Protein AF-A0AAU6Y366-F1 (afdb_monomer_lite)

Structure (mmCIF, N/CA/C/O backbone):
data_AF-A0AAU6Y366-F1
#
_entry.id   AF-A0AAU6Y366-F1
#
loop_
_atom_site.group_PDB
_atom_site.id
_atom_site.type_symbol
_atom_site.label_atom_id
_atom_site.label_alt_id
_atom_site.label_comp_id
_atom_site.label_asym_id
_atom_site.label_entity_id
_atom_site.label_seq_id
_atom_site.pdbx_PDB_ins_code
_atom_site.Cartn_x
_atom_site.Cartn_y
_atom_site.Cartn_z
_atom_site.occupancy
_atom_site.B_iso_or_equiv
_atom_site.auth_seq_id
_atom_site.auth_comp_id
_atom_site.auth_asym_id
_atom_site.auth_atom_id
_atom_site.pdbx_PDB_model_num
ATOM 1 N N . MET A 1 1 ? 1.580 -6.038 -36.145 1.00 50.50 1 MET A N 1
ATOM 2 C CA . MET A 1 1 ? 1.576 -4.861 -35.252 1.00 50.50 1 MET A CA 1
ATOM 3 C C . MET A 1 1 ? 2.182 -5.281 -33.936 1.00 50.50 1 MET A C 1
ATOM 5 O O . MET A 1 1 ? 1.829 -6.353 -33.453 1.00 50.50 1 MET A O 1
ATOM 9 N N . ASN A 1 2 ? 3.107 -4.489 -33.403 1.00 52.97 2 ASN A N 1
ATOM 10 C CA . ASN A 1 2 ? 3.713 -4.769 -32.108 1.00 52.97 2 ASN A CA 1
ATOM 11 C C . ASN A 1 2 ? 2.703 -4.457 -30.994 1.00 52.97 2 ASN A C 1
ATOM 13 O O . ASN A 1 2 ? 2.040 -3.424 -31.023 1.00 52.97 2 ASN A O 1
ATOM 17 N N . ILE A 1 3 ? 2.581 -5.347 -30.005 1.00 59.72 3 ILE A N 1
ATOM 18 C CA . ILE A 1 3 ? 1.648 -5.198 -28.873 1.00 59.72 3 ILE A CA 1
ATOM 19 C C . ILE A 1 3 ? 1.794 -3.824 -28.172 1.00 59.72 3 ILE A C 1
ATOM 21 O O . ILE A 1 3 ? 0.762 -3.211 -27.908 1.00 59.72 3 ILE A O 1
ATOM 25 N N . PRO A 1 4 ? 3.012 -3.279 -27.941 1.00 59.81 4 PRO A N 1
ATOM 26 C CA . PRO A 1 4 ? 3.193 -1.935 -27.378 1.00 59.81 4 PRO A CA 1
ATOM 27 C C . PRO A 1 4 ? 2.591 -0.791 -28.208 1.00 59.81 4 PRO A C 1
ATOM 29 O O . PRO A 1 4 ? 2.012 0.128 -27.636 1.00 59.81 4 PRO A O 1
ATOM 32 N N . GLU A 1 5 ? 2.672 -0.854 -29.542 1.00 68.62 5 GLU A N 1
ATOM 33 C CA . GLU A 1 5 ? 2.117 0.185 -30.429 1.00 68.62 5 GLU A CA 1
ATOM 34 C C . GLU A 1 5 ? 0.588 0.257 -30.311 1.00 68.62 5 GLU A C 1
ATOM 36 O O . GLU A 1 5 ? 0.009 1.340 -30.352 1.00 68.62 5 GLU A O 1
ATOM 41 N N . ASN A 1 6 ? -0.066 -0.886 -30.082 1.00 78.12 6 ASN A N 1
ATOM 42 C CA . ASN A 1 6 ? -1.520 -0.954 -29.946 1.00 78.12 6 ASN A CA 1
ATOM 43 C C . ASN A 1 6 ? -2.017 -0.319 -28.630 1.00 78.12 6 ASN A C 1
ATOM 45 O O . ASN A 1 6 ? -3.113 0.228 -28.585 1.00 78.12 6 ASN A O 1
ATOM 49 N N . ILE A 1 7 ? -1.202 -0.338 -27.565 1.00 88.06 7 ILE A N 1
ATOM 50 C CA . ILE A 1 7 ? -1.560 0.265 -26.266 1.00 88.06 7 ILE A CA 1
ATOM 51 C C . ILE A 1 7 ? -1.552 1.792 -26.349 1.00 88.06 7 ILE A C 1
ATOM 53 O O . ILE A 1 7 ? -2.471 2.428 -25.840 1.00 88.06 7 ILE A O 1
ATOM 57 N N . HIS A 1 8 ? -0.538 2.376 -26.990 1.00 91.38 8 HIS A N 1
ATOM 58 C CA . HIS A 1 8 ? -0.435 3.828 -27.136 1.00 91.38 8 HIS A CA 1
ATOM 59 C C . HIS A 1 8 ? -1.569 4.389 -28.008 1.00 91.38 8 HIS A C 1
ATOM 61 O O . HIS A 1 8 ? -2.204 5.379 -27.648 1.00 91.38 8 HIS A O 1
ATOM 67 N N . ILE A 1 9 ? -1.881 3.721 -29.125 1.00 86.94 9 ILE A N 1
ATOM 68 C CA . ILE A 1 9 ? -2.990 4.112 -30.010 1.00 86.94 9 ILE A CA 1
ATOM 69 C C . ILE A 1 9 ? -4.334 4.037 -29.267 1.00 86.94 9 ILE A C 1
ATOM 71 O O . ILE A 1 9 ? -5.120 4.984 -29.331 1.00 86.94 9 ILE A O 1
ATOM 75 N N . ASP A 1 10 ? -4.575 2.954 -28.518 1.00 91.00 10 ASP A N 1
ATOM 76 C CA . ASP A 1 10 ? -5.770 2.786 -27.679 1.00 91.00 10 ASP A CA 1
ATOM 77 C C . ASP A 1 10 ? -5.854 3.872 -26.594 1.00 91.00 10 ASP A C 1
ATOM 79 O O . ASP A 1 10 ? -6.903 4.488 -26.411 1.00 91.00 10 ASP A O 1
ATOM 83 N N . PHE A 1 11 ? -4.734 4.198 -25.943 1.00 95.38 11 PHE A N 1
ATOM 84 C CA . PHE A 1 11 ? -4.666 5.280 -24.962 1.00 95.38 11 PHE A CA 1
ATOM 85 C C . PHE A 1 11 ? -5.032 6.643 -25.564 1.00 95.38 11 PHE A C 1
ATOM 87 O O . PHE A 1 11 ? -5.870 7.353 -25.005 1.00 95.38 11 PHE A O 1
ATOM 94 N N . LEU A 1 12 ? -4.452 7.009 -26.712 1.00 93.19 12 LEU A N 1
ATOM 95 C CA . LEU A 1 12 ? -4.754 8.274 -27.388 1.00 93.19 12 LEU A CA 1
ATOM 96 C C . LEU A 1 12 ? -6.219 8.352 -27.829 1.00 93.19 12 LEU A C 1
ATOM 98 O O . LEU A 1 12 ? -6.849 9.406 -27.701 1.00 93.19 12 LEU A O 1
ATOM 102 N N . HIS A 1 13 ? -6.775 7.242 -28.320 1.00 91.38 13 HIS A N 1
ATOM 103 C CA . HIS A 1 13 ? -8.188 7.159 -28.665 1.00 91.38 13 HIS A CA 1
ATOM 104 C C . HIS A 1 13 ? -9.069 7.382 -27.427 1.00 91.38 13 HIS A C 1
ATOM 106 O O . HIS A 1 13 ? -9.957 8.239 -27.438 1.00 91.38 13 HIS A O 1
ATOM 112 N N . GLU A 1 14 ? -8.802 6.671 -26.330 1.00 94.62 14 GLU A N 1
ATOM 113 C CA . GLU A 1 14 ? -9.542 6.827 -25.076 1.00 94.62 14 GLU A CA 1
ATOM 114 C C . GLU A 1 14 ? -9.430 8.252 -24.520 1.00 94.62 14 GLU A C 1
ATOM 116 O O . GLU A 1 14 ? -10.440 8.848 -24.153 1.00 94.62 14 GLU A O 1
ATOM 121 N N . LEU A 1 15 ? -8.236 8.847 -24.527 1.00 94.50 15 LEU A N 1
ATOM 122 C CA . LEU A 1 15 ? -8.017 10.222 -24.079 1.00 94.50 15 LEU A CA 1
ATOM 123 C C . LEU A 1 15 ? -8.793 11.238 -24.934 1.00 94.50 15 LEU A C 1
ATOM 125 O O . LEU A 1 15 ? -9.286 12.249 -24.421 1.00 94.50 15 LEU A O 1
ATOM 129 N N . LYS A 1 16 ? -8.916 10.989 -26.241 1.00 92.44 16 LYS A N 1
ATOM 130 C CA . LYS A 1 16 ? -9.641 11.862 -27.169 1.00 92.44 16 LYS A CA 1
ATOM 131 C C . LYS A 1 16 ? -11.153 11.778 -26.974 1.00 92.44 16 LYS A C 1
ATOM 133 O O . LYS A 1 16 ? -11.795 12.825 -26.904 1.00 92.44 16 LYS A O 1
ATOM 138 N N . PHE A 1 17 ? -11.704 10.569 -26.892 1.00 88.81 17 PHE A N 1
ATOM 139 C CA . PHE A 1 17 ? -13.147 10.342 -27.021 1.00 88.81 17 PHE A CA 1
ATOM 140 C C . PHE A 1 17 ? -13.874 10.050 -25.709 1.00 88.81 17 PHE A C 1
ATOM 142 O O . PHE A 1 17 ? -15.077 10.293 -25.621 1.00 88.81 17 PHE A O 1
ATOM 149 N N . VAL A 1 18 ? -13.186 9.549 -24.682 1.00 91.44 18 VAL A N 1
ATOM 150 C CA . VAL A 1 18 ? -13.823 9.276 -23.393 1.00 91.44 18 VAL A CA 1
ATOM 151 C C . VAL A 1 18 ? -13.838 10.546 -22.557 1.00 91.44 18 VAL A C 1
ATOM 153 O O . VAL A 1 18 ? -12.803 11.106 -22.200 1.00 91.44 18 VAL A O 1
ATOM 156 N N . THR A 1 19 ? -15.038 10.999 -22.208 1.00 91.19 19 THR A N 1
ATOM 157 C CA . THR A 1 19 ? -15.221 12.112 -21.279 1.00 91.19 19 THR A CA 1
ATOM 158 C C . THR A 1 19 ? -15.001 11.638 -19.850 1.00 91.19 19 THR A C 1
ATOM 160 O O . THR A 1 19 ? -15.707 10.751 -19.365 1.00 91.19 19 THR A O 1
ATOM 163 N N . PHE A 1 20 ? -14.067 12.269 -19.149 1.00 91.00 20 PHE A N 1
ATOM 164 C CA . PHE A 1 20 ? -13.882 12.097 -17.713 1.00 91.00 20 PHE A CA 1
ATOM 165 C C . PHE A 1 20 ? -13.608 13.456 -17.056 1.00 91.00 20 PHE A C 1
ATOM 167 O O . PHE A 1 20 ? -13.164 14.386 -17.736 1.00 91.00 20 PHE A O 1
ATOM 174 N N . PRO A 1 21 ? -13.895 13.612 -15.752 1.00 88.44 21 PRO A N 1
ATOM 175 C CA . PRO A 1 21 ? -13.696 14.886 -15.075 1.00 88.44 21 PRO A CA 1
ATOM 176 C C . PRO A 1 21 ? -12.250 15.359 -15.170 1.00 88.44 21 PRO A C 1
ATOM 178 O O . PRO A 1 21 ? -11.326 14.563 -15.010 1.00 88.44 21 PRO A O 1
ATOM 181 N N . LEU A 1 22 ? -12.070 16.664 -15.384 1.00 89.38 22 LEU A N 1
ATOM 182 C CA . LEU A 1 22 ? -10.754 17.308 -15.448 1.00 89.38 22 LEU A CA 1
ATOM 183 C C . LEU A 1 22 ? -9.885 16.824 -16.619 1.00 89.38 22 LEU A C 1
ATOM 185 O O . LEU A 1 22 ? -8.667 16.983 -16.584 1.00 89.38 22 LEU A O 1
ATOM 189 N N . SER A 1 23 ? -10.492 16.288 -17.686 1.00 92.44 23 SER A N 1
ATOM 190 C CA . SER A 1 23 ? -9.760 15.874 -18.889 1.00 92.44 23 SER A CA 1
ATOM 191 C C . SER A 1 23 ? -8.924 17.003 -19.486 1.00 92.44 23 SER A C 1
ATOM 193 O O . SER A 1 23 ? -7.833 16.750 -19.982 1.00 92.44 23 SER A O 1
ATOM 195 N N . ASP A 1 24 ? -9.393 18.248 -19.403 1.00 91.56 24 ASP A N 1
ATOM 196 C CA . ASP A 1 24 ? -8.661 19.408 -19.921 1.00 91.56 24 ASP A CA 1
ATOM 197 C C . ASP A 1 24 ? -7.405 19.709 -19.104 1.00 91.56 24 ASP A C 1
ATOM 199 O O . ASP A 1 24 ? -6.397 20.121 -19.669 1.00 91.56 24 ASP A O 1
ATOM 203 N N . LEU A 1 25 ? -7.443 19.475 -17.786 1.00 92.25 25 LEU A N 1
ATOM 204 C CA . LEU A 1 25 ? -6.273 19.617 -16.919 1.00 92.25 25 LEU A CA 1
ATOM 205 C C . LEU A 1 25 ? -5.190 18.612 -17.321 1.00 92.25 25 LEU A C 1
ATOM 207 O O . LEU A 1 25 ? -4.022 18.970 -17.429 1.00 92.25 25 LEU A O 1
ATOM 211 N N . ILE A 1 26 ? -5.598 17.371 -17.594 1.00 94.31 26 ILE A N 1
ATOM 212 C CA . ILE A 1 26 ? -4.703 16.300 -18.040 1.00 94.31 26 ILE A CA 1
ATOM 213 C C . ILE A 1 26 ? -4.139 16.595 -19.432 1.00 94.31 26 ILE A C 1
ATOM 215 O O . ILE A 1 26 ? -2.931 16.528 -19.627 1.00 94.31 26 ILE A O 1
ATOM 219 N N . LYS A 1 27 ? -4.995 16.969 -20.389 1.00 93.50 27 LYS A N 1
ATOM 220 C CA . LYS A 1 27 ? -4.605 17.223 -21.786 1.00 93.50 27 LYS A CA 1
ATOM 221 C C . LYS A 1 27 ? -3.674 18.424 -21.953 1.00 93.50 27 LYS A C 1
ATOM 223 O O . LYS A 1 27 ? -2.969 18.498 -22.950 1.00 93.50 27 LYS A O 1
ATOM 228 N N . LYS A 1 28 ? -3.686 19.374 -21.014 1.00 93.56 28 LYS A N 1
ATOM 229 C CA . LYS A 1 28 ? -2.816 20.559 -21.041 1.00 93.56 28 LYS A CA 1
ATOM 230 C C . LYS A 1 28 ? -1.394 20.291 -20.544 1.00 93.56 28 LYS A C 1
ATOM 232 O O . LYS A 1 28 ? -0.548 21.162 -20.718 1.00 93.56 28 LYS A O 1
ATOM 237 N N . ASN A 1 29 ? -1.132 19.146 -19.910 1.00 95.00 29 ASN A N 1
ATOM 238 C CA . ASN A 1 29 ? 0.176 18.829 -19.345 1.00 95.00 29 ASN A CA 1
ATOM 239 C C . ASN A 1 29 ? 0.613 17.408 -19.744 1.00 95.00 29 ASN A C 1
ATOM 241 O O . ASN A 1 29 ? 0.061 16.405 -19.278 1.00 95.00 29 ASN A O 1
ATOM 245 N N . ASP A 1 30 ? 1.648 17.327 -20.581 1.00 94.69 30 ASP A N 1
ATOM 246 C CA . ASP A 1 30 ? 2.189 16.068 -21.105 1.00 94.69 30 ASP A CA 1
ATOM 247 C C . ASP A 1 30 ? 2.638 15.113 -19.994 1.00 94.69 30 ASP A C 1
ATOM 249 O O . ASP A 1 30 ? 2.481 13.897 -20.112 1.00 94.69 30 ASP A O 1
ATOM 253 N N . ARG A 1 31 ? 3.121 15.645 -18.864 1.00 94.62 31 ARG A N 1
ATOM 254 C CA . ARG A 1 31 ? 3.515 14.841 -17.700 1.00 94.62 31 ARG A CA 1
ATOM 255 C C . ARG A 1 31 ? 2.324 14.095 -17.106 1.00 94.62 31 ARG A C 1
ATOM 257 O O . ARG A 1 31 ? 2.447 12.922 -16.751 1.00 94.62 31 ARG A O 1
ATOM 264 N N . PHE A 1 32 ? 1.168 14.750 -17.001 1.00 95.81 32 PHE A N 1
ATOM 265 C CA . PHE A 1 32 ? -0.049 14.123 -16.475 1.00 95.81 32 PHE A CA 1
ATOM 266 C C . PHE A 1 32 ? -0.586 13.075 -17.447 1.00 95.81 32 PHE A C 1
ATOM 268 O O . PHE A 1 32 ? -1.025 12.003 -17.028 1.00 95.81 32 PHE A O 1
ATOM 275 N N . THR A 1 33 ? -0.490 13.361 -18.744 1.00 96.25 33 THR A N 1
ATOM 276 C CA . THR A 1 33 ? -0.835 12.411 -19.803 1.00 96.25 33 THR A CA 1
ATOM 277 C C . THR A 1 33 ? 0.045 11.157 -19.720 1.00 96.25 33 THR A C 1
ATOM 279 O O . THR A 1 33 ? -0.487 10.050 -19.645 1.00 96.25 33 THR A O 1
ATOM 282 N N . ALA A 1 34 ? 1.367 11.315 -19.598 1.00 95.56 34 ALA A N 1
ATOM 283 C CA . ALA A 1 34 ? 2.313 10.205 -19.460 1.00 95.56 34 ALA A CA 1
ATOM 284 C C . ALA A 1 34 ? 2.105 9.383 -18.171 1.00 95.56 34 ALA A C 1
ATOM 286 O O . ALA A 1 34 ? 2.242 8.156 -18.174 1.00 95.56 34 ALA A O 1
ATOM 287 N N . LEU A 1 35 ? 1.747 10.036 -17.058 1.00 95.88 35 LEU A N 1
ATOM 288 C CA . LEU A 1 35 ? 1.393 9.354 -15.809 1.00 95.88 35 LEU A CA 1
ATOM 289 C C . LEU A 1 35 ? 0.209 8.400 -16.018 1.00 95.88 35 LEU A C 1
ATOM 291 O O . LEU A 1 35 ? 0.285 7.228 -15.641 1.00 95.88 35 LEU A O 1
ATOM 295 N N . ILE A 1 36 ? -0.871 8.898 -16.623 1.00 96.56 36 ILE A N 1
ATOM 296 C CA . ILE A 1 36 ? -2.084 8.108 -16.856 1.00 96.56 36 ILE A CA 1
ATOM 297 C C . ILE A 1 36 ? -1.820 7.018 -17.893 1.00 96.56 36 ILE A C 1
ATOM 299 O O . ILE A 1 36 ? -2.300 5.905 -17.714 1.00 96.56 36 ILE A O 1
ATOM 303 N N . GLU A 1 37 ? -1.010 7.276 -18.918 1.00 96.81 37 GLU A N 1
ATOM 304 C CA . GLU A 1 37 ? -0.610 6.260 -19.896 1.00 96.81 37 GLU A CA 1
ATOM 305 C C . GLU A 1 37 ? 0.114 5.074 -19.235 1.00 96.81 37 GLU A C 1
ATOM 307 O O . GLU A 1 37 ? -0.184 3.908 -19.508 1.00 96.81 37 GLU A O 1
ATOM 312 N N . LYS A 1 38 ? 1.020 5.349 -18.290 1.00 95.88 38 LYS A N 1
ATOM 313 C CA . LYS A 1 38 ? 1.725 4.307 -17.529 1.00 95.88 38 LYS A CA 1
ATOM 314 C C . LYS A 1 38 ? 0.777 3.466 -16.676 1.00 95.88 38 LYS A C 1
ATOM 316 O O . LYS A 1 38 ? 0.984 2.259 -16.526 1.00 95.88 38 LYS A O 1
ATOM 321 N N . GLU A 1 39 ? -0.240 4.087 -16.082 1.00 96.62 39 GLU A N 1
ATOM 322 C CA . GLU A 1 39 ? -1.299 3.371 -15.367 1.00 96.62 39 GLU A CA 1
ATOM 323 C C . GLU A 1 39 ? -2.165 2.557 -16.330 1.00 96.62 39 GLU A C 1
ATOM 325 O O . GLU A 1 39 ? -2.448 1.388 -16.068 1.00 96.62 39 GLU A O 1
ATOM 330 N N . PHE A 1 40 ? -2.528 3.158 -17.462 1.00 96.75 40 PHE A N 1
ATOM 331 C CA . PHE A 1 40 ? -3.333 2.561 -18.515 1.00 96.75 40 PHE A CA 1
ATOM 332 C C . PHE A 1 40 ? -2.689 1.281 -19.033 1.00 96.75 40 PHE A C 1
ATOM 334 O O . PHE A 1 40 ? -3.350 0.252 -19.047 1.00 96.75 40 PHE A O 1
ATOM 341 N N . ALA A 1 41 ? -1.387 1.280 -19.332 1.00 95.12 41 ALA A N 1
ATOM 342 C CA . ALA A 1 41 ? -0.668 0.100 -19.820 1.00 95.12 41 ALA A CA 1
ATOM 343 C C . ALA A 1 41 ? -0.754 -1.129 -18.888 1.00 95.12 41 ALA A C 1
ATOM 345 O O . ALA A 1 41 ? -0.626 -2.264 -19.350 1.00 95.12 41 ALA A O 1
ATOM 346 N N . ARG A 1 42 ? -1.000 -0.923 -17.585 1.00 95.50 42 ARG A N 1
ATOM 347 C CA . ARG A 1 42 ? -1.095 -1.986 -16.567 1.00 95.50 42 ARG A CA 1
ATOM 348 C C . ARG A 1 42 ? -2.499 -2.570 -16.413 1.00 95.50 42 ARG A C 1
ATOM 350 O O . ARG A 1 42 ? -2.658 -3.567 -15.709 1.00 95.50 42 ARG A O 1
ATOM 357 N N . LEU A 1 43 ? -3.518 -1.952 -17.010 1.00 95.81 43 LEU A N 1
ATOM 358 C CA . LEU A 1 43 ? -4.893 -2.433 -16.895 1.00 95.81 43 LEU A CA 1
ATOM 359 C C . LEU A 1 43 ? -5.097 -3.723 -17.695 1.00 95.81 43 LEU A C 1
ATOM 361 O O . LEU A 1 43 ? -4.428 -3.975 -18.702 1.00 95.81 43 LEU A O 1
ATOM 365 N N . GLN A 1 44 ? -6.060 -4.525 -17.243 1.00 93.38 44 GLN A N 1
ATOM 366 C CA . GLN A 1 44 ? -6.468 -5.740 -17.937 1.00 93.38 44 GLN A CA 1
ATOM 367 C C . GLN A 1 44 ? -7.187 -5.381 -19.245 1.00 93.38 44 GLN A C 1
ATOM 369 O O . GLN A 1 44 ? -8.113 -4.562 -19.219 1.00 93.38 44 GLN A O 1
ATOM 374 N N . PRO A 1 45 ? -6.784 -5.971 -20.380 1.00 93.56 45 PRO A N 1
ATOM 375 C CA . PRO A 1 45 ? -7.388 -5.672 -21.665 1.00 93.56 45 PRO A CA 1
ATOM 376 C C . PRO A 1 45 ? -8.798 -6.289 -21.758 1.00 93.56 45 PRO A C 1
ATOM 378 O O . PRO A 1 45 ? -9.074 -7.358 -21.212 1.00 93.56 45 PRO A O 1
ATOM 381 N N . ARG A 1 46 ? -9.719 -5.601 -22.436 1.00 94.19 46 ARG A N 1
ATOM 382 C CA . ARG A 1 46 ? -11.117 -5.997 -22.656 1.00 94.19 46 ARG A CA 1
ATOM 383 C C . ARG A 1 46 ? -11.517 -5.756 -24.107 1.00 94.19 46 ARG A C 1
ATOM 385 O O . ARG A 1 46 ? -10.989 -4.829 -24.719 1.00 94.19 46 ARG A O 1
ATOM 392 N N . PRO A 1 47 ? -12.480 -6.519 -24.647 1.00 94.31 47 PRO A N 1
ATOM 393 C CA . PRO A 1 47 ? -12.972 -6.301 -26.001 1.00 94.31 47 PRO A CA 1
ATOM 394 C C . PRO A 1 47 ? -13.421 -4.851 -26.226 1.00 94.31 47 PRO A C 1
ATOM 396 O O . PRO A 1 47 ? -14.249 -4.328 -25.475 1.00 94.31 47 PRO A O 1
ATOM 399 N N . LYS A 1 48 ? -12.901 -4.207 -27.275 1.00 93.31 48 LYS A N 1
ATOM 400 C CA . LYS A 1 48 ? -13.274 -2.847 -27.679 1.00 93.31 48 LYS A CA 1
ATOM 401 C C . LYS A 1 48 ? -13.876 -2.860 -29.084 1.00 93.31 48 LYS A C 1
ATOM 403 O O . LYS A 1 48 ? -13.148 -3.090 -30.050 1.00 93.31 48 LYS A O 1
ATOM 408 N N . PRO A 1 49 ? -15.177 -2.547 -29.230 1.00 91.50 49 PRO A N 1
ATOM 409 C CA . PRO A 1 49 ? -15.812 -2.544 -30.543 1.00 91.50 49 PRO A CA 1
ATOM 410 C C . PRO A 1 49 ? -15.166 -1.560 -31.519 1.00 91.50 49 PRO A C 1
ATOM 412 O O . PRO A 1 49 ? -15.098 -1.833 -32.709 1.00 91.50 49 PRO A O 1
ATOM 415 N N . TYR A 1 50 ? -14.660 -0.426 -31.029 1.00 88.25 50 TYR A N 1
ATOM 416 C CA . TYR A 1 50 ? -14.068 0.588 -31.896 1.00 88.25 50 TYR A CA 1
ATOM 417 C C . TYR A 1 50 ? -12.774 0.092 -32.571 1.00 88.25 50 TYR A C 1
ATOM 419 O O . TYR A 1 50 ? -12.607 0.335 -33.759 1.00 88.25 50 TYR A O 1
ATOM 427 N N . LEU A 1 51 ? -11.920 -0.677 -31.871 1.00 89.12 51 LEU A N 1
ATOM 428 C CA . LEU A 1 51 ? -10.716 -1.289 -32.459 1.00 89.12 51 LEU A CA 1
ATOM 429 C C . LEU A 1 51 ? -11.086 -2.277 -33.573 1.00 89.12 51 LEU A C 1
ATOM 431 O O . LEU A 1 51 ? -10.382 -2.395 -34.571 1.00 89.12 51 LEU A O 1
ATOM 435 N N . TYR A 1 52 ? -12.207 -2.981 -33.406 1.00 91.19 52 TYR A N 1
ATOM 436 C CA . TYR A 1 52 ? -12.737 -3.903 -34.408 1.00 91.19 52 TYR A CA 1
ATOM 437 C C . TYR A 1 52 ? -13.315 -3.173 -35.624 1.00 91.19 52 TYR A C 1
ATOM 439 O O . TYR A 1 52 ? -13.049 -3.542 -36.765 1.00 91.19 52 TYR A O 1
ATOM 447 N N . VAL A 1 53 ? -14.083 -2.109 -35.384 1.00 91.12 53 VAL A N 1
ATOM 448 C CA . VAL A 1 53 ? -14.691 -1.298 -36.441 1.00 91.12 53 VAL A CA 1
ATOM 449 C C . VAL A 1 53 ? -13.632 -0.533 -37.230 1.00 91.12 53 VAL A C 1
ATOM 451 O O . VAL A 1 53 ? -13.711 -0.525 -38.451 1.00 91.12 53 VAL A O 1
ATOM 454 N N . GLN A 1 54 ? -12.634 0.062 -36.575 1.00 86.94 54 GLN A N 1
ATOM 455 C CA . GLN A 1 54 ? -11.598 0.879 -37.219 1.00 86.94 54 GLN A CA 1
ATOM 456 C C . GLN A 1 54 ? -10.714 0.071 -38.185 1.00 86.94 54 GLN A C 1
ATOM 458 O O . GLN A 1 54 ? -10.260 0.593 -39.200 1.00 86.94 54 GLN A O 1
ATOM 463 N N . ASP A 1 55 ? -10.516 -1.221 -37.910 1.00 88.75 55 ASP A N 1
ATOM 464 C CA . ASP A 1 55 ? -9.793 -2.153 -38.790 1.00 88.75 55 ASP A CA 1
ATOM 465 C C . ASP A 1 55 ? -10.565 -2.444 -40.097 1.00 88.75 55 ASP A C 1
ATOM 467 O O . ASP A 1 55 ? -9.995 -2.930 -41.071 1.00 88.75 55 ASP A O 1
ATOM 471 N N . LEU A 1 56 ? -11.873 -2.150 -40.131 1.00 92.62 56 LEU A N 1
ATOM 472 C CA . LEU A 1 56 ? -12.793 -2.524 -41.214 1.00 92.62 56 LEU A CA 1
ATOM 473 C C . LEU A 1 56 ? -13.527 -1.330 -41.851 1.00 92.62 56 LEU A C 1
ATOM 475 O O . LEU A 1 56 ? -14.041 -1.450 -42.965 1.00 92.62 56 LEU A O 1
ATOM 479 N N . ILE A 1 57 ? -13.589 -0.191 -41.161 1.00 92.81 57 ILE A N 1
ATOM 480 C CA . ILE A 1 57 ? -14.151 1.084 -41.609 1.00 92.81 57 ILE A CA 1
ATOM 481 C C . ILE A 1 57 ? -13.138 2.175 -41.264 1.00 92.81 57 ILE A C 1
ATOM 483 O O . ILE A 1 57 ? -12.862 2.440 -40.099 1.00 92.81 57 ILE A O 1
ATOM 487 N N . THR A 1 58 ? -12.609 2.834 -42.290 1.00 89.31 58 THR A N 1
ATOM 488 C CA . THR A 1 58 ? -11.661 3.944 -42.120 1.00 89.31 58 THR A CA 1
ATOM 489 C C . THR A 1 58 ? -12.366 5.219 -41.648 1.00 89.31 58 THR A C 1
ATOM 491 O O . THR A 1 58 ? -13.516 5.467 -42.020 1.00 89.31 58 THR A O 1
ATOM 494 N N . ASP A 1 59 ? -11.655 6.089 -40.924 1.00 84.75 59 ASP A N 1
ATOM 495 C CA . ASP A 1 59 ? -12.184 7.388 -40.470 1.00 84.75 59 ASP A CA 1
ATOM 496 C C . ASP A 1 59 ? -12.757 8.215 -41.633 1.00 84.75 59 ASP A C 1
ATOM 498 O O . ASP A 1 59 ? -13.852 8.759 -41.539 1.00 84.75 59 ASP A O 1
ATOM 502 N N . LYS A 1 60 ? -12.092 8.201 -42.796 1.00 91.38 60 LYS A N 1
ATOM 503 C CA . LYS A 1 60 ? -12.560 8.887 -44.011 1.00 91.38 60 LYS A CA 1
ATOM 504 C C . LYS A 1 60 ? -13.905 8.353 -44.524 1.00 91.38 60 LYS A C 1
ATOM 506 O O . LYS A 1 60 ? -14.746 9.128 -44.985 1.00 91.38 60 LYS A O 1
ATOM 511 N N . GLN A 1 61 ? -14.124 7.034 -44.472 1.00 91.62 61 GLN A N 1
ATOM 512 C CA . GLN A 1 61 ? -15.414 6.428 -44.840 1.00 91.62 61 GLN A CA 1
ATOM 513 C C . GLN A 1 61 ? -16.512 6.822 -43.850 1.00 91.62 61 GLN A C 1
ATOM 515 O O . GLN A 1 61 ? -17.655 7.044 -44.258 1.00 91.62 61 GLN A O 1
ATOM 520 N N . TRP A 1 62 ? -16.165 6.926 -42.566 1.00 90.50 62 TRP A N 1
ATOM 521 C CA . TRP A 1 62 ? -17.084 7.371 -41.527 1.00 90.50 62 TRP A CA 1
ATOM 522 C C . TRP A 1 62 ? -17.457 8.850 -41.685 1.00 90.50 62 TRP A C 1
ATOM 524 O O . TRP A 1 62 ? -18.639 9.176 -41.733 1.00 90.50 62 TRP A O 1
ATOM 534 N N . GLU A 1 63 ? -16.479 9.735 -41.875 1.00 89.56 63 GLU A N 1
ATOM 535 C CA . GLU A 1 63 ? -16.694 11.170 -42.111 1.00 89.56 63 GLU A CA 1
ATOM 536 C C . GLU A 1 63 ? -17.559 11.428 -43.350 1.00 89.56 63 GLU A C 1
ATOM 538 O O . GLU A 1 63 ? -18.496 12.226 -43.300 1.00 89.56 63 GLU A O 1
ATOM 543 N N . THR A 1 64 ? -17.306 10.699 -44.444 1.00 92.62 64 THR A N 1
ATOM 544 C CA . THR A 1 64 ? -18.123 10.782 -45.667 1.00 92.62 64 THR A CA 1
ATOM 545 C C . THR A 1 64 ? -19.571 10.374 -45.386 1.00 92.62 64 THR A C 1
ATOM 547 O O . THR A 1 64 ? -20.503 11.066 -45.789 1.00 92.62 64 THR A O 1
ATOM 550 N N . SER A 1 65 ? -19.771 9.287 -44.634 1.00 90.50 65 SER A N 1
ATOM 551 C CA . SER A 1 65 ? -21.102 8.835 -44.221 1.00 90.50 65 SER A CA 1
ATOM 552 C C . SER A 1 65 ? -21.824 9.866 -43.355 1.00 90.50 65 SER A C 1
ATOM 554 O O . SER A 1 65 ? -23.008 10.113 -43.560 1.00 90.50 65 SER A O 1
ATOM 556 N N . VAL A 1 66 ? -21.127 10.476 -42.396 1.00 85.94 66 VAL A N 1
ATOM 557 C CA . VAL A 1 66 ? -21.688 11.512 -41.519 1.00 85.94 66 VAL A CA 1
ATOM 558 C C . VAL A 1 66 ? -22.090 12.744 -42.333 1.00 85.94 66 VAL A C 1
ATOM 560 O O . VAL A 1 66 ? -23.192 13.261 -42.149 1.00 85.94 66 VAL A O 1
ATOM 563 N N . ALA A 1 67 ? -21.257 13.176 -43.284 1.00 87.56 67 ALA A N 1
ATOM 564 C CA . ALA A 1 67 ? -21.578 14.278 -44.188 1.00 87.56 67 ALA A CA 1
ATOM 565 C C . ALA A 1 67 ? -22.809 13.974 -45.066 1.00 87.56 67 ALA A C 1
ATOM 567 O O . ALA A 1 67 ? -23.689 14.825 -45.202 1.00 87.56 67 ALA A O 1
ATOM 568 N N . GLU A 1 68 ? -22.922 12.755 -45.607 1.00 87.00 68 GLU A N 1
ATOM 569 C CA . GLU A 1 68 ? -24.110 12.309 -46.347 1.00 87.00 68 GLU A CA 1
ATOM 570 C C . GLU A 1 68 ? -25.374 12.302 -45.476 1.00 87.00 68 GLU A C 1
ATOM 572 O O . GLU A 1 68 ? -26.425 12.783 -45.909 1.00 87.00 68 GLU A O 1
ATOM 577 N N . SER A 1 69 ? -25.286 11.771 -44.253 1.00 83.38 69 SER A N 1
ATOM 578 C CA . SER A 1 69 ? -26.400 11.745 -43.300 1.00 83.38 69 SER A CA 1
ATOM 579 C C . SER A 1 69 ? -26.838 13.162 -42.919 1.00 83.38 69 SER A C 1
ATOM 581 O O . SER A 1 69 ? -28.034 13.451 -42.950 1.00 83.38 69 SER A O 1
ATOM 583 N N . HIS A 1 70 ? -25.900 14.079 -42.651 1.00 81.19 70 HIS A N 1
ATOM 584 C CA . HIS A 1 70 ? -26.208 15.489 -42.385 1.00 81.19 70 HIS A CA 1
ATOM 585 C C . HIS A 1 70 ? -26.852 16.191 -43.581 1.00 81.19 70 HIS A C 1
ATOM 587 O O . HIS A 1 70 ? -27.828 16.919 -43.397 1.00 81.19 70 HIS A O 1
ATOM 593 N N . ALA A 1 71 ? -26.371 15.939 -44.802 1.00 80.69 71 ALA A N 1
ATOM 594 C CA . ALA A 1 71 ? -26.974 16.495 -46.009 1.00 80.69 71 ALA A CA 1
ATOM 595 C C . ALA A 1 71 ? -28.444 16.052 -46.156 1.00 80.69 71 ALA A C 1
ATOM 597 O O . ALA A 1 71 ? -29.309 16.868 -46.472 1.00 80.69 71 ALA A O 1
ATOM 598 N N . ARG A 1 72 ? -28.752 14.784 -45.837 1.00 77.25 72 ARG A N 1
ATOM 599 C CA . ARG A 1 72 ? -30.120 14.225 -45.867 1.00 77.25 72 ARG A CA 1
ATOM 600 C C . ARG A 1 72 ? -31.002 14.682 -44.701 1.00 77.25 72 ARG A C 1
ATOM 602 O O . ARG A 1 72 ? -32.220 14.694 -44.842 1.00 77.25 72 ARG A O 1
ATOM 609 N N . ALA A 1 73 ? -30.401 15.021 -43.561 1.00 70.81 73 ALA A N 1
ATOM 610 C CA . ALA A 1 73 ? -31.100 15.476 -42.361 1.00 70.81 73 ALA A CA 1
ATOM 611 C C . ALA A 1 73 ? -31.427 16.976 -42.376 1.00 70.81 73 ALA A C 1
ATOM 613 O O . ALA A 1 73 ? -32.232 17.428 -41.561 1.00 70.81 73 ALA A O 1
ATOM 614 N N . SER A 1 74 ? -30.800 17.762 -43.257 1.00 65.19 74 SER A N 1
ATOM 615 C CA . SER A 1 74 ? -31.034 19.203 -43.302 1.00 65.19 74 SER A CA 1
ATOM 616 C C . SER A 1 74 ? -32.435 19.509 -43.843 1.00 65.19 74 SER A C 1
ATOM 618 O O . SER A 1 74 ? -32.752 19.259 -45.003 1.00 65.19 74 SER A O 1
ATOM 620 N N . VAL A 1 75 ? -33.298 20.034 -42.971 1.00 62.69 75 VAL A N 1
ATOM 621 C CA . VAL A 1 75 ? -34.634 20.522 -43.326 1.00 62.69 75 VAL A CA 1
ATOM 622 C C . VAL A 1 75 ? -34.557 22.041 -43.409 1.00 62.69 75 VAL A C 1
ATOM 624 O O . VAL A 1 75 ? -34.402 22.718 -42.395 1.00 62.69 75 VAL A O 1
ATOM 627 N N . SER A 1 76 ? -34.628 22.593 -44.617 1.00 54.62 76 SER A N 1
ATOM 628 C CA . SER A 1 76 ? -34.665 24.038 -44.842 1.00 54.62 76 SER A CA 1
ATOM 629 C C . SER A 1 76 ? -36.110 24.542 -44.790 1.00 54.62 76 SER A C 1
ATOM 631 O O . SER A 1 76 ? -36.875 24.409 -45.741 1.00 54.62 76 SER A O 1
ATOM 633 N N . GLY A 1 77 ? -36.504 25.134 -43.661 1.00 63.38 77 GLY A N 1
ATOM 634 C CA . GLY A 1 77 ? -37.791 25.818 -43.534 1.00 63.38 77 GLY A CA 1
ATOM 635 C C . GLY A 1 77 ? -38.034 26.382 -42.127 1.00 63.38 77 GLY A C 1
ATOM 636 O O . GLY A 1 77 ? -37.579 25.786 -41.157 1.00 63.38 77 GLY A O 1
ATOM 637 N N . PRO A 1 78 ? -38.758 27.509 -41.982 1.00 57.38 78 PRO A N 1
ATOM 638 C CA . PRO A 1 78 ? -39.015 28.155 -40.687 1.00 57.38 78 PRO A CA 1
ATOM 639 C C . PRO A 1 78 ? -40.097 27.463 -39.829 1.00 57.38 78 PRO A C 1
ATOM 641 O O . PRO A 1 78 ? -40.517 28.011 -38.813 1.00 57.38 78 PRO A O 1
ATOM 644 N N . GLY A 1 79 ? -40.589 26.288 -40.234 1.00 61.34 79 GLY A N 1
ATOM 645 C CA . GLY A 1 79 ? -41.653 25.560 -39.537 1.00 61.34 79 GLY A CA 1
ATOM 646 C C . GLY A 1 79 ? -41.124 24.452 -38.626 1.00 61.34 79 GLY A C 1
ATOM 647 O O . GLY A 1 79 ? -40.064 23.884 -38.868 1.00 61.34 79 GLY A O 1
ATOM 648 N N . THR A 1 80 ? -41.887 24.101 -37.591 1.00 55.12 80 THR A N 1
ATOM 649 C CA . THR A 1 80 ? -41.638 22.902 -36.780 1.00 55.12 80 THR A CA 1
ATOM 650 C C . THR A 1 80 ? -41.900 21.667 -37.646 1.00 55.12 80 THR A C 1
ATOM 652 O O . THR A 1 80 ? -43.051 21.335 -37.921 1.00 55.12 80 THR A O 1
ATOM 655 N N . VAL A 1 81 ? -40.847 21.007 -38.131 1.00 58.94 81 VAL A N 1
ATOM 656 C CA . VAL A 1 81 ? -40.966 19.792 -38.954 1.00 58.94 81 VAL A CA 1
ATOM 657 C C . VAL A 1 81 ? -40.659 18.576 -38.086 1.00 58.94 81 VAL A C 1
ATOM 659 O O . VAL A 1 81 ? -39.704 18.591 -37.310 1.00 58.94 81 VAL A O 1
ATOM 662 N N . ALA A 1 82 ? -41.476 17.523 -38.192 1.00 58.34 82 ALA A N 1
ATOM 663 C CA . ALA A 1 82 ? -41.169 16.240 -37.566 1.00 58.34 82 ALA A CA 1
ATOM 664 C C . ALA A 1 82 ? -39.787 15.763 -38.040 1.00 58.34 82 ALA A C 1
ATOM 666 O O . ALA A 1 82 ? -39.477 15.881 -39.227 1.00 58.34 82 ALA A O 1
ATOM 667 N N . ALA A 1 83 ? -38.962 15.255 -37.118 1.00 58.72 83 ALA A N 1
ATOM 668 C CA . ALA A 1 83 ? -37.607 14.817 -37.437 1.00 58.72 83 ALA A CA 1
ATOM 669 C C . ALA A 1 83 ? -37.644 13.840 -38.631 1.00 58.72 83 ALA A C 1
ATOM 671 O O . ALA A 1 83 ? -38.343 12.823 -38.548 1.00 58.72 83 ALA A O 1
ATOM 672 N N . PRO A 1 84 ? -36.958 14.139 -39.751 1.00 63.16 84 PRO A N 1
ATOM 673 C CA . PRO A 1 84 ? -36.994 13.272 -40.917 1.00 63.16 84 PRO A CA 1
ATOM 674 C C . PRO A 1 84 ? -36.416 11.907 -40.542 1.00 63.16 84 PRO A C 1
ATOM 676 O O . PRO A 1 84 ? -35.355 11.814 -39.923 1.00 63.16 84 PRO A O 1
ATOM 679 N N . VAL A 1 85 ? -37.107 10.830 -40.920 1.00 64.69 85 VAL A N 1
ATOM 680 C CA . VAL A 1 85 ? -36.562 9.474 -40.803 1.00 64.69 85 VAL A CA 1
ATOM 681 C C . VAL A 1 85 ? -35.475 9.333 -41.865 1.00 64.69 85 VAL A C 1
ATOM 683 O O . VAL A 1 85 ? -35.748 9.016 -43.022 1.00 64.69 85 VAL A O 1
ATOM 686 N N . VAL A 1 86 ? -34.234 9.636 -41.489 1.00 75.12 86 VAL A N 1
ATOM 687 C CA . VAL A 1 86 ? -33.085 9.544 -42.393 1.00 75.12 86 VAL A CA 1
ATOM 688 C C . VAL A 1 86 ? -32.720 8.072 -42.572 1.00 75.12 86 VAL A C 1
ATOM 690 O O . VAL A 1 86 ? -32.404 7.367 -41.612 1.00 75.12 86 VAL A O 1
ATOM 693 N N . ALA A 1 87 ? -32.784 7.588 -43.813 1.00 79.25 87 ALA A N 1
ATOM 694 C CA . ALA A 1 87 ? -32.362 6.233 -44.140 1.00 79.25 87 ALA A CA 1
ATOM 695 C C . ALA A 1 87 ? -30.858 6.066 -43.881 1.00 79.25 87 ALA A C 1
ATOM 697 O O . ALA A 1 87 ? -30.052 6.871 -44.358 1.00 79.25 87 ALA A O 1
ATOM 698 N N . ARG A 1 88 ? -30.495 4.984 -43.178 1.00 86.81 88 ARG A N 1
ATOM 699 C CA . ARG A 1 88 ? -29.101 4.683 -42.842 1.00 86.81 88 ARG A CA 1
ATOM 700 C C . ARG A 1 88 ? -28.232 4.560 -44.093 1.00 86.81 88 ARG A C 1
ATOM 702 O O . ARG A 1 88 ? -28.606 3.875 -45.058 1.00 86.81 88 ARG A O 1
ATOM 709 N N . THR A 1 89 ? -27.047 5.160 -44.070 1.00 91.69 89 THR A N 1
ATOM 710 C CA . THR A 1 89 ? -26.061 5.012 -45.153 1.00 91.69 89 THR A CA 1
ATOM 711 C C . THR A 1 89 ? -25.588 3.556 -45.272 1.00 91.69 89 THR A C 1
ATOM 713 O O . THR A 1 89 ? -25.874 2.699 -44.428 1.00 91.69 89 THR A O 1
ATOM 716 N N . ALA A 1 90 ? -24.872 3.236 -46.353 1.00 91.81 90 ALA A N 1
ATOM 717 C CA . ALA A 1 90 ? -24.244 1.922 -46.491 1.00 91.81 90 ALA A CA 1
ATOM 718 C C . ALA A 1 90 ? -23.208 1.674 -45.376 1.00 91.81 90 ALA A C 1
ATOM 720 O O . ALA A 1 90 ? -23.165 0.576 -44.821 1.00 91.81 90 ALA A O 1
ATOM 721 N N . THR A 1 91 ? -22.441 2.701 -44.998 1.00 92.81 91 THR A N 1
ATOM 722 C CA . THR A 1 91 ? -21.444 2.641 -43.919 1.00 92.81 91 THR A CA 1
ATOM 723 C C . THR A 1 91 ? -22.092 2.423 -42.554 1.00 92.81 91 THR A C 1
ATOM 725 O O . THR A 1 91 ? -21.641 1.566 -41.803 1.00 92.81 91 THR A O 1
ATOM 728 N N . GLU A 1 92 ? -23.191 3.117 -42.245 1.00 89.94 92 GLU A N 1
ATOM 729 C CA . GLU A 1 92 ? -23.937 2.911 -40.997 1.00 89.94 92 GLU A CA 1
ATOM 730 C C . GLU A 1 92 ? -24.517 1.493 -40.928 1.00 89.94 92 GLU A C 1
ATOM 732 O O . GLU A 1 92 ? -24.390 0.818 -39.909 1.00 89.94 92 GLU A O 1
ATOM 737 N N . ARG A 1 93 ? -25.104 0.988 -42.024 1.00 93.81 93 ARG A N 1
ATOM 738 C CA . ARG A 1 93 ? -25.569 -0.410 -42.097 1.00 93.81 93 ARG A CA 1
ATOM 739 C C . ARG A 1 93 ? -24.430 -1.400 -41.874 1.00 93.81 93 ARG A C 1
ATOM 741 O O . ARG A 1 93 ? -24.602 -2.354 -41.117 1.00 93.81 93 ARG A O 1
ATOM 748 N N . ARG A 1 94 ? -23.272 -1.158 -42.494 1.00 94.56 94 ARG A N 1
ATOM 749 C CA . ARG A 1 94 ? -22.078 -1.983 -42.305 1.00 94.56 94 ARG A CA 1
ATOM 750 C C . ARG A 1 94 ? -21.598 -1.950 -40.856 1.00 94.56 94 ARG A C 1
ATOM 752 O O . ARG A 1 94 ? -21.298 -3.006 -40.319 1.00 94.56 94 ARG A O 1
ATOM 759 N N . TYR A 1 95 ? -21.587 -0.786 -40.210 1.00 94.75 95 TYR A N 1
ATOM 760 C CA . TYR A 1 95 ? -21.238 -0.649 -38.796 1.00 94.75 95 TYR A CA 1
ATOM 761 C C . TYR A 1 95 ? -22.103 -1.543 -37.899 1.00 94.75 95 TYR A C 1
ATOM 763 O O . TYR A 1 95 ? -21.556 -2.305 -37.108 1.00 94.75 95 TYR A O 1
ATOM 771 N N . TYR A 1 96 ? -23.431 -1.533 -38.058 1.00 94.06 96 TYR A N 1
ATOM 772 C CA . TYR A 1 96 ? -24.304 -2.394 -37.246 1.00 94.06 96 TYR A CA 1
ATOM 773 C C . TYR A 1 96 ? -24.035 -3.888 -37.468 1.00 94.06 96 TYR A C 1
ATOM 775 O O . TYR A 1 96 ? -23.966 -4.635 -36.498 1.00 94.06 96 TYR A O 1
ATOM 783 N N . GLN A 1 97 ? -23.794 -4.308 -38.715 1.00 95.81 97 GLN A N 1
ATOM 784 C CA . GLN A 1 97 ? -23.389 -5.688 -39.008 1.00 95.81 97 GLN A CA 1
ATOM 785 C C . GLN A 1 97 ? -22.060 -6.051 -38.333 1.00 95.81 97 GLN A C 1
ATOM 787 O O . GLN A 1 97 ? -21.920 -7.144 -37.797 1.00 95.81 97 GLN A O 1
ATOM 792 N N . LEU A 1 98 ? -21.081 -5.140 -38.335 1.00 95.56 98 LEU A N 1
ATOM 793 C CA . LEU A 1 98 ? -19.807 -5.356 -37.647 1.00 95.56 98 LEU A CA 1
ATOM 794 C C . LEU A 1 98 ? -19.986 -5.445 -36.129 1.00 95.56 98 LEU A C 1
ATOM 796 O O . LEU A 1 98 ? -19.302 -6.234 -35.489 1.00 95.56 98 LEU A O 1
ATOM 800 N N . MET A 1 99 ? -20.911 -4.678 -35.550 1.00 96.81 99 MET A N 1
ATOM 801 C CA . MET A 1 99 ? -21.230 -4.762 -34.124 1.00 96.81 99 MET A CA 1
ATOM 802 C C . MET A 1 99 ? -21.864 -6.108 -33.753 1.00 96.81 99 MET A C 1
ATOM 804 O O . MET A 1 99 ? -21.506 -6.672 -32.720 1.00 96.81 99 MET A O 1
ATOM 808 N N . GLU A 1 100 ? -22.751 -6.645 -34.595 1.00 96.00 100 GLU A N 1
ATOM 809 C CA . GLU A 1 100 ? -23.310 -7.995 -34.428 1.00 96.00 100 GLU A CA 1
ATOM 810 C C . GLU A 1 100 ? -22.208 -9.063 -34.517 1.00 96.00 100 GLU A C 1
ATOM 812 O O . GLU A 1 100 ? -22.073 -9.883 -33.610 1.00 96.00 100 GLU A O 1
ATOM 817 N N . GLN A 1 101 ? -21.348 -8.989 -35.541 1.00 96.62 101 GLN A N 1
ATOM 818 C CA . GLN A 1 101 ? -20.203 -9.897 -35.710 1.00 96.62 101 GLN A CA 1
ATOM 819 C C . GLN A 1 101 ? -19.226 -9.832 -34.531 1.00 96.62 101 GLN A C 1
ATOM 821 O O . GLN A 1 101 ? -18.713 -10.854 -34.079 1.00 96.62 101 GLN A O 1
ATOM 826 N N . PHE A 1 102 ? -18.979 -8.634 -34.004 1.00 96.50 102 PHE A N 1
ATOM 827 C CA . PHE A 1 102 ? -18.131 -8.431 -32.837 1.00 96.50 102 PHE A CA 1
ATOM 828 C C . PHE A 1 102 ? -18.723 -9.080 -31.578 1.00 96.50 102 PHE A C 1
ATOM 830 O O . PHE A 1 102 ? -18.005 -9.751 -30.836 1.00 96.50 102 PHE A O 1
ATOM 837 N N . GLN A 1 103 ? -20.028 -8.918 -31.340 1.00 96.19 103 GLN A N 1
ATOM 838 C CA . GLN A 1 103 ? -20.718 -9.555 -30.213 1.00 96.19 103 GLN A CA 1
ATOM 839 C C . GLN A 1 103 ? -20.709 -11.082 -30.328 1.00 96.19 103 GLN A C 1
ATOM 841 O O . GLN A 1 103 ? -20.441 -11.765 -29.340 1.00 96.19 103 GLN A O 1
ATOM 846 N N . GLU A 1 104 ? -20.937 -11.611 -31.530 1.00 97.12 104 GLU A N 1
ATOM 847 C CA . GLU A 1 104 ? -20.852 -13.044 -31.811 1.00 97.12 104 GLU A CA 1
ATOM 848 C C . GLU A 1 104 ? -19.431 -13.581 -31.567 1.00 97.12 104 GLU A C 1
ATOM 850 O O . GLU A 1 104 ? -19.260 -14.605 -30.906 1.00 97.12 104 GLU A O 1
ATOM 855 N N . ALA A 1 105 ? -18.396 -12.851 -31.996 1.00 96.12 105 ALA A N 1
ATOM 856 C CA . ALA A 1 105 ? -17.002 -13.220 -31.751 1.00 96.12 105 ALA A CA 1
ATOM 857 C C . ALA A 1 105 ? -16.631 -13.216 -30.256 1.00 96.12 105 ALA A C 1
ATOM 859 O O . ALA A 1 105 ? -15.858 -14.068 -29.815 1.00 96.12 105 ALA A O 1
ATOM 860 N N . ILE A 1 106 ? -17.186 -12.297 -29.455 1.00 95.81 106 ILE A N 1
ATOM 861 C CA . ILE A 1 106 ? -17.030 -12.320 -27.990 1.00 95.81 106 ILE A CA 1
ATOM 862 C C . ILE A 1 106 ? -17.719 -13.551 -27.398 1.00 95.81 106 ILE A C 1
ATOM 864 O O . ILE A 1 106 ? -17.108 -14.259 -26.598 1.00 95.81 106 ILE A O 1
ATOM 868 N N . ALA A 1 107 ? -18.975 -13.807 -27.780 1.00 95.31 107 ALA A N 1
ATOM 869 C CA . ALA A 1 107 ? -19.760 -14.926 -27.259 1.00 95.31 107 ALA A CA 1
ATOM 870 C C . ALA A 1 107 ? -19.093 -16.280 -27.553 1.00 95.31 107 ALA A C 1
ATOM 872 O O . ALA A 1 107 ? -19.056 -17.154 -26.689 1.00 95.31 107 ALA A O 1
ATOM 873 N N . ASN A 1 108 ? -18.493 -16.407 -28.738 1.00 96.69 108 ASN A N 1
ATOM 874 C CA . ASN A 1 108 ? -17.781 -17.601 -29.186 1.00 96.69 108 ASN A CA 1
ATOM 875 C C . ASN A 1 108 ? -16.309 -17.656 -28.737 1.00 96.69 108 ASN A C 1
ATOM 877 O O . ASN A 1 108 ? -15.601 -18.585 -29.116 1.00 96.69 108 ASN A O 1
ATOM 881 N N . GLN A 1 109 ? -15.830 -16.675 -27.956 1.00 94.06 109 GLN A N 1
ATOM 882 C CA . GLN A 1 109 ? -14.427 -16.555 -27.521 1.00 94.06 109 GLN A CA 1
ATOM 883 C C . GLN A 1 109 ? -13.413 -16.586 -28.684 1.00 94.06 109 GLN A C 1
ATOM 885 O O . GLN A 1 109 ? -12.282 -17.038 -28.528 1.00 94.06 109 GLN A O 1
ATOM 890 N N . SER A 1 110 ? -13.812 -16.098 -29.861 1.00 96.12 110 SER A N 1
ATOM 891 C CA . SER A 1 110 ? -13.019 -16.132 -31.096 1.00 96.12 110 SER A CA 1
ATOM 892 C C . SER A 1 110 ? -12.465 -14.761 -31.500 1.00 96.12 110 SER A C 1
ATOM 894 O O . SER A 1 110 ? -11.932 -14.603 -32.599 1.00 96.12 110 SER A O 1
ATOM 896 N N . LEU A 1 111 ? -12.629 -13.742 -30.653 1.00 95.50 111 LEU A N 1
ATOM 897 C CA . LEU A 1 111 ? -12.138 -12.394 -30.919 1.00 95.50 111 LEU A CA 1
ATOM 898 C C . LEU A 1 111 ? -10.606 -12.345 -30.787 1.00 95.50 111 LEU A C 1
ATOM 900 O O . LEU A 1 111 ? -10.048 -12.745 -29.771 1.00 95.50 111 LEU A O 1
ATOM 904 N N . ALA A 1 112 ? -9.918 -11.823 -31.804 1.00 92.62 112 ALA A N 1
ATOM 905 C CA . ALA A 1 112 ? -8.461 -11.696 -31.779 1.00 92.62 112 ALA A CA 1
ATOM 906 C C . ALA A 1 112 ? -7.980 -10.680 -30.723 1.00 92.62 112 ALA A C 1
ATOM 908 O O . ALA A 1 112 ? -8.592 -9.624 -30.552 1.00 92.62 112 ALA A O 1
ATOM 909 N N . GLU A 1 113 ? -6.827 -10.945 -30.093 1.00 90.06 113 GLU A N 1
ATOM 910 C CA . GLU A 1 113 ? -6.248 -10.101 -29.028 1.00 90.06 113 GLU A CA 1
ATOM 911 C C . GLU A 1 113 ? -6.041 -8.637 -29.439 1.00 90.06 113 GLU A C 1
ATOM 913 O O . GLU A 1 113 ? -6.172 -7.738 -28.613 1.00 90.06 113 GLU A O 1
ATOM 918 N N . LYS A 1 114 ? -5.785 -8.365 -30.726 1.00 89.44 114 LYS A N 1
ATOM 919 C CA . LYS A 1 114 ? -5.611 -6.995 -31.239 1.00 89.44 114 LYS A CA 1
ATOM 920 C C . LYS A 1 114 ? -6.849 -6.100 -31.069 1.00 89.44 114 LYS A C 1
ATOM 922 O O . LYS A 1 114 ? -6.714 -4.884 -31.144 1.00 89.44 114 LYS A O 1
ATOM 927 N N . TYR A 1 115 ? -8.024 -6.690 -30.833 1.00 92.06 115 TYR A N 1
ATOM 928 C CA . TYR A 1 115 ? -9.283 -5.983 -30.572 1.00 92.06 115 TYR A CA 1
ATOM 929 C C . TYR A 1 115 ? -9.590 -5.827 -29.078 1.00 92.06 115 TYR A C 1
ATOM 931 O O . TYR A 1 115 ? -10.693 -5.413 -28.706 1.00 92.06 115 TYR A O 1
ATOM 939 N N . TYR A 1 116 ? -8.634 -6.168 -28.214 1.00 92.62 116 TYR A N 1
ATOM 940 C CA . TYR A 1 116 ? -8.728 -5.926 -26.788 1.00 92.62 116 TYR A CA 1
ATOM 941 C C . TYR A 1 116 ? -7.943 -4.660 -26.435 1.00 92.62 116 TYR A C 1
ATOM 943 O O . TYR A 1 116 ? -6.733 -4.583 -26.636 1.00 92.62 116 TYR A O 1
ATOM 951 N N . GLY A 1 117 ? -8.648 -3.677 -25.883 1.00 93.00 117 GLY A N 1
ATOM 952 C CA . GLY A 1 117 ? -8.086 -2.420 -25.392 1.00 93.00 117 GLY A CA 1
ATOM 953 C C . GLY A 1 117 ? -8.387 -2.220 -23.912 1.00 93.00 117 GLY A C 1
ATOM 954 O O . GLY A 1 117 ? -8.816 -3.139 -23.219 1.00 93.00 117 GLY A O 1
ATOM 955 N N . ARG A 1 118 ? -8.170 -1.022 -23.387 1.00 95.56 118 ARG A N 1
ATOM 956 C CA . ARG A 1 118 ? -8.305 -0.710 -21.957 1.00 95.56 118 ARG A CA 1
ATOM 957 C C . ARG A 1 118 ? -9.186 0.518 -21.769 1.00 95.56 118 ARG A C 1
ATOM 959 O O . ARG A 1 118 ? -9.553 1.196 -22.720 1.00 95.56 118 ARG A O 1
ATOM 966 N N . LEU A 1 119 ? -9.642 0.752 -20.544 1.00 95.50 119 LEU A N 1
ATOM 967 C CA . LEU A 1 119 ? -10.549 1.857 -20.230 1.00 95.50 119 LEU A CA 1
ATOM 968 C C . LEU A 1 119 ? -9.806 2.907 -19.419 1.00 95.50 119 LEU A C 1
ATOM 970 O O . LEU A 1 119 ? -9.401 2.636 -18.290 1.00 95.50 119 LEU A O 1
ATOM 974 N N . ILE A 1 120 ? -9.673 4.123 -19.954 1.00 96.25 120 ILE A N 1
ATOM 975 C CA . ILE A 1 120 ? -8.950 5.196 -19.248 1.00 96.25 120 ILE A CA 1
ATOM 976 C C . ILE A 1 120 ? -9.621 5.553 -17.913 1.00 96.25 120 ILE A C 1
ATOM 978 O O . ILE A 1 120 ? -8.948 5.880 -16.937 1.00 96.25 120 ILE A O 1
ATOM 982 N N . THR A 1 121 ? -10.941 5.368 -17.819 1.00 96.00 121 THR A N 1
ATOM 983 C CA . THR A 1 121 ? -11.736 5.541 -16.592 1.00 96.00 121 THR A CA 1
ATOM 984 C C . THR A 1 121 ? -11.422 4.535 -15.486 1.00 96.00 121 THR A C 1
ATOM 986 O O . THR A 1 121 ? -11.849 4.730 -14.349 1.00 96.00 121 THR A O 1
ATOM 989 N N . GLU A 1 122 ? -10.724 3.444 -15.801 1.00 96.25 122 GLU A N 1
ATOM 990 C CA . GLU A 1 122 ? -10.303 2.434 -14.826 1.00 96.25 122 GLU A CA 1
ATOM 991 C C . GLU A 1 122 ? -8.897 2.689 -14.276 1.00 96.25 122 GLU A C 1
ATOM 993 O O . GLU A 1 122 ? -8.466 1.987 -13.362 1.00 96.25 122 GLU A O 1
ATOM 998 N N . THR A 1 123 ? -8.191 3.705 -14.781 1.00 97.12 123 THR A N 1
ATOM 999 C CA . THR A 1 123 ? -6.900 4.104 -14.212 1.00 97.12 123 THR A CA 1
ATOM 1000 C C . THR A 1 123 ? -7.097 4.650 -12.790 1.00 97.12 123 THR A C 1
ATOM 1002 O O . THR A 1 123 ? -8.056 5.396 -12.545 1.00 97.12 123 THR A O 1
ATOM 1005 N N . PRO A 1 124 ? -6.223 4.293 -11.827 1.00 96.69 124 PRO A N 1
ATOM 1006 C CA . PRO A 1 124 ? -6.316 4.783 -10.453 1.00 96.69 124 PRO A CA 1
ATOM 1007 C C . PRO A 1 124 ? -6.420 6.308 -10.357 1.00 96.69 124 PRO A C 1
ATOM 1009 O O . PRO A 1 124 ? -7.247 6.821 -9.600 1.00 96.69 124 PRO A O 1
ATOM 1012 N N . THR A 1 125 ? -5.635 7.033 -11.158 1.00 96.25 125 THR A N 1
ATOM 1013 C CA . THR A 1 125 ? -5.660 8.495 -11.185 1.00 96.25 125 THR A CA 1
ATOM 1014 C C . THR A 1 125 ? -7.017 9.011 -11.670 1.00 96.25 125 THR A C 1
ATOM 1016 O O . THR A 1 125 ? -7.629 9.811 -10.965 1.00 96.25 125 THR A O 1
ATOM 1019 N N . VAL A 1 126 ? -7.576 8.519 -12.785 1.00 96.50 126 VAL A N 1
ATOM 1020 C CA . VAL A 1 126 ? -8.891 8.992 -13.271 1.00 96.50 126 VAL A CA 1
ATOM 1021 C C . VAL A 1 126 ? -10.029 8.643 -12.306 1.00 96.50 126 VAL A C 1
ATOM 1023 O O . VAL A 1 126 ? -10.946 9.446 -12.123 1.00 96.50 126 VAL A O 1
ATOM 1026 N N . GLN A 1 127 ? -9.968 7.499 -11.618 1.00 96.81 127 GLN A N 1
ATOM 1027 C CA . GLN A 1 127 ? -10.937 7.169 -10.564 1.00 96.81 127 GLN A CA 1
ATOM 1028 C C . GLN A 1 127 ? -10.882 8.160 -9.393 1.00 96.81 127 GLN A C 1
ATOM 1030 O O . GLN A 1 127 ? -11.927 8.561 -8.869 1.00 96.81 127 GLN A O 1
ATOM 1035 N N . LEU A 1 128 ? -9.679 8.592 -8.997 1.00 95.88 128 LEU A N 1
ATOM 1036 C CA . LEU A 1 128 ? -9.506 9.639 -7.990 1.00 95.88 128 LEU A CA 1
ATOM 1037 C C . LEU A 1 128 ? -10.041 10.986 -8.486 1.00 95.88 128 LEU A C 1
ATOM 1039 O O . LEU A 1 128 ? -10.778 11.630 -7.742 1.00 95.88 128 LEU A O 1
ATOM 1043 N N . LEU A 1 129 ? -9.759 11.380 -9.734 1.00 95.44 129 LEU A N 1
ATOM 1044 C CA . LEU A 1 129 ? -10.296 12.613 -10.331 1.00 95.44 129 LEU A CA 1
ATOM 1045 C C . LEU A 1 129 ? -11.827 12.613 -10.343 1.00 95.44 129 LEU A C 1
ATOM 1047 O O . LEU A 1 129 ? -12.451 13.604 -9.966 1.00 95.44 129 LEU A O 1
ATOM 1051 N N . LYS A 1 130 ? -12.442 11.481 -10.708 1.00 95.44 130 LYS A N 1
ATOM 1052 C CA . LYS A 1 130 ? -13.897 11.318 -10.674 1.00 95.44 130 LYS A CA 1
ATOM 1053 C C . LYS A 1 130 ? -14.449 11.532 -9.268 1.00 95.44 130 LYS A C 1
ATOM 1055 O O . LYS A 1 130 ? -15.381 12.312 -9.094 1.00 95.44 130 LYS A O 1
ATOM 1060 N N . LYS A 1 131 ? -13.831 10.906 -8.265 1.00 94.69 131 LYS A N 1
ATOM 1061 C CA . LYS A 1 131 ? -14.224 11.065 -6.862 1.00 94.69 131 LYS A CA 1
ATOM 1062 C C . LYS A 1 131 ? -14.054 12.504 -6.365 1.00 94.69 131 LYS A C 1
ATOM 1064 O O . LYS A 1 131 ? -14.941 13.013 -5.688 1.00 94.69 131 LYS A O 1
ATOM 1069 N N . ILE A 1 132 ? -12.936 13.154 -6.690 1.00 93.62 132 ILE A N 1
ATOM 1070 C CA . ILE A 1 132 ? -12.669 14.553 -6.324 1.00 93.62 132 ILE A CA 1
ATOM 1071 C C . ILE A 1 132 ? -13.740 15.463 -6.932 1.00 93.62 132 ILE A C 1
ATOM 1073 O O . ILE A 1 132 ? -14.326 16.277 -6.221 1.00 93.62 132 ILE A O 1
ATOM 1077 N N . ASN A 1 133 ? -14.054 15.276 -8.215 1.00 91.94 133 ASN A N 1
ATOM 1078 C CA . ASN A 1 133 ? -15.095 16.038 -8.894 1.00 91.94 133 ASN A CA 1
ATOM 1079 C C . ASN A 1 133 ? -16.483 15.794 -8.282 1.00 91.94 133 ASN A C 1
ATOM 1081 O O . ASN A 1 133 ? -17.214 16.743 -8.031 1.00 91.94 133 ASN A O 1
ATOM 1085 N N . GLU A 1 134 ? -16.844 14.544 -7.979 1.00 91.00 134 GLU A N 1
ATOM 1086 C CA . GLU A 1 134 ? -18.103 14.221 -7.291 1.00 91.00 134 GLU A CA 1
ATOM 1087 C C . GLU A 1 134 ? -18.200 14.902 -5.918 1.00 91.00 134 GLU A C 1
ATOM 1089 O O . GLU A 1 134 ? -19.243 15.458 -5.578 1.00 91.00 134 GLU A O 1
ATOM 1094 N N . GLN A 1 135 ? -17.113 14.910 -5.139 1.00 91.19 135 GLN A N 1
ATOM 1095 C CA . GLN A 1 135 ? -17.055 15.600 -3.848 1.00 91.19 135 GLN A CA 1
ATOM 1096 C C . GLN A 1 135 ? -17.199 17.120 -4.006 1.00 91.19 135 GLN A C 1
ATOM 1098 O O . GLN A 1 135 ? -17.943 17.740 -3.244 1.00 91.19 135 GLN A O 1
ATOM 1103 N N . ALA A 1 136 ? -16.550 17.711 -5.013 1.00 88.81 136 ALA A N 1
ATOM 1104 C CA . ALA A 1 136 ? -16.681 19.131 -5.333 1.00 88.81 136 ALA A CA 1
ATOM 1105 C C . ALA A 1 136 ? -18.113 19.490 -5.773 1.00 88.81 136 ALA A C 1
ATOM 1107 O O . ALA A 1 136 ? -18.666 20.495 -5.333 1.00 88.81 136 ALA A O 1
ATOM 1108 N N . GLU A 1 137 ? -18.761 18.645 -6.574 1.00 86.44 137 GLU A N 1
ATOM 1109 C CA . GLU A 1 137 ? -20.153 18.835 -6.994 1.00 86.44 137 GLU A CA 1
ATOM 1110 C C . GLU A 1 137 ? -21.145 18.699 -5.832 1.00 86.44 137 GLU A C 1
ATOM 1112 O O . GLU A 1 137 ? -22.111 19.458 -5.742 1.00 86.44 137 GLU A O 1
ATOM 1117 N N . VAL A 1 138 ? -20.914 17.762 -4.906 1.00 86.25 138 VAL A N 1
ATOM 1118 C CA . VAL A 1 138 ? -21.716 17.646 -3.676 1.00 86.25 138 VAL A CA 1
ATOM 1119 C C . VAL A 1 138 ? -21.556 18.891 -2.808 1.00 86.25 138 VAL A C 1
ATOM 1121 O O . VAL A 1 138 ? -22.559 19.412 -2.321 1.00 86.25 138 VAL A O 1
ATOM 1124 N N . PHE A 1 139 ? -20.326 19.387 -2.659 1.00 86.06 139 PHE A N 1
ATOM 1125 C CA . PHE A 1 139 ? -20.036 20.620 -1.932 1.00 86.06 139 PHE A CA 1
ATOM 1126 C C . PHE A 1 139 ? -20.797 21.817 -2.523 1.00 86.06 139 PHE A C 1
ATOM 1128 O O . PHE A 1 139 ? -21.487 22.518 -1.785 1.00 86.06 139 PHE A O 1
ATOM 1135 N N . LYS A 1 140 ? -20.780 21.990 -3.855 1.00 81.38 140 LYS A N 1
ATOM 1136 C CA . LYS A 1 140 ? -21.554 23.039 -4.548 1.00 81.38 140 LYS A CA 1
ATOM 1137 C C . LYS A 1 140 ? -23.060 22.904 -4.308 1.00 81.38 140 LYS A C 1
ATOM 1139 O O . LYS A 1 140 ? -23.735 23.885 -4.017 1.00 81.38 140 LYS A O 1
ATOM 1144 N N . LYS A 1 141 ? -23.595 21.681 -4.390 1.00 80.94 141 LYS A N 1
ATOM 1145 C CA . LYS A 1 141 ? -25.037 21.404 -4.244 1.00 80.94 141 LYS A CA 1
ATOM 1146 C C . LYS A 1 141 ? -25.558 21.562 -2.815 1.00 80.94 141 LYS A C 1
ATOM 1148 O O . LYS A 1 141 ? -26.769 21.675 -2.630 1.00 80.94 141 LYS A O 1
ATOM 1153 N N . TYR A 1 142 ? -24.687 21.539 -1.809 1.00 79.31 142 TYR A N 1
ATOM 1154 C CA . TYR A 1 142 ? -25.095 21.517 -0.405 1.00 79.31 142 TYR A CA 1
ATOM 1155 C C . TYR A 1 142 ? -25.860 22.771 0.025 1.00 79.31 142 TYR A C 1
ATOM 1157 O O . TYR A 1 142 ? -26.876 22.668 0.706 1.00 79.31 142 TYR A O 1
ATOM 1165 N N . ILE A 1 143 ? -25.431 23.936 -0.455 1.00 70.56 143 ILE A N 1
ATOM 1166 C CA . ILE A 1 143 ? -25.989 25.248 -0.089 1.00 70.56 143 ILE A CA 1
ATOM 1167 C C . ILE A 1 143 ? -27.443 25.421 -0.549 1.00 70.56 143 ILE A C 1
ATOM 1169 O O . ILE A 1 143 ? -28.177 26.248 -0.017 1.00 70.56 143 ILE A O 1
ATOM 1173 N N . PHE A 1 144 ? -27.871 24.603 -1.510 1.00 68.06 144 PHE A N 1
ATOM 1174 C CA . PHE A 1 144 ? -29.220 24.625 -2.067 1.00 68.06 144 PHE A CA 1
ATOM 1175 C C . PHE A 1 144 ? -30.141 23.566 -1.456 1.00 68.06 144 PHE A C 1
ATOM 1177 O O . PHE A 1 144 ? -31.358 23.682 -1.559 1.00 68.06 144 PHE A O 1
ATOM 1184 N N . ARG A 1 145 ? -29.587 22.510 -0.844 1.00 69.56 145 ARG A N 1
ATOM 1185 C CA . ARG A 1 145 ? -30.389 21.429 -0.246 1.00 69.56 145 ARG A CA 1
ATOM 1186 C C . ARG A 1 145 ? -30.889 21.766 1.149 1.00 69.56 145 ARG A C 1
ATOM 1188 O O . ARG A 1 145 ? -31.926 21.246 1.544 1.00 69.56 145 ARG A O 1
ATOM 1195 N N . ASP A 1 146 ? -30.155 22.597 1.878 1.00 69.81 146 ASP A N 1
ATOM 1196 C CA . ASP A 1 146 ? -30.478 22.940 3.254 1.00 69.81 146 ASP A CA 1
ATOM 1197 C C . ASP A 1 146 ? -30.410 24.455 3.443 1.00 69.81 146 ASP A C 1
ATOM 1199 O O . ASP A 1 146 ? -29.336 25.057 3.437 1.00 69.81 146 ASP A O 1
ATOM 1203 N N . LEU A 1 147 ? -31.579 25.088 3.582 1.00 65.94 147 LEU A N 1
ATOM 1204 C CA . LEU A 1 147 ? -31.650 26.528 3.816 1.00 65.94 147 LEU A CA 1
ATOM 1205 C C . LEU A 1 147 ? -31.130 26.904 5.214 1.00 65.94 147 LEU A C 1
ATOM 1207 O O . LEU A 1 147 ? -30.739 28.052 5.423 1.00 65.94 147 LEU A O 1
ATOM 1211 N N . HIS A 1 148 ? -31.108 25.948 6.148 1.00 69.44 148 HIS A N 1
ATOM 1212 C CA . HIS A 1 148 ? -30.757 26.138 7.550 1.00 69.44 148 HIS A CA 1
ATOM 1213 C C . HIS A 1 148 ? -29.520 25.316 7.903 1.00 69.44 148 HIS A C 1
ATOM 1215 O O . HIS A 1 148 ? -29.584 24.405 8.719 1.00 69.44 148 HIS A O 1
ATOM 1221 N N . ILE A 1 149 ? -28.366 25.659 7.328 1.00 68.06 149 ILE A N 1
ATOM 1222 C CA . ILE A 1 149 ? -27.100 25.031 7.718 1.00 68.06 149 ILE A CA 1
ATOM 1223 C C . ILE A 1 149 ? -26.730 25.534 9.126 1.00 68.06 149 ILE A C 1
ATOM 1225 O O . ILE A 1 149 ? -26.354 26.700 9.275 1.00 68.06 149 ILE A O 1
ATOM 1229 N N . PRO A 1 150 ? -26.790 24.686 10.173 1.00 71.44 150 PRO A N 1
ATOM 1230 C CA . PRO A 1 150 ? -26.569 25.132 11.548 1.00 71.44 150 PRO A CA 1
ATOM 1231 C C . PRO A 1 150 ? -25.092 25.445 11.827 1.00 71.44 150 PRO A C 1
ATOM 1233 O O . PRO A 1 150 ? -24.777 26.098 12.818 1.00 71.44 150 PRO A O 1
ATOM 1236 N N . ASN A 1 151 ? -24.173 24.968 10.975 1.00 85.06 151 ASN A N 1
ATOM 1237 C CA . ASN A 1 151 ? -22.740 25.209 11.109 1.00 85.06 151 ASN A CA 1
ATOM 1238 C C . ASN A 1 151 ? -22.011 25.124 9.752 1.00 85.06 151 ASN A C 1
ATOM 1240 O O . ASN A 1 151 ? -21.554 24.054 9.339 1.00 85.06 151 ASN A O 1
ATOM 1244 N N . TYR A 1 152 ? -21.889 26.265 9.068 1.00 83.75 152 TYR A N 1
ATOM 1245 C CA . TYR A 1 152 ? -21.167 26.383 7.793 1.00 83.75 152 TYR A CA 1
ATOM 1246 C C . TYR A 1 152 ? -19.693 25.986 7.915 1.00 83.75 152 TYR A C 1
ATOM 1248 O O . TYR A 1 152 ? -19.167 25.301 7.040 1.00 83.75 152 TYR A O 1
ATOM 1256 N N . GLN A 1 153 ? -19.046 26.354 9.023 1.00 88.19 153 GLN A N 1
ATOM 1257 C CA . GLN A 1 153 ? -17.632 26.077 9.262 1.00 88.19 153 GLN A CA 1
ATOM 1258 C C . GLN A 1 153 ? -17.352 24.573 9.343 1.00 88.19 153 GLN A C 1
ATOM 1260 O O . GLN A 1 153 ? -16.438 24.072 8.691 1.00 88.19 153 GLN A O 1
ATOM 1265 N N . ALA A 1 154 ? -18.147 23.831 10.119 1.00 86.00 154 ALA A N 1
ATOM 1266 C CA . ALA A 1 154 ? -17.966 22.390 10.271 1.00 86.00 154 ALA A CA 1
ATOM 1267 C C . ALA A 1 154 ? -18.140 21.655 8.936 1.00 86.00 154 ALA A C 1
ATOM 1269 O O . ALA A 1 154 ? -17.323 20.792 8.608 1.00 86.00 154 ALA A O 1
ATOM 1270 N N . TYR A 1 155 ? -19.164 22.016 8.154 1.00 89.00 155 TYR A N 1
ATOM 1271 C CA . TYR A 1 155 ? -19.387 21.405 6.845 1.00 89.00 155 TYR A CA 1
ATOM 1272 C C . TYR A 1 155 ? -18.282 21.767 5.849 1.00 89.00 155 TYR A C 1
ATOM 1274 O O . TYR A 1 155 ? -17.700 20.865 5.246 1.00 89.00 155 TYR A O 1
ATOM 1282 N N . GLY A 1 156 ? -17.959 23.059 5.708 1.00 88.50 156 GLY A N 1
ATOM 1283 C CA . GLY A 1 156 ? -16.928 23.541 4.786 1.00 88.50 156 GLY A CA 1
ATOM 1284 C C . GLY A 1 156 ? -15.583 22.869 5.048 1.00 88.50 156 GLY A C 1
ATOM 1285 O O . GLY A 1 156 ? -14.992 22.279 4.143 1.00 88.50 156 GLY A O 1
ATOM 1286 N N . ASN A 1 157 ? -15.176 22.815 6.320 1.00 89.62 157 ASN A N 1
ATOM 1287 C CA . ASN A 1 157 ? -13.952 22.139 6.739 1.00 89.62 157 ASN A CA 1
ATOM 1288 C C . ASN A 1 157 ? -13.984 20.632 6.469 1.00 89.62 157 ASN A C 1
ATOM 1290 O O . ASN A 1 157 ? -12.990 20.068 6.015 1.00 89.62 157 ASN A O 1
ATOM 1294 N N . ALA A 1 158 ? -15.093 19.952 6.769 1.00 89.44 158 ALA A N 1
ATOM 1295 C CA . ALA A 1 158 ? -15.203 18.510 6.563 1.00 89.44 158 ALA A CA 1
ATOM 1296 C C . ALA A 1 158 ? -15.155 18.142 5.072 1.00 89.44 158 ALA A C 1
ATOM 1298 O O . ALA A 1 158 ? -14.445 17.208 4.691 1.00 89.44 158 ALA A O 1
ATOM 1299 N N . ALA A 1 159 ? -15.868 18.892 4.229 1.00 90.06 159 ALA A N 1
ATOM 1300 C CA . ALA A 1 159 ? -15.877 18.697 2.786 1.00 90.06 159 ALA A CA 1
ATOM 1301 C C . ALA A 1 159 ? -14.490 18.953 2.180 1.00 90.06 159 ALA A C 1
ATOM 1303 O O . ALA A 1 159 ? -13.964 18.087 1.476 1.00 90.06 159 ALA A O 1
ATOM 1304 N N . ALA A 1 160 ? -13.852 20.075 2.530 1.00 92.25 160 ALA A N 1
ATOM 1305 C CA . ALA A 1 160 ? -12.511 20.410 2.060 1.00 92.25 160 ALA A CA 1
ATOM 1306 C C . ALA A 1 160 ? -11.471 19.371 2.497 1.00 92.25 160 ALA A C 1
ATOM 1308 O O . ALA A 1 160 ? -10.724 18.862 1.664 1.00 92.25 160 ALA A O 1
ATOM 1309 N N . LYS A 1 161 ? -11.484 18.945 3.769 1.00 94.88 161 LYS A N 1
ATOM 1310 C CA . LYS A 1 161 ? -10.608 17.864 4.260 1.00 94.88 161 LYS A CA 1
ATOM 1311 C C . LYS A 1 161 ? -10.826 16.554 3.504 1.00 94.88 161 LYS A C 1
ATOM 1313 O O . LYS A 1 161 ? -9.866 15.834 3.247 1.00 94.88 161 LYS A O 1
ATOM 1318 N N . SER A 1 162 ? -12.069 16.241 3.133 1.00 94.19 162 SER A N 1
ATOM 1319 C CA . SER A 1 162 ? -12.388 15.050 2.340 1.00 94.19 162 SER A CA 1
ATOM 1320 C C . SER A 1 162 ? -11.799 15.120 0.927 1.00 94.19 162 SER A C 1
ATOM 1322 O O . SER A 1 162 ? -11.253 14.124 0.450 1.00 94.19 162 SER A O 1
ATOM 1324 N N . ILE A 1 163 ? -11.866 16.292 0.284 1.00 94.81 163 ILE A N 1
ATOM 1325 C CA . ILE A 1 163 ? -11.273 16.549 -1.036 1.00 94.81 163 ILE A CA 1
ATOM 1326 C C . ILE A 1 163 ? -9.742 16.487 -0.955 1.00 94.81 163 ILE A C 1
ATOM 1328 O O . ILE A 1 163 ? -9.126 15.740 -1.714 1.00 94.81 163 ILE A O 1
ATOM 1332 N N . VAL A 1 164 ? -9.125 17.171 0.017 1.00 95.75 164 VAL A N 1
ATOM 1333 C CA . VAL A 1 164 ? -7.669 17.131 0.261 1.00 95.75 164 VAL A CA 1
ATOM 1334 C C . VAL A 1 164 ? -7.191 15.698 0.509 1.00 95.75 164 VAL A C 1
ATOM 1336 O O . VAL A 1 164 ? -6.178 15.281 -0.046 1.00 95.75 164 VAL A O 1
ATOM 1339 N N . ALA A 1 165 ? -7.938 14.902 1.278 1.00 95.88 165 ALA A N 1
ATOM 1340 C CA . ALA A 1 165 ? -7.614 13.498 1.525 1.00 95.88 165 ALA A CA 1
ATOM 1341 C C . ALA A 1 165 ? -7.757 12.598 0.282 1.00 95.88 165 ALA A C 1
ATOM 1343 O O . ALA A 1 165 ? -7.153 11.525 0.230 1.00 95.88 165 ALA A O 1
ATOM 1344 N N . SER A 1 166 ? -8.572 12.982 -0.704 1.00 95.44 166 SER A N 1
ATOM 1345 C CA . SER A 1 166 ? -8.625 12.306 -2.006 1.00 95.44 166 SER A CA 1
ATOM 1346 C C . SER A 1 166 ? -7.449 12.730 -2.892 1.00 95.44 166 SER A C 1
ATOM 1348 O O . SER A 1 166 ? -6.818 11.862 -3.491 1.00 95.44 166 SER A O 1
ATOM 1350 N N . ILE A 1 167 ? -7.107 14.024 -2.920 1.00 95.88 167 ILE A N 1
ATOM 1351 C CA . ILE A 1 167 ? -5.959 14.566 -3.670 1.00 95.88 167 ILE A CA 1
ATOM 1352 C C . ILE A 1 167 ? -4.637 13.992 -3.144 1.00 95.88 167 ILE A C 1
ATOM 1354 O O . ILE A 1 167 ? -3.769 13.611 -3.925 1.00 95.88 167 ILE A O 1
ATOM 1358 N N . SER A 1 168 ? -4.481 13.844 -1.827 1.00 94.44 168 SER A N 1
ATOM 1359 C CA . SER A 1 168 ? -3.235 13.354 -1.224 1.00 94.44 168 SER A CA 1
ATOM 1360 C C . SER A 1 168 ? -2.859 11.923 -1.629 1.00 94.44 168 SER A C 1
ATOM 1362 O O . SER A 1 168 ? -1.683 11.568 -1.539 1.00 94.44 168 SER A O 1
ATOM 1364 N N . LYS A 1 169 ? -3.825 11.130 -2.120 1.00 95.81 169 LYS A N 1
ATOM 1365 C CA . LYS A 1 16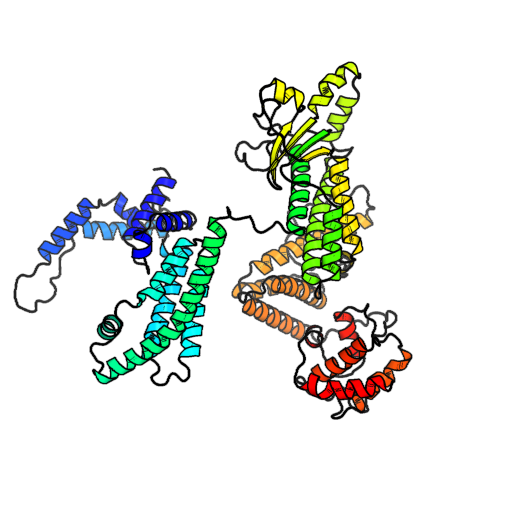9 ? -3.630 9.761 -2.634 1.00 95.81 169 LYS A CA 1
ATOM 1366 C C . LYS A 1 169 ? -3.000 9.704 -4.022 1.00 95.81 169 LYS A C 1
ATOM 1368 O O . LYS A 1 169 ? -2.594 8.627 -4.447 1.00 95.81 169 LYS A O 1
ATOM 1373 N N . ILE A 1 170 ? -2.957 10.824 -4.736 1.00 94.81 170 ILE A N 1
ATOM 1374 C CA . ILE A 1 170 ? -2.263 10.924 -6.020 1.00 94.81 170 ILE A CA 1
ATOM 1375 C C . ILE A 1 170 ? -0.760 10.847 -5.744 1.00 94.81 170 ILE A C 1
ATOM 1377 O O . ILE A 1 170 ? -0.286 11.358 -4.734 1.00 94.81 170 ILE A O 1
ATOM 1381 N N . ASN A 1 171 ? 0.011 10.174 -6.593 1.00 90.69 171 ASN A N 1
ATOM 1382 C CA . ASN A 1 171 ? 1.453 10.036 -6.357 1.00 90.69 171 ASN A CA 1
ATOM 1383 C C . ASN A 1 171 ? 2.259 11.205 -6.937 1.00 90.69 171 ASN A C 1
ATOM 1385 O O . ASN A 1 171 ? 3.340 11.505 -6.439 1.00 90.69 171 ASN A O 1
ATOM 1389 N N . ASP A 1 172 ? 1.731 11.882 -7.955 1.00 94.19 172 ASP A N 1
ATOM 1390 C CA . ASP A 1 172 ? 2.402 13.004 -8.604 1.00 94.19 172 ASP A CA 1
ATOM 1391 C C . ASP A 1 172 ? 2.119 14.334 -7.886 1.00 94.19 172 ASP A C 1
ATOM 1393 O O . ASP A 1 172 ? 0.967 14.727 -7.699 1.00 94.19 172 ASP A O 1
ATOM 1397 N N . MET A 1 173 ? 3.185 15.011 -7.451 1.00 92.69 173 MET A N 1
ATOM 1398 C CA . MET A 1 173 ? 3.107 16.248 -6.666 1.00 92.69 173 MET A CA 1
ATOM 1399 C C . MET A 1 173 ? 2.585 17.437 -7.479 1.00 92.69 173 MET A C 1
ATOM 1401 O O . MET A 1 173 ? 1.812 18.245 -6.970 1.00 92.69 173 MET A O 1
ATOM 1405 N N . GLU A 1 174 ? 2.985 17.538 -8.744 1.00 93.25 174 GLU A N 1
ATOM 1406 C CA . GLU A 1 174 ? 2.573 18.633 -9.621 1.00 93.25 174 GLU A CA 1
ATOM 1407 C C . GLU A 1 174 ? 1.077 18.522 -9.931 1.00 93.25 174 GLU A C 1
ATOM 1409 O O . GLU A 1 174 ? 0.353 19.513 -9.864 1.00 93.25 174 GLU A O 1
ATOM 1414 N N . LEU A 1 175 ? 0.581 17.298 -10.131 1.00 95.06 175 LEU A N 1
ATOM 1415 C CA . LEU A 1 175 ? -0.846 17.038 -10.266 1.00 95.06 175 LEU A CA 1
ATOM 1416 C C . LEU A 1 175 ? -1.615 17.364 -8.976 1.00 95.06 175 LEU A C 1
ATOM 1418 O O . LEU A 1 175 ? -2.713 17.910 -9.060 1.00 95.06 175 LEU A O 1
ATOM 1422 N N . LYS A 1 176 ? -1.065 17.091 -7.781 1.00 95.56 176 LYS A N 1
ATOM 1423 C CA . LYS A 1 176 ? -1.703 17.510 -6.512 1.00 95.56 176 LYS A CA 1
ATOM 1424 C C . LYS A 1 176 ? -1.884 19.018 -6.440 1.00 95.56 176 LYS A C 1
ATOM 1426 O O . LYS A 1 176 ? -2.977 19.473 -6.113 1.00 95.56 176 LYS A O 1
ATOM 1431 N N . MET A 1 177 ? -0.820 19.760 -6.735 1.00 94.06 177 MET A N 1
ATOM 1432 C CA . MET A 1 177 ? -0.834 21.220 -6.735 1.00 94.06 177 MET A CA 1
ATOM 1433 C C . MET A 1 177 ? -1.835 21.744 -7.760 1.00 94.06 177 MET A C 1
ATOM 1435 O O . MET A 1 177 ? -2.746 22.474 -7.392 1.00 94.06 177 MET A O 1
ATOM 1439 N N . ALA A 1 178 ? -1.769 21.253 -8.999 1.00 94.31 178 ALA A N 1
ATOM 1440 C CA . ALA A 1 178 ? -2.687 21.645 -10.061 1.00 94.31 178 ALA A CA 1
ATOM 1441 C C . ALA A 1 178 ? -4.159 21.345 -9.722 1.00 94.31 178 ALA A C 1
ATOM 1443 O O . ALA A 1 178 ? -5.052 22.097 -10.109 1.00 94.31 178 ALA A O 1
ATOM 1444 N N . LEU A 1 179 ? -4.435 20.266 -8.982 1.00 94.06 179 LEU A N 1
ATOM 1445 C CA . LEU A 1 179 ? -5.782 19.943 -8.512 1.00 94.06 179 LEU A CA 1
ATOM 1446 C C . LEU A 1 179 ? -6.240 20.827 -7.359 1.00 94.06 179 LEU A C 1
ATOM 1448 O O . LEU A 1 179 ? -7.408 21.203 -7.334 1.00 94.06 179 LEU A O 1
ATOM 1452 N N . LEU A 1 180 ? -5.364 21.157 -6.411 1.00 93.25 180 LEU A N 1
ATOM 1453 C CA . LEU A 1 180 ? -5.695 22.100 -5.343 1.00 93.25 180 LEU A CA 1
ATOM 1454 C C . LEU A 1 180 ? -5.940 23.492 -5.913 1.00 93.25 180 LEU A C 1
ATOM 1456 O O . LEU A 1 180 ? -6.961 24.094 -5.592 1.00 93.25 180 LEU A O 1
ATOM 1460 N N . ASP A 1 181 ? -5.085 23.940 -6.828 1.00 91.50 181 ASP A N 1
ATOM 1461 C CA . ASP A 1 181 ? -5.272 25.180 -7.573 1.00 91.50 181 ASP A CA 1
ATOM 1462 C C . ASP A 1 181 ? -6.573 25.135 -8.364 1.00 91.50 181 ASP A C 1
ATOM 1464 O O . ASP A 1 181 ? -7.346 26.083 -8.304 1.00 91.50 181 ASP A O 1
ATOM 1468 N N . TRP A 1 182 ? -6.887 24.022 -9.036 1.00 90.62 182 TRP A N 1
ATOM 1469 C CA . TRP A 1 182 ? -8.168 23.861 -9.718 1.00 90.62 182 TRP A CA 1
ATOM 1470 C C . TRP A 1 182 ? -9.348 23.961 -8.747 1.00 90.62 182 TRP A C 1
ATOM 1472 O O . TRP A 1 182 ? -10.294 24.681 -9.046 1.00 90.62 182 TRP A O 1
ATOM 1482 N N . VAL A 1 183 ? -9.325 23.301 -7.584 1.00 89.31 183 VAL A N 1
ATOM 1483 C CA . VAL A 1 183 ? -10.426 23.373 -6.602 1.00 89.31 183 VAL A CA 1
ATOM 1484 C C . VAL A 1 183 ? -10.554 24.781 -6.010 1.00 89.31 183 VAL A C 1
ATOM 1486 O O . VAL A 1 183 ? -11.673 25.268 -5.828 1.00 89.31 183 VAL A O 1
ATOM 1489 N N . MET A 1 184 ? -9.438 25.466 -5.752 1.00 86.81 184 MET A N 1
ATOM 1490 C CA . MET A 1 184 ? -9.456 26.846 -5.265 1.00 86.81 184 MET A CA 1
ATOM 1491 C C . MET A 1 184 ? -9.961 27.819 -6.333 1.00 86.81 184 MET A C 1
ATOM 1493 O O . MET A 1 184 ? -10.867 28.610 -6.054 1.00 86.81 184 MET A O 1
ATOM 1497 N N . ALA A 1 185 ? -9.419 27.714 -7.550 1.00 81.94 185 ALA A N 1
ATOM 1498 C CA . ALA A 1 185 ? -9.744 28.524 -8.722 1.00 81.94 185 ALA A CA 1
ATOM 1499 C C . ALA A 1 185 ? -11.083 28.152 -9.365 1.00 81.94 185 ALA A C 1
ATOM 1501 O O . ALA A 1 185 ? -11.600 28.913 -10.174 1.00 81.94 185 ALA A O 1
ATOM 1502 N N . SER A 1 186 ? -11.710 27.041 -8.959 1.00 65.94 186 SER A N 1
ATOM 1503 C CA . SER A 1 186 ? -13.109 26.706 -9.270 1.00 65.94 186 SER A CA 1
ATOM 1504 C C . SER A 1 186 ? -14.112 27.719 -8.692 1.00 65.94 186 SER A C 1
ATOM 1506 O O . SER A 1 186 ? -15.317 27.497 -8.759 1.00 65.94 186 SER A O 1
ATOM 1508 N N . SER A 1 187 ? -13.641 28.873 -8.214 1.00 55.38 187 SER A N 1
ATOM 1509 C CA . SER A 1 187 ? -14.350 30.153 -8.210 1.00 55.38 187 SER A CA 1
ATOM 1510 C C . SER A 1 187 ? -14.775 30.646 -9.607 1.00 55.38 187 SER A C 1
ATOM 1512 O O . SER A 1 187 ? -15.121 31.819 -9.735 1.00 55.38 187 SER A O 1
ATOM 1514 N N . ILE A 1 188 ? -14.787 29.783 -10.637 1.00 48.97 188 ILE A N 1
ATOM 1515 C CA . ILE A 1 188 ? -15.337 30.063 -11.967 1.00 48.97 188 ILE A CA 1
ATOM 1516 C C . ILE A 1 188 ? -16.841 30.285 -11.822 1.00 48.97 188 ILE A C 1
ATOM 1518 O O . ILE A 1 188 ? -17.662 29.374 -11.889 1.00 48.97 188 ILE A O 1
ATOM 1522 N N . ASP A 1 189 ? -17.104 31.555 -11.554 1.00 56.78 189 ASP A N 1
ATOM 1523 C CA . ASP A 1 189 ? -18.338 32.295 -11.592 1.00 56.78 189 ASP A CA 1
ATOM 1524 C C . ASP A 1 189 ? -19.467 31.655 -10.783 1.00 56.78 189 ASP A C 1
ATOM 1526 O O . ASP A 1 189 ? -20.295 30.894 -11.272 1.00 56.78 189 ASP A O 1
ATOM 1530 N N . VAL A 1 190 ? -19.509 32.008 -9.495 1.00 60.94 190 VAL A N 1
ATOM 1531 C CA . VAL A 1 190 ? -20.650 31.721 -8.615 1.00 60.94 190 VAL A CA 1
ATOM 1532 C C . VAL A 1 190 ? -21.961 32.132 -9.292 1.00 60.94 190 VAL A C 1
ATOM 1534 O O . VAL A 1 190 ? -22.958 31.445 -9.101 1.00 60.94 190 VAL A O 1
ATOM 1537 N N . ASN A 1 191 ? -21.953 33.181 -10.129 1.00 59.50 191 ASN A N 1
ATOM 1538 C CA . ASN A 1 191 ? -23.124 33.556 -10.913 1.00 59.50 191 ASN A CA 1
ATOM 1539 C C . ASN A 1 191 ? -23.396 32.532 -12.018 1.00 59.50 191 ASN A C 1
ATOM 1541 O O . ASN A 1 191 ? -24.506 32.039 -12.061 1.00 59.50 191 ASN A O 1
ATOM 1545 N N . LEU A 1 192 ? -22.408 32.097 -12.808 1.00 59.00 192 LEU A N 1
ATOM 1546 C CA . LEU A 1 192 ? -22.593 31.039 -13.818 1.00 59.00 192 LEU A CA 1
ATOM 1547 C C . LEU A 1 192 ? -23.040 29.702 -13.204 1.00 59.00 192 LEU A C 1
ATOM 1549 O O . LEU A 1 192 ? -23.844 28.997 -13.796 1.00 59.00 192 LEU A O 1
ATOM 1553 N N . VAL A 1 193 ? -22.540 29.326 -12.024 1.00 62.78 193 VAL A N 1
ATOM 1554 C CA . VAL A 1 193 ? -22.970 28.103 -11.324 1.00 62.78 193 VAL A CA 1
ATOM 1555 C C . VAL A 1 193 ? -24.400 28.254 -10.803 1.00 62.78 193 VAL A C 1
ATOM 1557 O O . VAL A 1 193 ? -25.181 27.315 -10.908 1.00 62.78 193 VAL A O 1
ATOM 1560 N N . ILE A 1 194 ? -24.770 29.421 -10.273 1.00 64.38 194 ILE A N 1
ATOM 1561 C CA . ILE A 1 194 ? -26.142 29.697 -9.823 1.00 64.38 194 ILE A CA 1
ATOM 1562 C C . ILE A 1 194 ? -27.105 29.789 -11.020 1.00 64.38 194 ILE A C 1
ATOM 1564 O O . ILE A 1 194 ? -28.171 29.182 -10.972 1.00 64.38 194 ILE A O 1
ATOM 1568 N N . GLU A 1 195 ? -26.713 30.463 -12.102 1.00 64.62 195 GLU A N 1
ATOM 1569 C CA . GLU A 1 195 ? -27.463 30.622 -13.355 1.00 64.62 195 GLU A CA 1
ATOM 1570 C C . GLU A 1 195 ? -27.628 29.278 -14.075 1.00 64.62 195 GLU A C 1
ATOM 1572 O O . GLU A 1 195 ? -28.750 28.847 -14.319 1.00 64.62 195 GLU A O 1
ATOM 1577 N N . ALA A 1 196 ? -26.537 28.544 -14.328 1.00 62.75 196 ALA A N 1
ATOM 1578 C CA . ALA A 1 196 ? -26.577 27.252 -15.021 1.00 62.75 196 ALA A CA 1
ATOM 1579 C C . ALA A 1 196 ? -27.314 26.166 -14.228 1.00 62.75 196 ALA A C 1
ATOM 1581 O O . ALA A 1 196 ? -27.813 25.202 -14.812 1.00 62.75 196 ALA A O 1
ATOM 1582 N N . MET A 1 197 ? -27.371 26.284 -12.898 1.00 63.16 197 MET A N 1
ATOM 1583 C CA . MET A 1 197 ? -28.133 25.352 -12.073 1.00 63.16 197 MET A CA 1
ATOM 1584 C C . MET A 1 197 ? -29.596 25.785 -11.902 1.00 63.16 197 MET A C 1
ATOM 1586 O O . MET A 1 197 ? -30.420 24.913 -11.611 1.00 63.16 197 MET A O 1
ATOM 1590 N N . PHE A 1 198 ? -29.951 27.069 -12.098 1.00 62.72 198 PHE A N 1
ATOM 1591 C CA . PHE A 1 198 ? -31.276 27.588 -11.742 1.00 62.72 198 PHE A CA 1
ATOM 1592 C C . PHE A 1 198 ? -31.759 28.824 -12.538 1.00 62.72 198 PHE A C 1
ATOM 1594 O O . PHE A 1 198 ? -31.771 29.941 -12.023 1.00 62.72 198 PHE A O 1
ATOM 1601 N N . ASP A 1 199 ? -32.411 28.591 -13.683 1.00 61.75 199 ASP A N 1
ATOM 1602 C CA . ASP A 1 199 ? -33.264 29.590 -14.372 1.00 61.75 199 ASP A CA 1
ATOM 1603 C C . ASP A 1 199 ? -34.541 29.983 -13.579 1.00 61.75 199 ASP A C 1
ATOM 1605 O O . ASP A 1 199 ? -35.359 30.772 -14.050 1.00 61.75 199 ASP A O 1
ATOM 1609 N N . ARG A 1 200 ? -34.789 29.378 -12.404 1.00 66.19 200 ARG A N 1
ATOM 1610 C CA . ARG A 1 200 ? -36.098 29.400 -11.712 1.00 66.19 200 ARG A CA 1
ATOM 1611 C C . ARG A 1 200 ? -36.117 30.052 -10.329 1.00 66.19 200 ARG A C 1
ATOM 1613 O O . ARG A 1 200 ? -37.196 30.148 -9.749 1.00 66.19 200 ARG A O 1
ATOM 1620 N N . LEU A 1 201 ? -34.967 30.438 -9.782 1.00 75.19 201 LEU A N 1
ATOM 1621 C CA . LEU A 1 201 ? -34.913 31.110 -8.481 1.00 75.19 201 LEU A CA 1
ATOM 1622 C C . LEU A 1 201 ? -35.220 32.599 -8.643 1.00 75.19 201 LEU A C 1
ATOM 1624 O O . LEU A 1 201 ? -34.849 33.211 -9.645 1.00 75.19 201 LEU A O 1
ATOM 1628 N N . SER A 1 202 ? -35.883 33.189 -7.649 1.00 82.12 202 SER A N 1
ATOM 1629 C CA . SER A 1 202 ? -36.003 34.645 -7.580 1.00 82.12 202 SER A CA 1
ATOM 1630 C C . SER A 1 202 ? -34.625 35.285 -7.377 1.00 82.12 202 SER A C 1
ATOM 1632 O O . SER A 1 202 ? -33.718 34.671 -6.812 1.00 82.12 202 SER A O 1
ATOM 1634 N N . SER A 1 203 ? -34.466 36.546 -7.786 1.00 81.19 203 SER A N 1
ATOM 1635 C CA . SER A 1 203 ? -33.215 37.292 -7.583 1.00 81.19 203 SER A CA 1
ATOM 1636 C C . SER A 1 203 ? -32.789 37.336 -6.109 1.00 81.19 203 SER A C 1
ATOM 1638 O O . SER A 1 203 ? -31.602 37.271 -5.802 1.00 81.19 203 SER A O 1
ATOM 1640 N N . THR A 1 204 ? -33.750 37.382 -5.182 1.00 83.50 204 THR A N 1
ATOM 1641 C CA . THR A 1 204 ? -33.487 37.345 -3.737 1.00 83.50 204 THR A CA 1
ATOM 1642 C C . THR A 1 204 ? -32.918 35.997 -3.287 1.00 83.50 204 THR A C 1
ATOM 1644 O O . THR A 1 204 ? -31.915 35.967 -2.580 1.00 83.50 204 THR A O 1
ATOM 1647 N N . GLU A 1 205 ? -33.491 34.875 -3.731 1.00 81.50 205 GLU A N 1
ATOM 1648 C CA . GLU A 1 205 ? -32.989 33.534 -3.388 1.00 81.50 205 GLU A CA 1
ATOM 1649 C C . GLU A 1 205 ? -31.610 33.255 -4.000 1.00 81.50 205 GLU A C 1
ATOM 1651 O O . GLU A 1 205 ? -30.784 32.573 -3.386 1.00 81.50 205 GLU A O 1
ATOM 1656 N N . GLN A 1 206 ? -31.348 33.797 -5.194 1.00 80.06 206 GLN A N 1
ATOM 1657 C CA . GLN A 1 206 ? -30.036 33.731 -5.838 1.00 80.06 206 GLN A CA 1
ATOM 1658 C C . GLN A 1 206 ? -28.974 34.462 -5.005 1.00 80.06 206 GLN A C 1
ATOM 1660 O O . GLN A 1 206 ? -27.917 33.889 -4.733 1.00 80.06 206 GLN A O 1
ATOM 1665 N N . GLU A 1 207 ? -29.264 35.677 -4.529 1.00 81.19 207 GLU A N 1
ATOM 1666 C CA . GLU A 1 207 ? -28.346 36.440 -3.670 1.00 81.19 207 GLU A CA 1
ATOM 1667 C C . GLU A 1 207 ? -28.129 35.773 -2.299 1.00 81.19 207 GLU A C 1
ATOM 1669 O O . GLU A 1 207 ? -26.998 35.691 -1.813 1.00 81.19 207 GLU A O 1
ATOM 1674 N N . GLU A 1 208 ? -29.167 35.193 -1.690 1.00 82.81 208 GLU A N 1
ATOM 1675 C CA . GLU A 1 208 ? -29.018 34.430 -0.443 1.00 82.81 208 GLU A CA 1
ATOM 1676 C C . GLU A 1 208 ? -28.179 33.155 -0.627 1.00 82.81 208 GLU A C 1
ATOM 1678 O O . GLU A 1 208 ? -27.325 32.825 0.203 1.00 82.81 208 GLU A O 1
ATOM 1683 N N . ALA A 1 209 ? -28.395 32.409 -1.713 1.00 80.62 209 ALA A N 1
ATOM 1684 C CA . ALA A 1 209 ? -27.586 31.238 -2.040 1.00 80.62 209 ALA A CA 1
ATOM 1685 C C . ALA A 1 209 ? -26.120 31.615 -2.298 1.00 80.62 209 ALA A C 1
ATOM 1687 O O . ALA A 1 209 ? -25.215 30.940 -1.803 1.00 80.62 209 ALA A O 1
ATOM 1688 N N . LYS A 1 210 ? -25.886 32.731 -2.992 1.00 81.94 210 LYS A N 1
ATOM 1689 C CA . LYS A 1 210 ? -24.556 33.291 -3.237 1.00 81.94 210 LYS A CA 1
ATOM 1690 C C . LYS A 1 210 ? -23.843 33.653 -1.938 1.00 81.94 210 LYS A C 1
ATOM 1692 O O . LYS A 1 210 ? -22.713 33.212 -1.731 1.00 81.94 210 LYS A O 1
ATOM 1697 N N . GLY A 1 211 ? -24.509 34.366 -1.028 1.00 82.44 211 GLY A N 1
ATOM 1698 C CA . GLY A 1 211 ? -23.951 34.710 0.283 1.00 82.44 211 GLY A CA 1
ATOM 1699 C C . GLY A 1 211 ? -23.543 33.474 1.091 1.00 82.44 211 GLY A C 1
ATOM 1700 O O . GLY A 1 211 ? -22.432 33.401 1.619 1.00 82.44 211 GLY A O 1
ATOM 1701 N N . ARG A 1 212 ? -24.397 32.446 1.115 1.00 84.62 212 ARG A N 1
ATOM 1702 C CA . ARG A 1 212 ? -24.098 31.170 1.785 1.00 84.62 212 ARG A CA 1
ATOM 1703 C C . ARG A 1 212 ? -22.949 30.405 1.134 1.00 84.62 212 ARG A C 1
ATOM 1705 O O . ARG A 1 212 ? -22.124 29.835 1.849 1.00 84.62 212 ARG A O 1
ATOM 1712 N N . PHE A 1 213 ? -22.872 30.403 -0.198 1.00 85.25 213 PHE A N 1
ATOM 1713 C CA . PHE A 1 213 ? -21.771 29.775 -0.927 1.00 85.25 213 PHE A CA 1
ATOM 1714 C C . PHE A 1 213 ? -20.440 30.440 -0.596 1.00 85.25 213 PHE A C 1
ATOM 1716 O O . PHE A 1 213 ? -19.475 29.739 -0.304 1.00 85.25 213 PHE A O 1
ATOM 1723 N N . ILE A 1 214 ? -20.401 31.775 -0.572 1.00 84.06 214 ILE A N 1
ATOM 1724 C CA . ILE A 1 214 ? -19.198 32.544 -0.234 1.00 84.06 214 ILE A CA 1
ATOM 1725 C C . ILE A 1 214 ? -18.686 32.169 1.163 1.00 84.06 214 ILE A C 1
ATOM 1727 O O . ILE A 1 214 ? -17.506 31.861 1.310 1.00 84.06 214 ILE A O 1
ATOM 1731 N N . ILE A 1 215 ? -19.570 32.119 2.166 1.00 86.38 215 ILE A N 1
ATOM 1732 C CA . ILE A 1 215 ? -19.204 31.741 3.543 1.00 86.38 215 ILE A CA 1
ATOM 1733 C C . ILE A 1 215 ? -18.699 30.294 3.605 1.00 86.38 215 ILE A C 1
ATOM 1735 O O . ILE A 1 215 ? -17.707 29.993 4.263 1.00 86.38 215 ILE A O 1
ATOM 1739 N N . LEU A 1 216 ? -19.372 29.363 2.927 1.00 86.56 216 LEU A N 1
ATOM 1740 C CA . LEU A 1 216 ? -18.947 27.965 2.924 1.00 86.56 216 LEU A CA 1
ATOM 1741 C C . LEU A 1 216 ? -17.577 27.788 2.249 1.00 86.56 216 LEU A C 1
ATOM 1743 O O . LEU A 1 216 ? -16.729 27.034 2.732 1.00 86.56 216 LEU A O 1
ATOM 1747 N N . LYS A 1 217 ? -17.375 28.488 1.130 1.00 86.88 217 LYS A N 1
ATOM 1748 C CA . LYS A 1 217 ? -16.145 28.470 0.343 1.00 86.88 217 LYS A CA 1
ATOM 1749 C C . LYS A 1 217 ? -14.982 29.082 1.110 1.00 86.88 217 LYS A C 1
ATOM 1751 O O . LYS A 1 217 ? -13.914 28.490 1.068 1.00 86.88 217 LYS A O 1
ATOM 1756 N N . SER A 1 218 ? -15.178 30.161 1.873 1.00 87.94 218 SER A N 1
ATOM 1757 C CA . SER A 1 218 ? -14.088 30.756 2.658 1.00 87.94 218 SER A CA 1
ATOM 1758 C C . SER A 1 218 ? -13.495 29.768 3.667 1.00 87.94 218 SER A C 1
ATOM 1760 O O . SER A 1 218 ? -12.279 29.636 3.749 1.00 87.94 218 SER A O 1
ATOM 1762 N N . TYR A 1 219 ? -14.334 28.996 4.369 1.00 91.06 219 TYR A N 1
ATOM 1763 C CA . TYR A 1 219 ? -13.846 27.953 5.282 1.00 91.06 219 TYR A CA 1
ATOM 1764 C C . TYR A 1 219 ? -13.153 26.800 4.549 1.00 91.06 219 TYR A C 1
ATOM 1766 O O . TYR A 1 219 ? -12.152 26.266 5.019 1.00 91.06 219 TYR A O 1
ATOM 1774 N N . ALA A 1 220 ? -13.672 26.404 3.386 1.00 89.44 220 ALA A N 1
ATOM 1775 C CA . ALA A 1 220 ? -13.019 25.391 2.567 1.00 89.44 220 ALA A CA 1
ATOM 1776 C C . ALA A 1 220 ? -11.644 25.869 2.058 1.00 89.44 220 ALA A C 1
ATOM 1778 O O . ALA A 1 220 ? -10.684 25.099 2.070 1.00 89.44 220 ALA A O 1
ATOM 1779 N N . ASP A 1 221 ? -11.539 27.143 1.679 1.00 89.44 221 ASP A N 1
ATOM 1780 C CA . ASP A 1 221 ? -10.321 27.763 1.158 1.00 89.44 221 ASP A CA 1
ATOM 1781 C C . ASP A 1 221 ? -9.226 27.877 2.205 1.00 89.44 221 ASP A C 1
ATOM 1783 O O . ASP A 1 221 ? -8.074 27.623 1.879 1.00 89.44 221 ASP A O 1
ATOM 1787 N N . GLU A 1 222 ? -9.559 28.131 3.472 1.00 90.44 222 GLU A N 1
ATOM 1788 C CA . GLU A 1 222 ? -8.581 28.042 4.566 1.00 90.44 222 GLU A CA 1
ATOM 1789 C C . GLU A 1 222 ? -7.912 26.657 4.614 1.00 90.44 222 GLU A C 1
ATOM 1791 O O . GLU A 1 222 ? -6.695 26.542 4.777 1.00 90.44 222 GLU A O 1
ATOM 1796 N N . VAL A 1 223 ? -8.692 25.587 4.420 1.00 93.31 223 VAL A N 1
ATOM 1797 C CA . VAL A 1 223 ? -8.178 24.210 4.405 1.00 93.31 223 VAL A CA 1
ATOM 1798 C C . VAL A 1 223 ? -7.363 23.925 3.142 1.00 93.31 223 VAL A C 1
ATOM 1800 O O . VAL A 1 223 ? -6.315 23.281 3.235 1.00 93.31 223 VAL A O 1
ATOM 1803 N N . PHE A 1 224 ? -7.816 24.378 1.971 1.00 93.19 224 PHE A N 1
ATOM 1804 C CA . PHE A 1 224 ? -7.071 24.196 0.722 1.00 93.19 224 PHE A CA 1
ATOM 1805 C C . PHE A 1 224 ? -5.760 24.979 0.725 1.00 93.19 224 PHE A C 1
ATOM 1807 O O . PHE A 1 224 ? -4.730 24.413 0.373 1.00 93.19 224 PHE A O 1
ATOM 1814 N N . GLN A 1 225 ? -5.769 26.221 1.206 1.00 92.00 225 GLN A N 1
ATOM 1815 C CA . GLN A 1 225 ? -4.579 27.056 1.324 1.00 92.00 225 GLN A CA 1
ATOM 1816 C C . GLN A 1 225 ? -3.565 26.434 2.286 1.00 92.00 225 GLN A C 1
ATOM 1818 O O . GLN A 1 225 ? -2.387 26.352 1.955 1.00 92.00 225 GLN A O 1
ATOM 1823 N N . ALA A 1 226 ? -4.014 25.916 3.435 1.00 92.69 226 ALA A N 1
ATOM 1824 C CA . ALA A 1 226 ? -3.138 25.190 4.353 1.00 92.69 226 ALA A CA 1
ATOM 1825 C C . ALA A 1 226 ? -2.522 23.937 3.702 1.00 92.69 226 ALA A C 1
ATOM 1827 O O . ALA A 1 226 ? -1.349 23.638 3.922 1.00 92.69 226 ALA A O 1
ATOM 1828 N N . ALA A 1 227 ? -3.290 23.214 2.878 1.00 93.19 227 ALA A N 1
ATOM 1829 C CA . ALA A 1 227 ? -2.781 22.065 2.132 1.00 93.19 227 ALA A CA 1
ATOM 1830 C C . ALA A 1 227 ? -1.770 22.477 1.048 1.00 93.19 227 ALA A C 1
ATOM 1832 O O . ALA A 1 227 ? -0.747 21.813 0.901 1.00 93.19 227 ALA A O 1
ATOM 1833 N N . ILE A 1 228 ? -2.022 23.574 0.328 1.00 92.31 228 ILE A N 1
ATOM 1834 C CA . ILE A 1 228 ? -1.096 24.147 -0.657 1.00 92.31 228 ILE A CA 1
ATOM 1835 C C . ILE A 1 228 ? 0.205 24.564 0.019 1.00 92.31 228 ILE A C 1
ATOM 1837 O O . ILE A 1 228 ? 1.264 24.137 -0.428 1.00 92.31 228 ILE A O 1
ATOM 1841 N N . SER A 1 229 ? 0.139 25.321 1.118 1.00 91.25 229 SER A N 1
ATOM 1842 C CA . SER A 1 229 ? 1.324 25.730 1.875 1.00 91.25 229 SER A CA 1
ATOM 1843 C C . SER A 1 229 ? 2.125 24.519 2.349 1.00 91.25 229 SER A C 1
ATOM 1845 O O . SER A 1 229 ? 3.321 24.464 2.107 1.00 91.25 229 SER A O 1
ATOM 1847 N N . ALA A 1 230 ? 1.475 23.484 2.891 1.00 90.31 230 ALA A N 1
ATOM 1848 C CA . ALA A 1 230 ? 2.171 22.262 3.300 1.00 90.31 230 ALA A CA 1
ATOM 1849 C C . ALA A 1 230 ? 2.875 21.539 2.131 1.00 90.31 230 ALA A C 1
ATOM 1851 O O . ALA A 1 230 ? 3.966 20.989 2.299 1.00 90.31 230 ALA A O 1
ATOM 1852 N N . LEU A 1 231 ? 2.275 21.525 0.934 1.00 87.88 231 LEU A N 1
ATOM 1853 C CA . LEU A 1 231 ? 2.903 20.941 -0.257 1.00 87.88 231 LEU A CA 1
ATOM 1854 C C . LEU A 1 231 ? 4.024 21.826 -0.812 1.00 87.88 231 L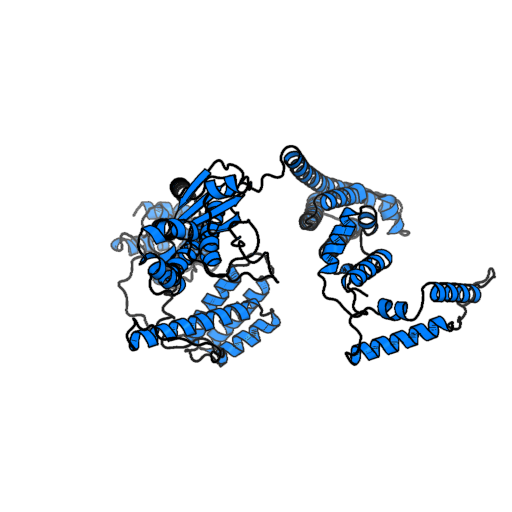EU A C 1
ATOM 1856 O O . LEU A 1 231 ? 5.042 21.295 -1.246 1.00 87.88 231 LEU A O 1
ATOM 1860 N N . GLN A 1 232 ? 3.870 23.149 -0.770 1.00 87.94 232 GLN A N 1
ATOM 1861 C CA . GLN A 1 232 ? 4.913 24.104 -1.145 1.00 87.94 232 GLN A CA 1
ATOM 1862 C C . GLN A 1 232 ? 6.105 24.020 -0.198 1.00 87.94 232 GLN A C 1
ATOM 1864 O O . GLN A 1 232 ? 7.228 23.946 -0.675 1.00 87.94 232 GLN A O 1
ATOM 1869 N N . ASP A 1 233 ? 5.879 23.917 1.109 1.00 85.62 233 ASP A N 1
ATOM 1870 C CA . ASP A 1 233 ? 6.935 23.692 2.098 1.00 85.62 233 ASP A CA 1
ATOM 1871 C C . ASP A 1 233 ? 7.677 22.381 1.806 1.00 85.62 233 ASP A C 1
ATOM 1873 O O . ASP A 1 233 ? 8.900 22.324 1.882 1.00 85.62 233 ASP A O 1
ATOM 1877 N N . THR A 1 234 ? 6.952 21.343 1.372 1.00 80.50 234 THR A N 1
ATOM 1878 C CA . THR A 1 234 ? 7.550 20.072 0.930 1.00 80.50 234 THR A CA 1
ATOM 1879 C C . THR A 1 234 ? 8.365 20.232 -0.365 1.00 80.50 234 THR A C 1
ATOM 1881 O O . THR A 1 234 ? 9.410 19.604 -0.512 1.00 80.50 234 THR A O 1
ATOM 1884 N N . LEU A 1 235 ? 7.909 21.064 -1.309 1.00 75.88 235 LEU A N 1
ATOM 1885 C CA . LEU A 1 235 ? 8.601 21.346 -2.575 1.00 75.88 235 LEU A CA 1
ATOM 1886 C C . LEU A 1 235 ? 9.848 22.215 -2.375 1.00 75.88 235 LEU A C 1
ATOM 1888 O O . LEU A 1 235 ? 10.876 21.938 -2.980 1.00 75.88 235 LEU A O 1
ATOM 1892 N N . VAL A 1 236 ? 9.771 23.232 -1.516 1.00 72.38 236 VAL A N 1
ATOM 1893 C CA . VAL A 1 236 ? 10.882 24.130 -1.173 1.00 72.38 236 VAL A CA 1
ATOM 1894 C C . VAL A 1 236 ? 11.928 23.383 -0.346 1.00 72.38 236 VAL A C 1
ATOM 1896 O O . VAL A 1 236 ? 13.113 23.460 -0.660 1.00 72.38 236 VAL A O 1
ATOM 1899 N N . ALA A 1 237 ? 11.505 22.560 0.620 1.00 58.94 237 ALA A N 1
ATOM 1900 C CA . ALA A 1 237 ? 12.406 21.652 1.333 1.00 58.94 237 ALA A CA 1
ATOM 1901 C C . ALA A 1 237 ? 13.056 20.602 0.407 1.00 58.94 237 ALA A C 1
ATOM 1903 O O . ALA A 1 237 ? 14.127 20.090 0.718 1.00 58.94 237 ALA A O 1
ATOM 1904 N N . GLY A 1 238 ? 12.430 20.294 -0.735 1.00 48.47 238 GLY A N 1
ATOM 1905 C CA . GLY A 1 238 ? 12.953 19.392 -1.766 1.00 48.47 238 GLY A CA 1
ATOM 1906 C C . GLY A 1 238 ? 13.718 20.068 -2.914 1.00 48.47 238 GLY A C 1
ATOM 1907 O O . GLY A 1 238 ? 14.149 19.365 -3.825 1.00 48.47 238 GLY A O 1
ATOM 1908 N N . ALA A 1 239 ? 13.863 21.400 -2.918 1.00 45.91 239 ALA A N 1
ATOM 1909 C CA . ALA A 1 239 ? 14.556 22.143 -3.979 1.00 45.91 239 ALA A CA 1
ATOM 1910 C C . ALA A 1 239 ? 16.030 22.441 -3.643 1.00 45.91 239 ALA A C 1
ATOM 1912 O O . ALA A 1 239 ? 16.859 22.444 -4.549 1.00 45.91 239 ALA A O 1
ATOM 1913 N N . ASP A 1 240 ? 16.369 22.610 -2.359 1.00 41.03 240 ASP A N 1
ATOM 1914 C CA . ASP A 1 240 ? 17.764 22.730 -1.885 1.00 41.03 240 ASP A CA 1
ATOM 1915 C C . ASP A 1 240 ? 18.374 21.393 -1.439 1.00 41.03 240 ASP A C 1
ATOM 1917 O O . ASP A 1 240 ? 19.581 21.274 -1.211 1.00 41.03 240 ASP A O 1
ATOM 1921 N N . HIS A 1 241 ? 17.560 20.348 -1.369 1.00 41.97 241 HIS A N 1
ATOM 1922 C CA . HIS A 1 241 ? 18.001 18.987 -1.134 1.00 41.97 241 HIS A CA 1
ATOM 1923 C C . HIS A 1 241 ? 17.404 18.118 -2.233 1.00 41.97 241 HIS A C 1
ATOM 1925 O O . HIS A 1 241 ? 16.188 17.933 -2.279 1.00 41.97 241 HIS A O 1
ATOM 1931 N N . GLN A 1 242 ? 18.259 17.531 -3.093 1.00 34.94 242 GLN A N 1
ATOM 1932 C CA . GLN A 1 242 ? 17.922 16.236 -3.705 1.00 34.94 242 GLN A CA 1
ATOM 1933 C C . GLN A 1 242 ? 17.223 15.432 -2.616 1.00 34.94 242 GLN A C 1
ATOM 1935 O O . GLN A 1 242 ? 17.805 15.394 -1.533 1.00 34.94 242 GLN A O 1
ATOM 1940 N N . PRO A 1 243 ? 16.013 14.879 -2.833 1.00 36.75 243 PRO A N 1
ATOM 1941 C CA . PRO A 1 243 ? 15.215 14.343 -1.745 1.00 36.75 243 PRO A CA 1
ATOM 1942 C C . PRO A 1 243 ? 16.107 13.393 -0.967 1.00 36.75 243 PRO A C 1
ATOM 1944 O O . PRO A 1 243 ? 16.456 12.322 -1.478 1.00 36.75 243 PRO A O 1
ATOM 1947 N N . GLU A 1 244 ? 16.547 13.822 0.222 1.00 41.19 244 GLU A N 1
ATOM 1948 C CA . GLU A 1 244 ? 17.267 12.939 1.108 1.00 41.19 244 GLU A CA 1
ATOM 1949 C C . GLU A 1 244 ? 16.256 11.835 1.329 1.00 41.19 244 GLU A C 1
ATOM 1951 O O . GLU A 1 244 ? 15.162 12.061 1.861 1.00 41.19 244 GLU A O 1
ATOM 1956 N N . LYS A 1 245 ? 16.564 10.653 0.779 1.00 44.28 245 LYS A N 1
ATOM 1957 C CA . LYS A 1 245 ? 15.825 9.435 1.089 1.00 44.28 245 LYS A CA 1
ATOM 1958 C C . LYS A 1 245 ? 15.564 9.511 2.591 1.00 44.28 245 LYS A C 1
ATOM 1960 O O . LYS A 1 245 ? 16.540 9.768 3.301 1.00 44.28 245 LYS A O 1
ATOM 1965 N N . PRO A 1 246 ? 14.305 9.353 3.050 1.00 47.41 246 PRO A N 1
ATOM 1966 C CA . PRO A 1 246 ? 13.968 9.507 4.462 1.00 47.41 246 PRO A CA 1
ATOM 1967 C C . PRO A 1 246 ? 15.068 8.838 5.283 1.00 47.41 246 PRO A C 1
ATOM 1969 O O . PRO A 1 246 ? 15.434 7.711 4.914 1.00 47.41 246 PRO A O 1
ATOM 1972 N N . PRO A 1 247 ? 15.662 9.547 6.268 1.00 61.69 247 PRO A N 1
ATOM 1973 C CA . PRO A 1 247 ? 16.911 9.131 6.887 1.00 61.69 247 PRO A CA 1
ATOM 1974 C C . PRO A 1 247 ? 16.767 7.670 7.272 1.00 61.69 247 PRO A C 1
ATOM 1976 O O . PRO A 1 247 ? 15.819 7.307 7.974 1.00 61.69 247 PRO A O 1
ATOM 1979 N N . ILE A 1 248 ? 17.632 6.830 6.692 1.00 73.62 248 ILE A N 1
ATOM 1980 C CA . ILE A 1 248 ? 17.519 5.378 6.811 1.00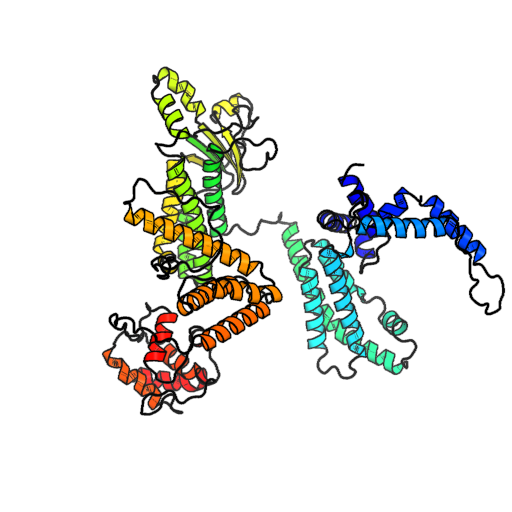 73.62 248 ILE A CA 1
ATOM 1981 C C . ILE A 1 248 ? 17.476 5.079 8.302 1.00 73.62 248 ILE A C 1
ATOM 1983 O O . ILE A 1 248 ? 18.434 5.369 9.023 1.00 73.62 248 ILE A O 1
ATOM 1987 N N . THR A 1 249 ? 16.344 4.553 8.775 1.00 84.44 249 THR A N 1
ATOM 1988 C CA . THR A 1 249 ? 16.206 4.294 10.202 1.00 84.44 249 THR A CA 1
ATOM 1989 C C . THR A 1 249 ? 17.230 3.237 10.611 1.00 84.44 249 THR A C 1
ATOM 1991 O O . THR A 1 249 ? 17.645 2.424 9.783 1.00 84.44 249 THR A O 1
ATOM 1994 N N . PRO A 1 250 ? 17.622 3.174 11.888 1.00 85.12 250 PRO A N 1
ATOM 1995 C CA . PRO A 1 250 ? 18.555 2.150 12.358 1.00 85.12 250 PRO A CA 1
ATOM 1996 C C . PRO A 1 250 ? 18.127 0.714 12.018 1.00 85.12 250 PRO A C 1
ATOM 1998 O O . PRO A 1 250 ? 18.954 -0.142 11.713 1.00 85.12 250 PRO A O 1
ATOM 2001 N N . VAL A 1 251 ? 16.813 0.469 12.044 1.00 86.75 251 VAL A N 1
ATOM 2002 C CA . VAL A 1 251 ? 16.196 -0.813 11.682 1.00 86.75 251 VAL A CA 1
ATOM 2003 C C . VAL A 1 251 ? 16.317 -1.058 10.182 1.00 86.75 251 VAL A C 1
ATOM 2005 O O . VAL A 1 251 ? 16.788 -2.119 9.779 1.00 86.75 251 VAL A O 1
ATOM 2008 N N . ASP A 1 252 ? 15.956 -0.072 9.356 1.00 86.00 252 ASP A N 1
ATOM 2009 C CA . ASP A 1 252 ? 16.061 -0.185 7.897 1.00 86.00 252 ASP A CA 1
ATOM 2010 C C . ASP A 1 252 ? 17.510 -0.381 7.450 1.00 86.00 252 ASP A C 1
ATOM 2012 O O . ASP A 1 252 ? 17.776 -1.171 6.545 1.00 86.00 252 ASP A O 1
ATOM 2016 N N . ARG A 1 253 ? 18.453 0.312 8.099 1.00 91.19 253 ARG A N 1
ATOM 2017 C CA . ARG A 1 253 ? 19.892 0.163 7.870 1.00 91.19 253 ARG A CA 1
ATOM 2018 C C . ARG A 1 253 ? 20.306 -1.283 8.096 1.00 91.19 253 ARG A C 1
ATOM 2020 O O . ARG A 1 253 ? 20.813 -1.911 7.169 1.00 91.19 253 ARG A O 1
ATOM 2027 N N . LEU A 1 254 ? 20.019 -1.836 9.276 1.00 93.94 254 LEU A N 1
ATOM 2028 C CA . LEU A 1 254 ? 20.416 -3.204 9.596 1.00 93.94 254 LEU A CA 1
ATOM 2029 C C . LEU A 1 254 ? 19.730 -4.237 8.693 1.00 93.94 254 LEU A C 1
ATOM 2031 O O . LEU A 1 254 ? 20.384 -5.167 8.232 1.00 93.94 254 LEU A O 1
ATOM 2035 N N . LEU A 1 255 ? 18.439 -4.077 8.387 1.00 92.25 255 LEU A N 1
ATOM 2036 C CA . LEU A 1 255 ? 17.738 -4.981 7.469 1.00 92.25 255 LEU A CA 1
ATOM 2037 C C . LEU A 1 255 ? 18.384 -4.996 6.081 1.00 92.25 255 LEU A C 1
ATOM 2039 O O . LEU A 1 255 ? 18.518 -6.058 5.472 1.00 92.25 255 LEU A O 1
ATOM 2043 N N . ARG A 1 256 ? 18.816 -3.837 5.576 1.00 92.56 256 ARG A N 1
ATOM 2044 C CA . ARG A 1 256 ? 19.527 -3.762 4.296 1.00 92.56 256 ARG A CA 1
ATOM 20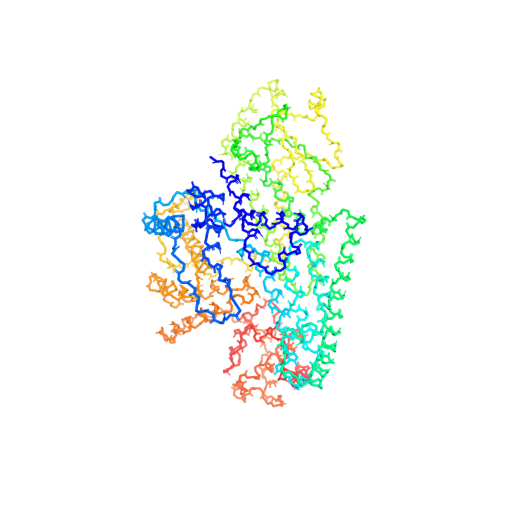45 C C . ARG A 1 256 ? 20.933 -4.357 4.377 1.00 92.56 256 ARG A C 1
ATOM 2047 O O . ARG A 1 256 ? 21.314 -5.078 3.462 1.00 92.56 256 ARG A O 1
ATOM 2054 N N . GLU A 1 257 ? 21.667 -4.137 5.465 1.00 94.69 257 GLU A N 1
ATOM 2055 C CA . GLU A 1 257 ? 22.974 -4.774 5.700 1.00 94.69 257 GLU A CA 1
ATOM 2056 C C . GLU A 1 257 ? 22.863 -6.309 5.777 1.00 94.69 257 GLU A C 1
ATOM 2058 O O . GLU A 1 257 ? 23.649 -7.023 5.155 1.00 94.69 257 GLU A O 1
ATOM 2063 N N . LEU A 1 258 ? 21.833 -6.840 6.445 1.00 96.12 258 LEU A N 1
ATOM 2064 C CA . LEU A 1 258 ? 21.544 -8.278 6.459 1.00 96.12 258 LEU A CA 1
ATOM 2065 C C . LEU A 1 258 ? 21.164 -8.800 5.065 1.00 96.12 258 LEU A C 1
ATOM 2067 O O . LEU A 1 258 ? 21.577 -9.893 4.678 1.00 96.12 258 LEU A O 1
ATOM 2071 N N . ASN A 1 259 ? 20.418 -8.019 4.279 1.00 93.44 259 ASN A N 1
ATOM 2072 C CA . ASN A 1 259 ? 20.110 -8.376 2.894 1.00 93.44 259 ASN A CA 1
ATOM 2073 C C . ASN A 1 259 ? 21.357 -8.386 2.000 1.00 93.44 259 ASN A C 1
ATOM 2075 O O . ASN A 1 259 ? 21.427 -9.231 1.111 1.00 93.44 259 ASN A O 1
ATOM 2079 N N . ILE A 1 260 ? 22.346 -7.515 2.239 1.00 93.81 260 ILE A N 1
ATOM 2080 C CA . ILE A 1 260 ? 23.651 -7.573 1.558 1.00 93.81 260 ILE A CA 1
ATOM 2081 C C . ILE A 1 260 ? 24.324 -8.917 1.853 1.00 93.81 260 ILE A C 1
ATOM 2083 O O . ILE A 1 260 ? 24.711 -9.614 0.918 1.00 93.81 260 ILE A O 1
ATOM 2087 N N . ILE A 1 261 ? 24.392 -9.329 3.124 1.00 95.56 261 ILE A N 1
ATOM 2088 C CA . ILE A 1 261 ? 24.981 -10.622 3.516 1.00 95.56 261 ILE A CA 1
ATOM 2089 C C . ILE A 1 261 ? 24.273 -11.786 2.811 1.00 95.56 261 ILE A C 1
ATOM 2091 O O . ILE A 1 261 ? 24.913 -12.623 2.174 1.00 95.56 261 ILE A O 1
ATOM 2095 N N . ILE A 1 262 ? 22.939 -11.818 2.864 1.00 93.75 262 ILE A N 1
ATOM 2096 C CA . ILE A 1 262 ? 22.140 -12.877 2.233 1.00 93.75 262 ILE A CA 1
ATOM 2097 C C . ILE A 1 262 ? 22.321 -12.880 0.713 1.00 93.75 262 ILE A C 1
ATOM 2099 O O . ILE A 1 262 ? 22.395 -13.948 0.109 1.00 93.75 262 ILE A O 1
ATOM 2103 N N . ALA A 1 263 ? 22.392 -11.708 0.082 1.00 90.75 263 ALA A N 1
ATOM 2104 C CA . ALA A 1 263 ? 22.605 -11.592 -1.354 1.00 90.75 263 ALA A CA 1
ATOM 2105 C C . ALA A 1 263 ? 23.998 -12.093 -1.762 1.00 90.75 263 ALA A C 1
ATOM 2107 O O . ALA A 1 263 ? 24.096 -12.836 -2.737 1.00 90.75 263 ALA A O 1
ATOM 2108 N N . ILE A 1 264 ? 25.045 -11.786 -0.986 1.00 92.06 264 ILE A N 1
ATOM 2109 C CA . ILE A 1 264 ? 26.390 -12.352 -1.179 1.00 92.06 264 ILE A CA 1
ATOM 2110 C C . ILE A 1 264 ? 26.333 -13.881 -1.078 1.00 92.06 264 ILE A C 1
ATOM 2112 O O . ILE A 1 264 ? 26.801 -14.571 -1.983 1.00 92.06 264 ILE A O 1
ATOM 2116 N N . PHE A 1 265 ? 25.706 -14.435 -0.038 1.00 93.00 265 PHE A N 1
ATOM 2117 C CA . PHE A 1 265 ? 25.591 -15.888 0.122 1.00 93.00 265 PHE A CA 1
ATOM 2118 C C . PHE A 1 265 ? 24.809 -16.558 -1.012 1.00 93.00 265 PHE A C 1
ATOM 2120 O O . PHE A 1 265 ? 25.235 -17.585 -1.539 1.00 93.00 265 PHE A O 1
ATOM 2127 N N . LYS A 1 266 ? 23.679 -15.975 -1.425 1.00 88.56 266 LYS A N 1
ATOM 2128 C CA . LYS A 1 266 ? 22.859 -16.506 -2.521 1.00 88.56 266 LYS A CA 1
ATOM 2129 C C . LYS A 1 266 ? 23.575 -16.407 -3.868 1.00 88.56 266 LYS A C 1
ATOM 2131 O O . LYS A 1 266 ? 23.483 -17.348 -4.649 1.00 88.56 266 LYS A O 1
ATOM 2136 N N . SER A 1 267 ? 24.334 -15.337 -4.118 1.00 86.19 267 SER A N 1
ATOM 2137 C CA . SER A 1 267 ? 25.078 -15.148 -5.375 1.00 86.19 267 SER A CA 1
ATOM 2138 C C . SER A 1 267 ? 26.092 -16.267 -5.648 1.00 86.19 267 SER A C 1
ATOM 2140 O O . SER A 1 267 ? 26.284 -16.659 -6.794 1.00 86.19 267 SER A O 1
ATOM 2142 N N . GLN A 1 268 ? 26.651 -16.870 -4.594 1.00 88.62 268 GLN A N 1
ATOM 2143 C CA . GLN A 1 268 ? 27.560 -18.019 -4.687 1.00 88.62 268 GLN A CA 1
ATOM 2144 C C . GLN A 1 268 ? 26.872 -19.301 -5.193 1.00 88.62 268 GLN A C 1
ATOM 2146 O O . GLN A 1 268 ? 27.541 -20.227 -5.649 1.00 88.62 268 GLN A O 1
ATOM 2151 N N . TYR A 1 269 ? 25.536 -19.349 -5.151 1.00 79.81 269 TYR A N 1
ATOM 2152 C CA . TYR A 1 269 ? 24.704 -20.483 -5.568 1.00 79.81 269 TYR A CA 1
ATOM 2153 C C . TYR A 1 269 ? 23.873 -20.234 -6.819 1.00 79.81 269 TYR A C 1
ATOM 2155 O O . TYR A 1 269 ? 23.510 -21.189 -7.512 1.00 79.81 269 TYR A O 1
ATOM 2163 N N . SER A 1 270 ? 23.529 -18.978 -7.085 1.00 72.19 270 SER A N 1
ATOM 2164 C CA . SER A 1 270 ? 22.713 -18.616 -8.232 1.00 72.19 270 SER A CA 1
ATOM 2165 C C . SER A 1 270 ? 23.438 -18.954 -9.534 1.00 72.19 270 SER A C 1
ATOM 2167 O O . SER A 1 270 ? 24.635 -18.710 -9.703 1.00 72.19 270 SER A O 1
ATOM 2169 N N . LYS A 1 271 ? 22.693 -19.540 -10.473 1.00 65.88 271 LYS A N 1
ATOM 2170 C CA . LYS A 1 271 ? 23.115 -19.574 -11.872 1.00 65.88 271 LYS A CA 1
ATOM 2171 C C . LYS A 1 271 ? 22.769 -18.233 -12.495 1.00 65.88 271 LYS A C 1
ATOM 2173 O O . LYS A 1 271 ? 21.725 -17.668 -12.177 1.00 65.88 271 LYS A O 1
ATOM 2178 N N . TYR A 1 272 ? 23.640 -17.751 -13.368 1.00 65.62 272 TYR A N 1
ATOM 2179 C CA . TYR A 1 272 ? 23.327 -16.595 -14.185 1.00 65.62 272 TYR A CA 1
ATOM 2180 C C . TYR A 1 272 ? 22.128 -16.928 -15.075 1.00 65.62 272 TYR A C 1
ATOM 2182 O O . TYR A 1 272 ? 22.164 -17.912 -15.818 1.00 65.62 272 TYR A O 1
ATOM 2190 N N . ASP A 1 273 ? 21.079 -16.119 -14.963 1.00 62.34 273 ASP A N 1
ATOM 2191 C CA . ASP A 1 273 ? 19.897 -16.203 -15.806 1.00 62.34 273 ASP A CA 1
ATOM 2192 C C . ASP A 1 273 ? 19.928 -15.048 -16.823 1.00 62.34 273 ASP A C 1
ATOM 2194 O O . ASP A 1 273 ? 19.698 -13.896 -16.446 1.00 62.34 273 ASP A O 1
ATOM 2198 N N . PRO A 1 274 ? 20.243 -15.317 -18.103 1.00 60.09 274 PRO A N 1
ATOM 2199 C CA . PRO A 1 274 ? 20.269 -14.282 -19.131 1.00 60.09 274 PRO A CA 1
ATOM 2200 C C . PRO A 1 274 ? 18.880 -13.700 -19.430 1.00 60.09 274 PRO A C 1
ATOM 2202 O O . PRO A 1 274 ? 18.806 -12.600 -19.973 1.00 60.09 274 PRO A O 1
ATOM 2205 N N . GLU A 1 275 ? 17.792 -14.395 -19.076 1.00 61.84 275 GLU A N 1
ATOM 2206 C CA . GLU A 1 275 ? 16.422 -13.886 -19.229 1.00 61.84 275 GLU A CA 1
ATOM 2207 C C . GLU A 1 275 ? 16.028 -12.937 -18.089 1.00 61.84 275 GLU A C 1
ATOM 2209 O O . GLU A 1 275 ? 15.081 -12.161 -18.224 1.00 61.84 275 GLU A O 1
ATOM 2214 N N . ASN A 1 276 ? 16.775 -12.953 -16.981 1.00 59.47 276 ASN A N 1
ATOM 2215 C CA . ASN A 1 276 ? 16.560 -12.072 -15.843 1.00 59.47 276 ASN A CA 1
ATOM 2216 C C . ASN A 1 276 ? 17.891 -11.541 -15.274 1.00 59.47 276 ASN A C 1
ATOM 2218 O O . ASN A 1 276 ? 18.282 -11.893 -14.157 1.00 59.47 276 ASN A O 1
ATOM 2222 N N . PRO A 1 277 ? 18.595 -10.663 -16.018 1.00 54.47 277 PRO A N 1
ATOM 2223 C CA . PRO A 1 277 ? 19.890 -10.116 -15.605 1.00 54.47 277 PRO A CA 1
ATOM 2224 C C . PRO A 1 277 ? 19.823 -9.286 -14.309 1.00 54.47 277 PRO A C 1
ATOM 2226 O O . PRO A 1 277 ? 20.853 -9.016 -13.700 1.00 54.47 277 PRO A O 1
ATOM 2229 N N . GLU A 1 278 ? 18.622 -8.911 -13.857 1.00 54.44 278 GLU A N 1
ATOM 2230 C CA . GLU A 1 278 ? 18.384 -8.167 -12.614 1.00 54.44 278 GLU A CA 1
ATOM 2231 C C . GLU A 1 278 ? 18.152 -9.077 -11.384 1.00 54.44 278 GLU A C 1
ATOM 2233 O O . GLU A 1 278 ? 18.034 -8.579 -10.261 1.00 54.44 278 GLU A O 1
ATOM 2238 N N . ALA A 1 279 ? 18.101 -10.407 -11.551 1.00 52.62 279 ALA A N 1
ATOM 2239 C CA . ALA A 1 279 ? 17.727 -11.376 -10.514 1.00 52.62 279 ALA A CA 1
ATOM 2240 C C . ALA A 1 279 ? 18.810 -11.671 -9.457 1.00 52.62 279 ALA A C 1
ATOM 2242 O O . ALA A 1 279 ? 19.060 -12.832 -9.152 1.00 52.62 279 ALA A O 1
ATOM 2243 N N . TYR A 1 280 ? 19.359 -10.640 -8.809 1.00 55.94 280 TYR A N 1
ATOM 2244 C CA . TYR A 1 280 ? 20.348 -10.700 -7.711 1.00 55.94 280 TYR A CA 1
ATOM 2245 C C . TYR A 1 280 ? 21.810 -10.721 -8.176 1.00 55.94 280 TYR A C 1
ATOM 2247 O O . TYR A 1 280 ? 22.095 -11.176 -9.281 1.00 55.94 280 TYR A O 1
ATOM 2255 N N . PRO A 1 281 ? 22.727 -10.120 -7.384 1.00 54.88 281 PRO A N 1
ATOM 2256 C CA . PRO A 1 281 ? 23.854 -9.382 -7.936 1.00 54.88 281 PRO A CA 1
ATOM 2257 C C . PRO A 1 281 ? 24.698 -10.286 -8.822 1.00 54.88 281 PRO A C 1
ATOM 2259 O O . PRO A 1 281 ? 25.175 -11.334 -8.383 1.00 54.88 281 PRO A O 1
ATOM 2262 N N . MET A 1 282 ? 24.834 -9.871 -10.082 1.00 61.91 282 MET A N 1
ATOM 2263 C CA . MET A 1 282 ? 25.599 -10.598 -11.082 1.00 61.91 282 MET A CA 1
ATOM 2264 C C . MET A 1 282 ? 27.028 -10.776 -10.569 1.00 61.91 282 MET A C 1
ATOM 2266 O O . MET A 1 282 ? 27.720 -9.793 -10.299 1.00 61.91 282 MET A O 1
ATOM 2270 N N . VAL A 1 283 ? 27.456 -12.032 -10.425 1.00 65.62 283 VAL A N 1
ATOM 2271 C CA . VAL A 1 283 ? 28.866 -12.360 -10.219 1.00 65.62 283 VAL A CA 1
ATOM 2272 C C . VAL A 1 283 ? 29.552 -12.214 -11.571 1.00 65.62 283 VAL A C 1
ATOM 2274 O O . VAL A 1 283 ? 29.400 -13.070 -12.446 1.00 65.62 283 VAL A O 1
ATOM 2277 N N . LEU A 1 284 ? 30.238 -11.091 -11.746 1.00 68.88 284 LEU A N 1
ATOM 2278 C CA . LEU A 1 284 ? 30.967 -10.729 -12.952 1.00 68.88 284 LEU A CA 1
ATOM 2279 C C . LEU A 1 284 ? 32.292 -11.489 -13.018 1.00 68.88 284 LEU A C 1
ATOM 2281 O O . LEU A 1 284 ? 32.898 -11.786 -11.983 1.00 68.88 284 LEU A O 1
ATOM 2285 N N . GLY A 1 285 ? 32.747 -11.787 -14.236 1.00 66.25 285 GLY A N 1
ATOM 2286 C CA . GLY A 1 285 ? 34.099 -12.289 -14.452 1.00 66.25 285 GLY A CA 1
ATOM 2287 C C . GLY A 1 285 ? 35.188 -11.260 -14.145 1.00 66.25 285 GLY A C 1
ATOM 2288 O O . GLY A 1 285 ? 34.878 -10.089 -13.918 1.00 66.25 285 GLY A O 1
ATOM 2289 N N . PRO A 1 286 ? 36.468 -11.674 -14.165 1.00 62.81 286 PRO A N 1
ATOM 2290 C CA . PRO A 1 286 ? 37.605 -10.780 -13.922 1.00 62.81 286 PRO A CA 1
ATOM 2291 C C . PRO A 1 286 ? 37.671 -9.584 -14.887 1.00 62.81 286 PRO A C 1
ATOM 2293 O O . PRO A 1 286 ? 38.207 -8.537 -14.547 1.00 62.81 286 PRO A O 1
ATOM 2296 N N . ASP A 1 287 ? 37.090 -9.716 -16.082 1.00 63.84 287 ASP A N 1
ATOM 2297 C CA . ASP A 1 287 ? 36.959 -8.661 -17.095 1.00 63.84 287 ASP A CA 1
ATOM 2298 C C . ASP A 1 287 ? 35.744 -7.735 -16.872 1.00 63.84 287 ASP A C 1
ATOM 2300 O O . ASP A 1 287 ? 35.460 -6.857 -17.691 1.00 63.84 287 ASP A O 1
ATOM 2304 N N . GLY A 1 288 ? 34.992 -7.946 -15.788 1.00 59.44 288 GLY A N 1
ATOM 2305 C CA . GLY A 1 288 ? 33.756 -7.234 -15.485 1.00 59.44 288 GLY A CA 1
ATOM 2306 C C . GLY A 1 288 ? 32.579 -7.619 -16.387 1.00 59.44 288 GLY A C 1
ATOM 2307 O O . GLY A 1 288 ? 31.578 -6.900 -16.404 1.00 59.44 288 GLY A O 1
ATOM 2308 N N . ARG A 1 289 ? 32.669 -8.716 -17.158 1.00 60.56 289 ARG A N 1
ATOM 2309 C CA . ARG A 1 289 ? 31.628 -9.153 -18.103 1.00 60.56 289 ARG A CA 1
ATOM 2310 C C . ARG A 1 289 ? 31.177 -10.591 -17.835 1.00 60.56 289 ARG A C 1
ATOM 2312 O O . ARG A 1 289 ? 31.888 -11.401 -17.250 1.00 60.56 289 ARG A O 1
ATOM 2319 N N . GLY A 1 290 ? 29.961 -10.901 -18.299 1.00 58.94 290 GLY A N 1
ATOM 2320 C CA . GLY A 1 290 ? 29.339 -12.224 -18.180 1.00 58.94 290 GLY A CA 1
ATOM 2321 C C . GLY A 1 290 ? 28.926 -12.588 -16.749 1.00 58.94 290 GLY A C 1
ATOM 2322 O O . GLY A 1 290 ? 29.445 -12.050 -15.779 1.00 58.94 290 GLY A O 1
ATOM 2323 N N . GLY A 1 291 ? 27.960 -13.496 -16.608 1.00 61.66 291 GLY A N 1
ATOM 2324 C CA . GLY A 1 291 ? 27.609 -14.068 -15.309 1.00 61.66 291 GLY A CA 1
ATOM 2325 C C . GLY A 1 291 ? 28.303 -15.409 -15.089 1.00 61.66 291 GLY A C 1
ATOM 2326 O O . GLY A 1 291 ? 28.244 -16.297 -15.943 1.00 61.66 291 GLY A O 1
ATOM 2327 N N . ILE A 1 292 ? 28.954 -15.572 -13.938 1.00 64.44 292 ILE A N 1
ATOM 2328 C CA . ILE A 1 292 ? 29.598 -16.827 -13.550 1.00 64.44 292 ILE A CA 1
ATOM 2329 C C . ILE A 1 292 ? 28.615 -17.697 -12.750 1.00 64.44 292 ILE A C 1
ATOM 2331 O O . ILE A 1 292 ? 28.067 -17.277 -11.738 1.00 64.44 292 ILE A O 1
ATOM 2335 N N . ASN A 1 293 ? 28.420 -18.949 -13.175 1.00 63.78 293 ASN A N 1
ATOM 2336 C CA . ASN A 1 293 ? 27.544 -19.905 -12.486 1.00 63.78 293 ASN A CA 1
ATOM 2337 C C . ASN A 1 293 ? 28.215 -20.514 -11.252 1.00 63.78 293 ASN A C 1
ATOM 2339 O O . ASN A 1 293 ? 29.156 -21.271 -11.450 1.00 63.78 293 ASN A O 1
ATOM 2343 N N . GLY A 1 294 ? 27.679 -20.315 -10.043 1.00 65.56 294 GLY A N 1
ATOM 2344 C CA . GLY A 1 294 ? 27.990 -21.110 -8.841 1.00 65.56 294 GLY A CA 1
ATOM 2345 C C . GLY A 1 294 ? 29.475 -21.164 -8.446 1.00 65.56 294 GLY A C 1
ATOM 2346 O O . GLY A 1 294 ? 30.244 -21.977 -8.971 1.00 65.56 294 GLY A O 1
ATOM 2347 N N . ARG A 1 295 ? 29.895 -20.322 -7.500 1.00 79.44 295 ARG A N 1
ATOM 2348 C CA . ARG A 1 295 ? 31.296 -20.199 -7.068 1.00 79.44 295 ARG A CA 1
ATOM 2349 C C . ARG A 1 295 ? 31.388 -20.039 -5.561 1.00 79.44 295 ARG A C 1
ATOM 2351 O O . ARG A 1 295 ? 30.611 -19.289 -4.985 1.00 79.44 295 ARG A O 1
ATOM 2358 N N . TYR A 1 296 ? 32.355 -20.713 -4.947 1.00 87.31 296 TYR A N 1
ATOM 2359 C CA . TYR A 1 296 ? 32.694 -20.463 -3.553 1.00 87.31 296 TYR A CA 1
ATOM 2360 C C . TYR A 1 296 ? 33.588 -19.228 -3.471 1.00 87.31 296 TYR A C 1
ATOM 2362 O O . TYR A 1 296 ? 34.630 -19.178 -4.120 1.00 87.31 296 TYR A O 1
ATOM 2370 N N . ILE A 1 297 ? 33.184 -18.232 -2.693 1.00 89.62 297 ILE A N 1
ATOM 2371 C CA . ILE A 1 297 ? 33.999 -17.051 -2.416 1.00 89.62 297 ILE A CA 1
ATOM 2372 C C . ILE A 1 297 ? 34.641 -17.262 -1.051 1.00 89.62 297 ILE A C 1
ATOM 2374 O O . ILE A 1 297 ? 33.943 -17.323 -0.039 1.00 89.62 297 ILE A O 1
ATOM 2378 N N . GLN A 1 298 ? 35.965 -17.382 -1.026 1.00 88.50 298 GLN A N 1
ATOM 2379 C CA . GLN A 1 298 ? 36.718 -17.536 0.214 1.00 88.50 298 GLN A CA 1
ATOM 2380 C C . GLN A 1 298 ? 36.976 -16.178 0.868 1.00 88.50 298 GLN A C 1
ATOM 2382 O O . GLN A 1 298 ? 36.778 -16.035 2.071 1.00 88.50 298 GLN A O 1
ATOM 2387 N N . HIS A 1 299 ? 37.384 -15.188 0.072 1.00 90.38 299 HIS A N 1
ATOM 2388 C CA . HIS A 1 299 ? 37.765 -13.861 0.550 1.00 90.38 299 HIS A CA 1
ATOM 2389 C C . HIS A 1 299 ? 37.011 -12.774 -0.212 1.00 90.38 299 HIS A C 1
ATOM 2391 O O . HIS A 1 299 ? 36.837 -12.855 -1.428 1.00 90.38 299 HIS A O 1
ATOM 2397 N N . MET A 1 300 ? 36.551 -11.762 0.517 1.00 92.81 300 MET A N 1
ATOM 2398 C CA . MET A 1 300 ? 35.729 -10.674 0.002 1.00 92.81 300 MET A CA 1
ATOM 2399 C C . MET A 1 300 ? 36.331 -9.330 0.388 1.00 92.81 300 MET A C 1
ATOM 2401 O O . MET A 1 300 ? 36.479 -9.044 1.575 1.00 92.81 300 MET A O 1
ATOM 2405 N N . ASP A 1 301 ? 36.584 -8.495 -0.613 1.00 92.56 301 ASP A N 1
ATOM 2406 C CA . ASP A 1 301 ? 36.860 -7.071 -0.442 1.00 92.56 301 ASP A CA 1
ATOM 2407 C C . ASP A 1 301 ? 35.563 -6.286 -0.657 1.00 92.56 301 ASP A C 1
ATOM 2409 O O . ASP A 1 301 ? 35.119 -6.062 -1.785 1.00 92.56 301 ASP A O 1
ATOM 2413 N N . ILE A 1 302 ? 34.917 -5.884 0.437 1.00 93.25 302 ILE A N 1
ATOM 2414 C CA . ILE A 1 302 ? 33.656 -5.140 0.413 1.00 93.25 302 ILE A CA 1
ATOM 2415 C C . ILE A 1 302 ? 33.961 -3.642 0.463 1.00 93.25 302 ILE A C 1
ATOM 2417 O O . ILE A 1 302 ? 34.433 -3.125 1.472 1.00 93.25 302 ILE A O 1
ATOM 2421 N N . SER A 1 303 ? 33.664 -2.937 -0.623 1.00 91.62 303 SER A N 1
ATOM 2422 C CA . SER A 1 303 ? 33.872 -1.493 -0.787 1.00 91.62 303 SER A CA 1
ATOM 2423 C C . SER A 1 303 ? 32.531 -0.768 -0.713 1.00 91.62 303 SER A C 1
ATOM 2425 O O . SER A 1 303 ? 31.626 -1.106 -1.474 1.00 91.62 303 SER A O 1
ATOM 2427 N N . SER A 1 304 ? 32.381 0.219 0.171 1.00 92.31 304 SER A N 1
ATOM 2428 C CA . SER A 1 304 ? 31.089 0.866 0.436 1.00 92.31 304 SER A CA 1
ATOM 2429 C C . SER A 1 304 ? 31.191 2.380 0.608 1.00 92.31 304 SER A C 1
ATOM 2431 O O . SER A 1 304 ? 32.088 2.883 1.284 1.00 92.31 304 SER A O 1
ATOM 2433 N N . GLU A 1 305 ? 30.219 3.103 0.045 1.00 89.44 305 GLU A N 1
ATOM 2434 C CA . GLU A 1 305 ? 30.038 4.552 0.258 1.00 89.44 305 GLU A CA 1
ATOM 2435 C C . GLU A 1 305 ? 29.678 4.903 1.705 1.00 89.44 305 GLU A C 1
ATOM 2437 O O . GLU A 1 305 ? 29.921 6.016 2.167 1.00 89.44 305 GLU A O 1
ATOM 2442 N N . VAL A 1 306 ? 29.088 3.950 2.425 1.00 90.69 306 VAL A N 1
ATOM 2443 C CA . VAL A 1 306 ? 28.599 4.115 3.797 1.00 90.69 306 VAL A CA 1
ATOM 2444 C C . VAL A 1 306 ? 29.211 3.068 4.713 1.00 90.69 306 VAL A C 1
ATOM 2446 O O . VAL A 1 306 ? 29.521 1.958 4.274 1.00 90.69 306 VAL A O 1
ATOM 2449 N N . GLU A 1 307 ? 29.358 3.397 5.993 1.00 93.06 307 GLU A N 1
ATOM 2450 C CA . GLU A 1 307 ? 29.831 2.430 6.977 1.00 93.06 307 GLU A CA 1
ATOM 2451 C C . GLU A 1 307 ? 28.813 1.284 7.104 1.00 93.06 307 GLU A C 1
ATOM 2453 O O . GLU A 1 307 ? 27.639 1.516 7.394 1.00 93.06 307 GLU A O 1
ATOM 2458 N N . LEU A 1 308 ? 29.255 0.047 6.902 1.00 91.94 308 LEU A N 1
ATOM 2459 C CA . LEU A 1 308 ? 28.454 -1.166 7.050 1.00 91.94 308 LEU A CA 1
ATOM 2460 C C . LEU A 1 308 ? 28.823 -1.896 8.343 1.00 91.94 308 LEU A C 1
ATOM 2462 O O . LEU A 1 308 ? 29.942 -1.784 8.845 1.00 91.94 308 LEU A O 1
ATOM 2466 N N . PHE A 1 309 ? 27.892 -2.702 8.847 1.00 90.56 309 PHE A N 1
ATOM 2467 C CA . PHE A 1 309 ? 28.108 -3.668 9.923 1.00 90.56 309 PHE A CA 1
ATOM 2468 C C . PHE A 1 309 ? 28.541 -3.043 11.256 1.00 90.56 309 PHE A C 1
ATOM 2470 O O . PHE A 1 309 ? 29.179 -3.702 12.083 1.00 90.56 309 PHE A O 1
ATOM 2477 N N . ASN A 1 310 ? 28.159 -1.786 11.509 1.00 92.81 310 ASN A N 1
ATOM 2478 C CA . ASN A 1 310 ? 28.396 -1.129 12.793 1.00 92.81 310 ASN A CA 1
ATOM 2479 C C . ASN A 1 310 ? 27.390 -1.629 13.847 1.00 92.81 310 ASN A C 1
ATOM 2481 O O . ASN A 1 310 ? 26.429 -0.956 14.230 1.00 92.81 310 ASN A O 1
ATOM 2485 N N . LEU A 1 311 ? 27.618 -2.859 14.315 1.00 92.19 311 LEU A N 1
ATOM 2486 C CA . LEU A 1 311 ? 26.745 -3.528 15.276 1.00 92.19 311 LEU A CA 1
ATOM 2487 C C . LEU A 1 311 ? 26.700 -2.821 16.630 1.00 92.19 311 LEU A C 1
ATOM 2489 O O . LEU A 1 311 ? 25.687 -2.915 17.316 1.00 92.19 311 LEU A O 1
ATOM 2493 N N . GLN A 1 312 ? 27.771 -2.140 17.042 1.00 93.31 312 GLN A N 1
ATOM 2494 C CA . GLN A 1 312 ? 27.786 -1.424 18.321 1.00 93.31 312 GLN A CA 1
ATOM 2495 C C . GLN A 1 312 ? 26.824 -0.242 18.294 1.00 93.31 312 GLN A C 1
ATOM 2497 O O . GLN A 1 312 ? 26.036 -0.074 19.224 1.00 93.31 312 GLN A O 1
ATOM 2502 N N . GLU A 1 313 ? 26.819 0.511 17.196 1.00 89.94 313 GLU A N 1
ATOM 2503 C CA . GLU A 1 313 ? 25.893 1.622 17.022 1.00 89.94 313 GLU A CA 1
ATOM 2504 C C . GLU A 1 313 ? 24.439 1.140 16.961 1.00 89.94 313 GLU A C 1
ATOM 2506 O O . GLU A 1 313 ? 23.573 1.692 17.641 1.00 89.94 313 GLU A O 1
ATOM 2511 N N . PHE A 1 314 ? 24.170 0.044 16.243 1.00 91.94 314 PHE A N 1
ATOM 2512 C CA . PHE A 1 314 ? 22.845 -0.580 16.244 1.00 91.94 314 PHE A CA 1
ATOM 2513 C C . PHE A 1 314 ? 22.404 -1.009 17.655 1.00 91.94 314 PHE A C 1
ATOM 2515 O O . PHE A 1 314 ? 21.290 -0.693 18.080 1.00 91.94 314 PHE A O 1
ATOM 2522 N N . LYS A 1 315 ? 23.279 -1.702 18.400 1.00 93.75 315 LYS A N 1
ATOM 2523 C CA . LYS A 1 315 ? 23.000 -2.159 19.771 1.00 93.75 315 LYS A CA 1
ATOM 2524 C C . LYS A 1 315 ? 22.679 -0.982 20.691 1.00 93.75 315 LYS A C 1
ATOM 2526 O O . LYS A 1 315 ? 21.698 -1.042 21.434 1.00 93.75 315 LYS A O 1
ATOM 2531 N N . ARG A 1 316 ? 23.464 0.096 20.607 1.00 94.69 316 ARG A N 1
ATOM 2532 C CA . ARG A 1 316 ? 23.260 1.333 21.370 1.00 94.69 316 ARG A CA 1
ATOM 2533 C C . ARG A 1 316 ? 21.894 1.947 21.064 1.00 94.69 316 ARG A C 1
ATOM 2535 O O . ARG A 1 316 ? 21.080 2.105 21.968 1.00 94.69 316 ARG A O 1
ATOM 2542 N N . GLN A 1 317 ? 21.601 2.190 19.788 1.00 91.75 317 GLN A N 1
ATOM 2543 C CA . GLN A 1 317 ? 20.356 2.832 19.361 1.00 91.75 317 GLN A CA 1
ATOM 2544 C C . GLN A 1 317 ? 19.107 1.994 19.681 1.00 91.75 317 GLN A C 1
ATOM 2546 O O . GLN A 1 317 ? 18.070 2.551 20.040 1.00 91.75 317 GLN A O 1
ATOM 2551 N N . MET A 1 318 ? 19.165 0.661 19.569 1.00 90.88 318 MET A N 1
ATOM 2552 C CA . MET A 1 318 ? 18.030 -0.190 19.956 1.00 90.88 318 MET A CA 1
ATOM 2553 C C . MET A 1 318 ? 17.804 -0.203 21.464 1.00 90.88 318 MET A C 1
ATOM 2555 O O . MET A 1 318 ? 16.653 -0.184 21.893 1.00 90.88 318 MET A O 1
ATOM 2559 N N . THR A 1 319 ? 18.878 -0.203 22.255 1.00 90.44 319 THR A N 1
ATOM 2560 C CA . THR A 1 319 ? 18.787 -0.130 23.720 1.00 90.44 319 THR A CA 1
ATOM 2561 C C . THR A 1 319 ? 18.158 1.196 24.149 1.00 90.44 319 THR A C 1
ATOM 2563 O O . THR A 1 319 ? 17.168 1.188 24.872 1.00 90.44 319 THR A O 1
ATOM 2566 N N . GLU A 1 320 ? 18.626 2.320 23.599 1.00 89.81 320 GLU A N 1
ATOM 2567 C CA . GLU A 1 320 ? 18.058 3.650 23.870 1.00 89.81 320 GLU A CA 1
ATOM 2568 C C . GLU A 1 320 ? 16.575 3.733 23.489 1.00 89.81 320 GLU A C 1
ATOM 2570 O O . GLU A 1 320 ? 15.750 4.242 24.247 1.00 89.81 320 GLU A O 1
ATOM 2575 N N . ARG A 1 321 ? 16.200 3.189 22.323 1.00 87.44 321 ARG A N 1
ATOM 2576 C CA . ARG A 1 321 ? 14.794 3.135 21.894 1.00 87.44 321 ARG A CA 1
ATOM 2577 C C . ARG A 1 321 ? 13.946 2.249 22.796 1.00 87.44 321 ARG A C 1
ATOM 2579 O O . ARG A 1 321 ? 12.785 2.576 23.026 1.00 87.44 321 ARG A O 1
ATOM 2586 N N . PHE A 1 322 ? 14.491 1.130 23.264 1.00 85.19 322 PHE A N 1
ATOM 2587 C CA . PHE A 1 322 ? 13.800 0.245 24.191 1.00 85.19 322 PHE A CA 1
ATOM 2588 C C . PHE A 1 322 ? 13.544 0.948 25.523 1.00 85.19 322 PHE A C 1
ATOM 2590 O O . PHE A 1 322 ? 12.415 0.932 25.995 1.00 85.19 322 PHE A O 1
ATOM 2597 N N . GLU A 1 323 ? 14.548 1.626 26.076 1.00 84.50 323 GLU A N 1
ATOM 2598 C CA . GLU A 1 323 ? 14.447 2.355 27.344 1.00 84.50 323 GLU A CA 1
ATOM 2599 C C . GLU A 1 323 ? 13.514 3.574 27.262 1.00 84.50 323 GLU A C 1
ATOM 2601 O O . GLU A 1 323 ? 12.791 3.865 28.213 1.00 84.50 323 GLU A O 1
ATOM 2606 N N . ALA A 1 324 ? 13.491 4.275 26.124 1.00 81.19 324 ALA A N 1
ATOM 2607 C CA . ALA A 1 324 ? 12.674 5.475 25.937 1.00 81.19 324 ALA A CA 1
ATOM 2608 C C . ALA A 1 324 ? 11.201 5.192 25.575 1.00 81.19 324 ALA A C 1
ATOM 2610 O O . ALA A 1 324 ? 10.349 6.075 25.707 1.00 81.19 324 ALA A O 1
ATOM 2611 N N . ALA A 1 325 ? 10.877 3.999 25.068 1.00 78.44 325 ALA A N 1
ATOM 2612 C CA . ALA A 1 325 ? 9.543 3.702 24.554 1.00 78.44 325 ALA A CA 1
ATOM 2613 C C . ALA A 1 325 ? 8.535 3.395 25.674 1.00 78.44 325 ALA A C 1
ATOM 2615 O O . ALA A 1 325 ? 8.725 2.490 26.476 1.00 78.44 325 ALA A O 1
ATOM 2616 N N . SER A 1 326 ? 7.383 4.074 25.653 1.00 60.19 326 SER A N 1
ATOM 2617 C CA . SER A 1 326 ? 6.229 3.739 26.507 1.00 60.19 326 SER A CA 1
ATOM 2618 C C . SER A 1 326 ? 5.395 2.565 25.973 1.00 60.19 326 SER A C 1
ATOM 2620 O O . SER A 1 326 ? 4.575 2.000 26.694 1.00 60.19 326 SER A O 1
ATOM 2622 N N . ASN A 1 327 ? 5.589 2.199 24.702 1.00 65.19 327 ASN A N 1
ATOM 2623 C CA . ASN A 1 327 ? 4.945 1.070 24.039 1.00 65.19 327 ASN A CA 1
ATOM 2624 C C . ASN A 1 327 ? 5.971 0.314 23.186 1.00 65.19 327 ASN A C 1
ATOM 2626 O O . ASN A 1 327 ? 6.390 0.795 22.131 1.00 65.19 327 ASN A O 1
ATOM 2630 N N . HIS A 1 328 ? 6.338 -0.890 23.624 1.00 79.25 328 HIS A N 1
ATOM 2631 C CA . HIS A 1 328 ? 7.367 -1.691 22.963 1.00 79.25 328 HIS A CA 1
ATOM 2632 C C . HIS A 1 328 ? 6.864 -2.453 21.731 1.00 79.25 328 HIS A C 1
ATOM 2634 O O . HIS A 1 328 ? 7.684 -2.938 20.966 1.00 79.25 328 HIS A O 1
ATOM 2640 N N . ARG A 1 329 ? 5.554 -2.511 21.448 1.00 75.31 329 ARG A N 1
ATOM 2641 C CA . ARG A 1 329 ? 5.000 -3.394 20.401 1.00 75.31 329 ARG A CA 1
ATOM 2642 C C . ARG A 1 329 ? 5.564 -3.134 19.000 1.00 75.31 329 ARG A C 1
ATOM 2644 O O . ARG A 1 329 ? 5.765 -4.063 18.222 1.00 75.31 329 ARG A O 1
ATOM 2651 N N . LEU A 1 330 ? 5.798 -1.867 18.649 1.00 73.25 330 LEU A N 1
ATOM 2652 C CA . LEU A 1 330 ? 6.412 -1.525 17.361 1.00 73.25 330 LEU A CA 1
ATOM 2653 C C . LEU A 1 330 ? 7.871 -1.991 17.307 1.00 73.25 330 LEU A C 1
ATOM 2655 O O . LEU A 1 330 ? 8.289 -2.572 16.310 1.00 73.25 330 LEU A O 1
ATOM 2659 N N . LEU A 1 331 ? 8.619 -1.758 18.385 1.00 81.69 331 LEU A N 1
ATOM 2660 C CA . LEU A 1 331 ? 10.009 -2.179 18.511 1.00 81.69 331 LEU A CA 1
ATOM 2661 C C . LEU A 1 331 ? 10.130 -3.709 18.508 1.00 81.69 331 LEU A C 1
ATOM 2663 O O . LEU A 1 331 ? 10.998 -4.241 17.831 1.00 81.69 331 LEU A O 1
ATOM 2667 N N . GLU A 1 332 ? 9.220 -4.417 19.174 1.00 83.12 332 GLU A N 1
ATOM 2668 C CA . GLU A 1 332 ? 9.137 -5.879 19.167 1.00 83.12 332 GLU A CA 1
ATOM 2669 C C . GLU A 1 332 ? 8.977 -6.430 17.754 1.00 83.12 332 GLU A C 1
ATOM 2671 O O . GLU A 1 332 ? 9.756 -7.284 17.339 1.00 83.12 332 GLU A O 1
ATOM 2676 N N . ASN A 1 333 ? 8.020 -5.903 16.986 1.00 77.06 333 ASN A N 1
ATOM 2677 C CA . ASN A 1 333 ? 7.819 -6.321 15.600 1.00 77.06 333 ASN A CA 1
ATOM 2678 C C . ASN A 1 333 ? 9.067 -6.069 14.739 1.00 77.06 333 ASN A C 1
ATOM 2680 O O . ASN A 1 333 ? 9.434 -6.924 13.938 1.00 77.06 333 ASN A O 1
ATOM 2684 N N . GLN A 1 334 ? 9.730 -4.923 14.926 1.00 85.19 334 GLN A N 1
ATOM 2685 C CA . GLN A 1 334 ? 10.968 -4.591 14.214 1.00 85.19 334 GLN A CA 1
ATOM 2686 C C . GLN A 1 334 ? 12.111 -5.549 14.581 1.00 85.19 334 GLN A C 1
ATOM 2688 O O . GLN A 1 334 ? 12.829 -6.020 13.703 1.00 85.19 334 GLN A O 1
ATOM 2693 N N . LEU A 1 335 ? 12.269 -5.877 15.866 1.00 89.38 335 LEU A N 1
ATOM 2694 C CA . LEU A 1 335 ? 13.291 -6.811 16.339 1.00 89.38 335 LEU A CA 1
ATOM 2695 C C . LEU A 1 335 ? 13.014 -8.245 15.867 1.00 89.38 335 LEU A C 1
ATOM 2697 O O . LEU A 1 335 ? 13.953 -8.945 15.500 1.00 89.38 335 LEU A O 1
ATOM 2701 N N . ILE A 1 336 ? 11.748 -8.667 15.795 1.00 84.81 336 ILE A N 1
ATOM 2702 C CA . ILE A 1 336 ? 11.360 -9.959 15.207 1.00 84.81 336 ILE A CA 1
ATOM 2703 C C . ILE A 1 336 ? 11.756 -10.021 13.729 1.00 84.81 336 ILE A C 1
ATOM 2705 O O . ILE A 1 336 ? 12.363 -11.001 13.308 1.00 84.81 336 ILE A O 1
ATOM 2709 N N . GLU A 1 337 ? 11.464 -8.978 12.950 1.00 88.06 337 GLU A N 1
ATOM 2710 C CA . GLU A 1 337 ? 11.808 -8.936 11.524 1.00 88.06 337 GLU A CA 1
ATOM 2711 C C . GLU A 1 337 ? 13.326 -9.008 11.297 1.00 88.06 337 GLU A C 1
ATOM 2713 O O . GLU A 1 337 ? 13.801 -9.784 10.464 1.00 88.06 337 GLU A O 1
ATOM 2718 N N . ILE A 1 338 ? 14.102 -8.248 12.078 1.00 93.44 338 ILE A N 1
ATOM 2719 C CA . ILE A 1 338 ? 15.569 -8.302 12.038 1.00 93.44 338 ILE A CA 1
ATOM 2720 C C . ILE A 1 338 ? 16.064 -9.702 12.418 1.00 93.44 338 ILE A C 1
ATOM 2722 O O . ILE A 1 338 ? 16.950 -10.238 11.753 1.00 93.44 338 ILE A O 1
ATOM 2726 N N . HIS A 1 339 ? 15.494 -10.305 13.463 1.00 93.75 339 HIS A N 1
ATOM 2727 C CA . HIS A 1 339 ? 15.872 -11.639 13.915 1.00 93.75 339 HIS A CA 1
ATOM 2728 C C . HIS A 1 339 ? 15.606 -12.703 12.846 1.00 93.75 339 HIS A C 1
ATOM 2730 O O . HIS A 1 339 ? 16.502 -13.478 12.523 1.00 93.75 339 HIS A O 1
ATOM 2736 N N . GLU A 1 340 ? 14.407 -12.725 12.257 1.00 89.62 340 GLU A N 1
ATOM 2737 C CA . GLU A 1 340 ? 14.058 -13.652 11.173 1.00 89.62 340 GLU A CA 1
ATOM 2738 C C . GLU A 1 340 ? 15.015 -13.503 9.986 1.00 89.62 340 GLU A C 1
ATOM 2740 O O . GLU A 1 340 ? 15.473 -14.501 9.424 1.00 89.62 340 GLU A O 1
ATOM 2745 N N . ARG A 1 341 ? 15.377 -12.262 9.641 1.00 93.31 341 ARG A N 1
ATOM 2746 C CA . ARG A 1 341 ? 16.316 -11.983 8.555 1.00 93.31 341 ARG A CA 1
ATOM 2747 C C . ARG A 1 341 ? 17.741 -12.438 8.879 1.00 93.31 341 ARG A C 1
ATOM 2749 O O . ARG A 1 341 ? 18.391 -13.051 8.037 1.00 93.31 341 ARG A O 1
ATOM 2756 N N . ALA A 1 342 ? 18.234 -12.176 10.086 1.00 96.50 342 ALA A N 1
ATOM 2757 C CA . ALA A 1 342 ? 19.553 -12.638 10.515 1.00 96.50 342 ALA A CA 1
ATOM 2758 C C . ALA A 1 342 ? 19.620 -14.174 10.570 1.00 96.50 342 ALA A C 1
ATOM 2760 O O . ALA A 1 342 ? 20.608 -14.770 10.136 1.00 96.50 342 ALA A O 1
ATOM 2761 N N . LEU A 1 343 ? 18.543 -14.819 11.025 1.00 93.94 343 LEU A N 1
ATOM 2762 C CA . LEU A 1 343 ? 18.416 -16.271 11.062 1.00 93.94 343 LEU A CA 1
ATOM 2763 C C . LEU A 1 343 ? 18.381 -16.883 9.653 1.00 93.94 343 LEU A C 1
ATOM 2765 O O . LEU A 1 343 ? 18.994 -17.925 9.439 1.00 93.94 343 LEU A O 1
ATOM 2769 N N . GLU A 1 344 ? 17.730 -16.232 8.679 1.00 93.50 344 GLU A N 1
ATOM 2770 C CA . GLU A 1 344 ? 17.793 -16.619 7.258 1.00 93.50 344 GLU A CA 1
ATOM 2771 C C . GLU A 1 344 ? 19.251 -16.680 6.774 1.00 93.50 344 GLU A C 1
ATOM 2773 O O . GLU A 1 344 ? 19.671 -17.694 6.214 1.00 93.50 344 GLU A O 1
ATOM 2778 N N . GLY A 1 345 ? 20.033 -15.624 7.030 1.00 93.38 345 GLY A N 1
ATOM 2779 C CA . GLY A 1 345 ? 21.446 -15.555 6.649 1.00 93.38 345 GLY A CA 1
ATOM 2780 C C . GLY A 1 345 ? 22.302 -16.632 7.318 1.00 93.38 345 GLY A C 1
ATOM 2781 O O . GLY A 1 345 ? 23.038 -17.346 6.634 1.00 93.38 345 GLY A O 1
ATOM 2782 N N . LEU A 1 346 ? 22.164 -16.800 8.637 1.00 96.12 346 LEU A N 1
ATOM 2783 C CA . LEU A 1 346 ? 22.917 -17.796 9.403 1.00 96.12 346 LEU A CA 1
ATOM 2784 C C . LEU A 1 346 ? 22.579 -19.233 8.975 1.00 96.12 346 LEU A C 1
ATOM 2786 O O . LEU A 1 346 ? 23.477 -20.052 8.779 1.00 96.12 346 LEU A O 1
ATOM 2790 N N . ASN A 1 347 ? 21.294 -19.539 8.774 1.00 92.75 347 ASN A N 1
ATOM 2791 C CA . ASN A 1 347 ? 20.861 -20.852 8.299 1.00 92.75 347 ASN A CA 1
ATOM 2792 C C . ASN A 1 347 ? 21.364 -21.134 6.886 1.00 92.75 347 ASN A C 1
ATOM 2794 O O . ASN A 1 347 ? 21.810 -22.248 6.613 1.00 92.75 347 ASN A O 1
ATOM 2798 N N . PHE A 1 348 ? 21.327 -20.140 5.993 1.00 93.56 348 PHE A N 1
ATOM 2799 C CA . PHE A 1 348 ? 21.856 -20.302 4.644 1.00 93.56 348 PHE A CA 1
ATOM 2800 C C . PHE A 1 348 ? 23.348 -20.637 4.682 1.00 93.56 348 PHE A C 1
ATOM 2802 O O . PHE A 1 348 ? 23.766 -21.605 4.048 1.00 93.56 348 PHE A O 1
ATOM 2809 N N . PHE A 1 349 ? 24.138 -19.897 5.467 1.00 94.62 349 PHE A N 1
ATOM 2810 C CA . PHE A 1 349 ? 25.553 -20.201 5.671 1.00 94.62 349 PHE A CA 1
ATOM 2811 C C . PHE A 1 349 ? 25.748 -21.636 6.177 1.00 94.62 349 PHE A C 1
ATOM 2813 O O . PHE A 1 349 ? 26.422 -22.424 5.519 1.00 94.62 349 PHE A O 1
ATOM 2820 N N . ASN A 1 350 ? 25.082 -22.015 7.270 1.00 91.06 350 ASN A N 1
ATOM 2821 C CA . ASN A 1 350 ? 25.242 -23.335 7.884 1.00 91.06 350 ASN A CA 1
ATOM 2822 C C . ASN A 1 350 ? 24.847 -24.498 6.963 1.00 91.06 350 ASN A C 1
ATOM 2824 O O . ASN A 1 350 ? 25.429 -25.572 7.065 1.00 91.06 350 ASN A O 1
ATOM 2828 N N . GLN A 1 351 ? 23.865 -24.304 6.079 1.00 88.75 351 GLN A N 1
ATOM 2829 C CA . GLN A 1 351 ? 23.373 -25.349 5.175 1.00 88.75 351 GLN A CA 1
ATOM 2830 C C . GLN A 1 351 ? 24.123 -25.403 3.838 1.00 88.75 351 GLN A C 1
ATOM 2832 O O . GLN A 1 351 ? 24.121 -26.439 3.164 1.00 88.75 351 GLN A O 1
ATOM 2837 N N . LYS A 1 352 ? 24.671 -24.271 3.384 1.00 88.44 352 LYS A N 1
ATOM 2838 C CA . LYS A 1 352 ? 25.167 -24.111 2.011 1.00 88.44 352 LYS A CA 1
ATOM 2839 C C . LYS A 1 352 ? 26.638 -23.711 1.933 1.00 88.44 352 LYS A C 1
ATOM 2841 O O . LYS A 1 352 ? 27.287 -24.045 0.956 1.00 88.44 352 LYS A O 1
ATOM 2846 N N . LEU A 1 353 ? 27.202 -23.032 2.916 1.00 89.56 353 LEU A N 1
ATOM 2847 C CA . LEU A 1 353 ? 28.568 -22.492 2.845 1.00 89.56 353 LEU A CA 1
ATOM 2848 C C . LEU A 1 353 ? 29.504 -23.112 3.890 1.00 89.56 353 LEU A C 1
ATOM 2850 O O . LEU A 1 353 ? 30.534 -22.540 4.227 1.00 89.56 353 LEU A O 1
ATOM 2854 N N . THR A 1 354 ? 29.159 -24.305 4.368 1.00 88.06 354 THR A N 1
ATOM 2855 C CA . THR A 1 354 ? 29.964 -25.135 5.269 1.00 88.06 354 THR A CA 1
ATOM 2856 C C . THR A 1 354 ? 30.352 -26.457 4.596 1.00 88.06 354 THR A C 1
ATOM 2858 O O . THR A 1 354 ? 29.839 -26.816 3.530 1.00 88.06 354 THR A O 1
ATOM 2861 N N . ALA A 1 355 ? 31.282 -27.189 5.218 1.00 71.94 355 ALA A N 1
ATOM 2862 C CA . ALA A 1 355 ? 31.678 -28.528 4.780 1.00 71.94 355 ALA A CA 1
ATOM 2863 C C . ALA A 1 355 ? 30.459 -29.465 4.694 1.00 71.94 355 ALA A C 1
ATOM 2865 O O . ALA A 1 355 ? 29.543 -29.337 5.508 1.00 71.94 355 ALA A O 1
ATOM 2866 N N . ARG A 1 356 ? 30.482 -30.436 3.762 1.00 74.06 356 ARG A N 1
ATOM 2867 C CA . ARG A 1 356 ? 29.362 -31.324 3.350 1.00 74.06 356 ARG A CA 1
ATOM 2868 C C . ARG A 1 356 ? 28.485 -30.766 2.230 1.00 74.06 356 ARG A C 1
ATOM 2870 O O . ARG A 1 356 ? 27.573 -31.458 1.770 1.00 74.06 356 ARG A O 1
ATOM 2877 N N . ASN A 1 357 ? 28.731 -29.538 1.781 1.00 83.94 357 ASN A N 1
ATOM 2878 C CA . ASN A 1 357 ? 28.132 -29.037 0.557 1.00 83.94 357 ASN A CA 1
ATOM 2879 C C . ASN A 1 357 ? 29.115 -29.160 -0.607 1.00 83.94 357 ASN A C 1
ATOM 2881 O O . ASN A 1 357 ? 30.237 -28.674 -0.516 1.00 83.94 357 ASN A O 1
ATOM 2885 N N . LYS A 1 358 ? 28.646 -29.703 -1.736 1.00 83.62 358 LYS A N 1
ATOM 2886 C CA . LYS A 1 358 ? 29.431 -29.875 -2.962 1.00 83.62 358 LYS A CA 1
ATOM 2887 C C . LYS A 1 358 ? 30.234 -28.630 -3.362 1.00 83.62 358 LYS A C 1
ATOM 2889 O O . LYS A 1 358 ? 31.386 -28.776 -3.740 1.00 83.62 358 LYS A O 1
ATOM 2894 N N . LEU A 1 359 ? 29.657 -27.428 -3.273 1.00 84.25 359 LEU A N 1
ATOM 2895 C CA . LEU A 1 359 ? 30.356 -26.194 -3.656 1.00 84.25 359 LEU A CA 1
ATOM 2896 C C . LEU A 1 359 ? 31.612 -25.952 -2.800 1.00 84.25 359 LEU A C 1
ATOM 2898 O O . LEU A 1 359 ? 32.647 -25.536 -3.314 1.00 84.25 359 LEU A O 1
ATOM 2902 N N . VAL A 1 360 ? 31.507 -26.227 -1.500 1.00 85.75 360 VAL A N 1
ATOM 2903 C CA . VAL A 1 360 ? 32.597 -26.076 -0.529 1.00 85.75 360 VAL A CA 1
ATOM 2904 C C . VAL A 1 360 ? 33.564 -27.251 -0.634 1.00 85.75 360 VAL A C 1
ATOM 2906 O O . VAL A 1 360 ? 34.770 -27.047 -0.607 1.00 85.75 360 VAL A O 1
ATOM 2909 N N . ASP A 1 361 ? 33.053 -28.468 -0.809 1.00 85.38 361 ASP A N 1
ATOM 2910 C CA . ASP A 1 361 ? 33.871 -29.672 -0.959 1.00 85.38 361 ASP A CA 1
ATOM 2911 C C . ASP A 1 361 ? 34.738 -29.606 -2.229 1.00 85.38 361 ASP A C 1
ATOM 2913 O O . ASP A 1 361 ? 35.897 -30.015 -2.205 1.00 85.38 361 ASP A O 1
ATOM 2917 N N . ASP A 1 362 ? 34.204 -29.070 -3.332 1.00 83.38 362 ASP A N 1
ATOM 2918 C CA . ASP A 1 362 ? 34.954 -28.858 -4.573 1.00 83.38 362 ASP A CA 1
ATOM 2919 C C . ASP A 1 362 ? 36.069 -27.813 -4.364 1.00 83.38 362 ASP A C 1
ATOM 2921 O O . ASP A 1 362 ? 37.210 -28.052 -4.754 1.00 83.38 362 ASP A O 1
ATOM 2925 N N . PHE A 1 363 ? 35.785 -26.719 -3.647 1.00 85.25 363 PHE A N 1
ATOM 2926 C CA . PHE A 1 363 ? 36.808 -25.750 -3.236 1.00 85.25 363 PHE A CA 1
ATOM 2927 C C . PHE A 1 363 ? 37.887 -26.375 -2.335 1.00 85.25 363 PHE A C 1
ATOM 2929 O O . PHE A 1 363 ? 39.076 -26.154 -2.553 1.00 85.25 363 PHE A O 1
ATOM 2936 N N . LEU A 1 364 ? 37.502 -27.170 -1.331 1.00 85.00 364 LEU A N 1
ATOM 2937 C CA . LEU A 1 364 ? 38.450 -27.796 -0.406 1.00 85.00 364 LEU A CA 1
ATOM 2938 C C . LEU A 1 364 ? 39.389 -28.771 -1.126 1.00 85.00 364 LEU A C 1
ATOM 2940 O O . LEU A 1 364 ? 40.582 -28.766 -0.841 1.00 85.00 364 LEU A O 1
ATOM 2944 N N . LYS A 1 365 ? 38.891 -29.529 -2.111 1.00 84.31 365 LYS A N 1
ATOM 2945 C CA . LYS A 1 365 ? 39.734 -30.379 -2.971 1.00 84.31 365 LYS A CA 1
ATOM 2946 C C . LYS A 1 365 ? 40.753 -29.572 -3.768 1.00 84.31 365 LYS A C 1
ATOM 2948 O O . LYS A 1 365 ? 41.892 -30.004 -3.923 1.00 84.31 365 LYS A O 1
ATOM 2953 N N . ASP A 1 366 ? 40.373 -28.395 -4.261 1.00 77.94 366 ASP A N 1
ATOM 2954 C CA . ASP A 1 366 ? 41.315 -27.506 -4.946 1.00 77.94 366 ASP A CA 1
ATOM 2955 C C . ASP A 1 366 ? 42.403 -26.983 -3.984 1.00 77.94 366 ASP A C 1
ATOM 2957 O O . ASP A 1 366 ? 43.556 -26.814 -4.383 1.00 77.94 366 ASP A O 1
ATOM 2961 N N . GLN A 1 367 ? 42.089 -26.833 -2.690 1.00 77.00 367 GLN A N 1
ATOM 2962 C CA . GLN A 1 367 ? 43.053 -26.453 -1.645 1.00 77.00 367 GLN A CA 1
ATOM 2963 C C . GLN A 1 367 ? 43.988 -27.592 -1.187 1.00 77.00 367 GLN A C 1
ATOM 2965 O O . GLN A 1 367 ? 44.986 -27.313 -0.518 1.00 77.00 367 GLN A O 1
ATOM 2970 N N . GLU A 1 368 ? 43.727 -28.852 -1.547 1.00 83.00 368 GLU A N 1
ATOM 2971 C CA . GLU A 1 368 ? 44.611 -29.995 -1.241 1.00 83.00 368 GLU A CA 1
ATOM 2972 C C . GLU A 1 368 ? 45.845 -30.068 -2.166 1.00 83.00 368 GLU A C 1
ATOM 2974 O O . GLU A 1 368 ? 46.749 -30.879 -1.951 1.00 83.00 368 GLU A O 1
ATOM 2979 N N . ARG A 1 369 ? 45.917 -29.211 -3.193 1.00 78.88 369 ARG A N 1
ATOM 2980 C CA . ARG A 1 369 ? 47.033 -29.144 -4.150 1.00 78.88 369 ARG A CA 1
ATOM 2981 C C . ARG A 1 369 ? 48.312 -28.551 -3.517 1.00 78.88 369 ARG A C 1
ATOM 2983 O O . ARG A 1 369 ? 48.227 -27.840 -2.514 1.00 78.88 369 ARG A O 1
ATOM 2990 N N . PRO A 1 370 ? 49.508 -28.790 -4.097 1.00 83.56 370 PRO A N 1
ATOM 2991 C CA . PRO A 1 370 ? 50.755 -28.163 -3.644 1.00 83.56 370 PRO A CA 1
ATOM 2992 C C . PRO A 1 370 ? 50.668 -26.629 -3.602 1.00 83.56 370 PRO A C 1
ATOM 2994 O O . PRO A 1 370 ? 49.992 -26.018 -4.435 1.00 83.56 370 PRO A O 1
ATOM 2997 N N . LEU A 1 371 ? 51.358 -25.999 -2.644 1.00 74.38 371 LEU A N 1
ATOM 2998 C CA . LEU A 1 371 ? 51.286 -24.552 -2.392 1.00 74.38 371 LEU A CA 1
ATOM 2999 C C . LEU A 1 371 ? 51.644 -23.724 -3.636 1.00 74.38 371 LEU A C 1
ATOM 3001 O O . LEU A 1 371 ? 51.010 -22.708 -3.901 1.00 74.38 371 LEU A O 1
ATOM 3005 N N . GLU A 1 372 ? 52.607 -24.192 -4.427 1.00 75.81 372 GLU A N 1
ATOM 3006 C CA . GLU A 1 372 ? 53.080 -23.545 -5.653 1.00 75.81 372 GLU A CA 1
ATOM 3007 C C . GLU A 1 372 ? 51.979 -23.454 -6.719 1.00 75.81 372 GLU A C 1
ATOM 3009 O O . GLU A 1 372 ? 51.918 -22.483 -7.468 1.00 75.81 372 GLU A O 1
ATOM 3014 N N . VAL A 1 373 ? 51.077 -24.441 -6.761 1.00 71.06 373 VAL A N 1
ATOM 3015 C CA . VAL A 1 373 ? 49.895 -24.434 -7.639 1.00 71.06 373 VAL A CA 1
ATOM 3016 C C . VAL A 1 373 ? 48.799 -23.555 -7.037 1.00 71.06 373 VAL A C 1
ATOM 3018 O O . VAL A 1 373 ? 48.108 -22.846 -7.761 1.00 71.06 373 VAL A O 1
ATOM 3021 N N . ARG A 1 374 ? 48.669 -23.550 -5.705 1.00 74.25 374 ARG A N 1
ATOM 3022 C CA . ARG A 1 374 ? 47.624 -22.811 -4.986 1.00 74.25 374 ARG A CA 1
ATOM 3023 C C . ARG A 1 374 ? 47.806 -21.302 -5.003 1.00 74.25 374 ARG A C 1
ATOM 3025 O O . ARG A 1 374 ? 46.799 -20.610 -5.056 1.00 74.25 374 ARG A O 1
ATOM 3032 N N . ILE A 1 375 ? 49.032 -20.778 -4.963 1.00 68.81 375 ILE A N 1
ATOM 3033 C CA . ILE A 1 375 ? 49.270 -19.322 -4.893 1.00 68.81 375 ILE A CA 1
ATOM 3034 C C . ILE A 1 375 ? 48.576 -18.587 -6.053 1.00 68.81 375 ILE A C 1
ATOM 3036 O O . ILE A 1 375 ? 47.911 -17.587 -5.816 1.00 68.81 375 ILE A O 1
ATOM 3040 N N . HIS A 1 376 ? 48.623 -19.139 -7.269 1.00 62.56 376 HIS A N 1
ATOM 3041 C CA . HIS A 1 376 ? 47.932 -18.583 -8.443 1.00 62.56 376 HIS A CA 1
ATOM 3042 C C . HIS A 1 376 ? 46.435 -18.939 -8.528 1.00 62.56 376 HIS A C 1
ATOM 3044 O O . HIS A 1 376 ? 45.718 -18.431 -9.388 1.00 62.56 376 HIS A O 1
ATOM 3050 N N . GLU A 1 377 ? 45.942 -19.836 -7.671 1.00 69.00 377 GLU A N 1
ATOM 3051 C CA . GLU A 1 377 ? 44.531 -20.239 -7.620 1.00 69.00 377 GLU A CA 1
ATOM 3052 C C . GLU A 1 377 ? 43.764 -19.595 -6.461 1.00 69.00 377 GLU A C 1
ATOM 3054 O O . GLU A 1 377 ? 42.542 -19.530 -6.526 1.00 69.00 377 GLU A O 1
ATOM 3059 N N . LEU A 1 378 ? 44.442 -19.066 -5.438 1.00 67.50 378 LEU A N 1
ATOM 3060 C CA . LEU A 1 378 ? 43.804 -18.345 -4.331 1.00 67.50 378 LEU A CA 1
ATOM 3061 C C . LEU A 1 378 ? 43.048 -17.107 -4.831 1.00 67.50 378 LEU A C 1
ATOM 3063 O O . LEU A 1 378 ? 41.893 -16.907 -4.459 1.00 67.50 378 LEU A O 1
ATOM 3067 N N . GLU A 1 379 ? 43.637 -16.369 -5.775 1.00 72.12 379 GLU A N 1
ATOM 3068 C CA . GLU A 1 379 ? 43.003 -15.226 -6.449 1.00 72.12 379 GLU A CA 1
ATOM 3069 C C . GLU A 1 379 ? 41.694 -15.613 -7.156 1.00 72.12 379 GLU A C 1
ATOM 3071 O O . GLU A 1 379 ? 40.771 -14.802 -7.244 1.00 72.12 379 GLU A O 1
ATOM 3076 N N . LYS A 1 380 ? 41.546 -16.879 -7.585 1.00 77.06 380 LYS A N 1
ATOM 3077 C CA . LYS A 1 380 ? 40.315 -17.371 -8.221 1.00 77.06 380 LYS A CA 1
ATOM 3078 C C . LYS A 1 380 ? 39.134 -17.436 -7.263 1.00 77.06 380 LYS A C 1
ATOM 3080 O O . LYS A 1 380 ? 38.019 -17.479 -7.756 1.00 77.06 380 LYS A O 1
ATOM 3085 N N . TYR A 1 381 ? 39.342 -17.460 -5.945 1.00 85.44 381 TYR A N 1
ATOM 3086 C CA . TYR A 1 381 ? 38.263 -17.515 -4.944 1.00 85.44 381 TYR A CA 1
ATOM 3087 C C . TYR A 1 381 ? 38.075 -16.186 -4.208 1.00 85.44 381 TYR A C 1
ATOM 3089 O O . TYR A 1 381 ? 37.400 -16.134 -3.174 1.00 85.44 381 TYR A O 1
ATOM 3097 N N . HIS A 1 382 ? 38.672 -15.114 -4.729 1.00 88.19 382 HIS A N 1
ATOM 3098 C CA . HIS A 1 382 ? 38.489 -13.761 -4.230 1.00 88.19 382 HIS A CA 1
ATOM 3099 C C . HIS A 1 382 ? 37.325 -13.082 -4.950 1.00 88.19 382 HIS A C 1
ATOM 3101 O O . HIS A 1 382 ? 37.055 -13.347 -6.126 1.00 88.19 382 HIS A O 1
ATOM 3107 N N . ALA A 1 383 ? 36.628 -12.201 -4.241 1.00 89.81 383 ALA A N 1
ATOM 3108 C CA . ALA A 1 383 ? 35.630 -11.337 -4.841 1.00 89.81 383 ALA A CA 1
ATOM 3109 C C . ALA A 1 383 ? 35.737 -9.906 -4.328 1.00 89.81 383 ALA A C 1
ATOM 3111 O O . ALA A 1 383 ? 35.969 -9.672 -3.144 1.00 89.81 383 ALA A O 1
ATOM 3112 N N . ILE A 1 384 ? 35.472 -8.952 -5.211 1.00 89.75 384 ILE A N 1
ATOM 3113 C CA . ILE A 1 384 ? 35.296 -7.550 -4.853 1.00 89.75 384 ILE A CA 1
ATOM 3114 C C . ILE A 1 384 ? 33.811 -7.232 -4.909 1.00 89.75 384 ILE A C 1
ATOM 3116 O O . ILE A 1 384 ? 33.178 -7.309 -5.964 1.00 89.75 384 ILE A O 1
ATOM 3120 N N . VAL A 1 385 ? 33.252 -6.875 -3.759 1.00 90.81 385 VAL A N 1
ATOM 3121 C CA . VAL A 1 385 ? 31.846 -6.512 -3.604 1.00 90.81 385 VAL A CA 1
ATOM 3122 C C . VAL A 1 385 ? 31.765 -4.999 -3.494 1.00 90.81 385 VAL A C 1
ATOM 3124 O O . VAL A 1 385 ? 32.272 -4.417 -2.541 1.00 90.81 385 VAL A O 1
ATOM 3127 N N . THR A 1 386 ? 31.112 -4.348 -4.449 1.00 89.38 386 THR A N 1
ATOM 3128 C CA . THR A 1 386 ? 30.865 -2.904 -4.377 1.00 89.38 386 THR A CA 1
ATOM 3129 C C . THR A 1 386 ? 29.446 -2.657 -3.879 1.00 89.38 386 THR A C 1
ATOM 3131 O O . THR A 1 386 ? 28.489 -3.269 -4.356 1.00 89.38 386 THR A O 1
ATOM 3134 N N . VAL A 1 387 ? 29.313 -1.781 -2.885 1.00 89.88 387 VAL A N 1
ATOM 3135 C CA . VAL A 1 387 ? 28.052 -1.433 -2.230 1.00 89.88 387 VAL A CA 1
ATOM 3136 C C . VAL A 1 387 ? 27.807 0.067 -2.383 1.00 89.88 387 VAL A C 1
ATOM 3138 O O . VAL A 1 387 ? 28.525 0.897 -1.829 1.00 89.88 387 VAL A O 1
ATOM 3141 N N . HIS A 1 388 ? 26.751 0.413 -3.111 1.00 84.44 388 HIS A N 1
ATOM 3142 C CA . HIS A 1 388 ? 26.167 1.758 -3.120 1.00 84.44 388 HIS A CA 1
ATOM 3143 C C . HIS A 1 388 ? 25.013 1.783 -2.109 1.00 84.44 388 HIS A C 1
ATOM 3145 O O . HIS A 1 388 ? 24.512 0.719 -1.774 1.00 84.44 388 HIS A O 1
ATOM 3151 N N . PRO A 1 389 ? 24.567 2.931 -1.572 1.00 83.25 389 PRO A N 1
ATOM 3152 C CA . PRO A 1 389 ? 23.998 3.048 -0.226 1.00 83.25 389 PRO A CA 1
ATOM 3153 C C . PRO A 1 389 ? 23.023 1.922 0.176 1.00 83.25 389 PRO A C 1
ATOM 3155 O O . PRO A 1 389 ? 21.809 2.016 -0.032 1.00 83.25 389 PRO A O 1
ATOM 3158 N N . HIS A 1 390 ? 23.582 0.885 0.816 1.00 81.75 390 HIS A N 1
ATOM 3159 C CA . HIS A 1 390 ? 22.930 -0.341 1.289 1.00 81.75 390 HIS A CA 1
ATOM 3160 C C . HIS A 1 390 ? 22.320 -1.284 0.219 1.00 81.75 390 HIS A C 1
ATOM 3162 O O . HIS A 1 390 ? 21.330 -1.968 0.486 1.00 81.75 390 HIS A O 1
ATOM 3168 N N . TYR A 1 391 ? 22.895 -1.344 -0.982 1.00 85.44 391 TYR A N 1
ATOM 3169 C CA . TYR A 1 391 ? 22.610 -2.333 -2.023 1.00 85.44 391 TYR A CA 1
ATOM 3170 C C . TYR A 1 391 ? 23.898 -2.726 -2.760 1.00 85.44 391 TYR A C 1
ATOM 3172 O O . TYR A 1 391 ? 24.802 -1.914 -2.946 1.00 85.44 391 TYR A O 1
ATOM 3180 N N . ILE A 1 392 ? 23.994 -3.985 -3.182 1.00 87.12 392 ILE A N 1
ATOM 3181 C CA . ILE A 1 392 ? 25.156 -4.469 -3.935 1.00 87.12 392 ILE A CA 1
ATOM 3182 C C . ILE A 1 392 ? 25.043 -3.956 -5.366 1.00 87.12 392 ILE A C 1
ATOM 3184 O O . ILE A 1 392 ? 24.056 -4.244 -6.042 1.00 87.12 392 ILE A O 1
ATOM 3188 N N . SER A 1 393 ? 26.042 -3.204 -5.817 1.00 84.75 393 SER A N 1
ATOM 3189 C CA . SER A 1 393 ? 26.119 -2.729 -7.196 1.00 84.75 393 SER A CA 1
ATOM 3190 C C . SER A 1 393 ? 26.781 -3.750 -8.111 1.00 84.75 393 SER A C 1
ATOM 3192 O O . SER A 1 393 ? 26.303 -3.983 -9.217 1.00 84.75 393 SER A O 1
ATOM 3194 N N . SER A 1 394 ? 27.839 -4.407 -7.635 1.00 84.50 394 SER A N 1
ATOM 3195 C CA . SER A 1 394 ? 28.539 -5.450 -8.382 1.00 84.50 394 SER A CA 1
ATOM 3196 C C . SER A 1 394 ? 29.286 -6.405 -7.459 1.00 84.50 394 SER A C 1
ATOM 3198 O O . SER A 1 394 ? 29.793 -6.001 -6.410 1.00 84.50 394 SER A O 1
ATOM 3200 N N . ILE A 1 395 ? 29.413 -7.659 -7.892 1.00 87.50 395 ILE A N 1
ATOM 3201 C CA . ILE A 1 395 ? 30.333 -8.642 -7.315 1.00 87.50 395 ILE A CA 1
ATOM 3202 C C . ILE A 1 395 ? 31.259 -9.081 -8.444 1.00 87.50 395 ILE A C 1
ATOM 3204 O O . ILE A 1 395 ? 30.796 -9.695 -9.398 1.00 87.50 395 ILE A O 1
ATOM 3208 N N . VAL A 1 396 ? 32.546 -8.757 -8.366 1.00 86.06 396 VAL A N 1
ATOM 3209 C CA . VAL A 1 396 ? 33.545 -9.175 -9.362 1.00 86.06 396 VAL A CA 1
ATOM 3210 C C . VAL A 1 396 ? 34.345 -10.324 -8.774 1.00 86.06 396 VAL A C 1
ATOM 3212 O O . VAL A 1 396 ? 34.921 -10.165 -7.704 1.00 86.06 396 VAL A O 1
ATOM 3215 N N . PHE A 1 397 ? 34.350 -11.480 -9.430 1.00 86.69 397 PHE A N 1
ATOM 3216 C CA . PHE A 1 397 ? 34.958 -12.706 -8.912 1.00 86.69 397 PHE A CA 1
ATOM 3217 C C . PHE A 1 397 ? 36.245 -13.073 -9.648 1.00 86.69 397 PHE A C 1
ATOM 3219 O O . PHE A 1 397 ? 36.374 -12.838 -10.849 1.00 86.69 397 PHE A O 1
ATOM 3226 N N . GLY A 1 398 ? 37.164 -13.725 -8.936 1.00 82.56 398 GLY A N 1
ATOM 3227 C CA . GLY A 1 398 ? 38.406 -14.254 -9.492 1.00 82.56 398 GLY A CA 1
ATOM 3228 C C . GLY A 1 398 ? 39.459 -13.182 -9.760 1.00 82.56 398 GLY A C 1
ATOM 3229 O O . GLY A 1 398 ? 40.230 -13.310 -10.706 1.00 82.56 398 GLY A O 1
ATOM 3230 N N . THR A 1 399 ? 39.438 -12.104 -8.980 1.00 80.44 399 THR A N 1
ATOM 3231 C CA . THR A 1 399 ? 40.369 -10.984 -9.095 1.00 80.44 399 THR A CA 1
ATOM 3232 C C . THR A 1 399 ? 40.588 -10.352 -7.729 1.00 80.44 399 THR A C 1
ATOM 3234 O O . THR A 1 399 ? 39.717 -10.413 -6.856 1.00 80.44 399 THR A O 1
ATOM 3237 N N . ASP A 1 400 ? 41.731 -9.698 -7.567 1.00 81.06 400 ASP A N 1
ATOM 3238 C CA . ASP A 1 400 ? 41.956 -8.734 -6.500 1.00 81.06 400 ASP A CA 1
ATOM 3239 C C . ASP A 1 400 ? 41.919 -7.295 -7.044 1.00 81.06 400 ASP A C 1
ATOM 3241 O O . ASP A 1 400 ? 41.703 -7.051 -8.240 1.00 81.06 400 ASP A O 1
ATOM 3245 N N . ARG A 1 401 ? 42.044 -6.320 -6.138 1.00 76.94 401 ARG A N 1
ATOM 3246 C CA . ARG A 1 401 ? 41.941 -4.900 -6.490 1.00 76.94 401 ARG A CA 1
ATOM 3247 C C . ARG A 1 401 ? 43.129 -4.438 -7.341 1.00 76.94 401 ARG A C 1
ATOM 3249 O O . ARG A 1 401 ? 42.943 -3.555 -8.176 1.00 76.94 401 ARG A O 1
ATOM 3256 N N . SER A 1 402 ? 44.307 -5.031 -7.151 1.00 78.00 402 SER A N 1
ATOM 3257 C CA . SER A 1 402 ? 45.522 -4.717 -7.911 1.00 78.00 402 SER A CA 1
ATOM 3258 C C . SER A 1 402 ? 45.365 -5.149 -9.370 1.00 78.00 402 SER A C 1
ATOM 3260 O O . SER A 1 402 ? 45.559 -4.343 -10.277 1.00 78.00 402 SER A O 1
ATOM 3262 N N . ALA A 1 403 ? 44.889 -6.374 -9.597 1.00 77.00 403 ALA A N 1
ATOM 3263 C CA . ALA A 1 403 ? 44.644 -6.933 -10.921 1.00 77.00 403 ALA A CA 1
ATOM 3264 C C . ALA A 1 403 ? 43.586 -6.140 -11.712 1.00 77.00 403 ALA A C 1
ATOM 3266 O O . ALA A 1 403 ? 43.746 -5.920 -12.913 1.00 77.00 403 ALA A O 1
ATOM 3267 N N . LEU A 1 404 ? 42.536 -5.629 -11.053 1.00 74.69 404 LEU A N 1
ATOM 3268 C CA . LEU A 1 404 ? 41.558 -4.751 -11.714 1.00 74.69 404 LEU A CA 1
ATOM 3269 C C . LEU A 1 404 ? 42.153 -3.402 -12.130 1.00 74.69 404 LEU A C 1
ATOM 3271 O O . LEU A 1 404 ? 41.840 -2.907 -13.215 1.00 74.69 404 LEU A O 1
ATOM 3275 N N . GLN A 1 405 ? 43.018 -2.815 -11.298 1.00 76.94 405 GLN A N 1
ATOM 3276 C CA . GLN A 1 405 ? 43.711 -1.570 -11.637 1.00 76.94 405 GLN A CA 1
ATOM 3277 C C . GLN A 1 405 ? 44.648 -1.764 -12.835 1.00 76.94 405 GLN A C 1
ATOM 3279 O O . GLN A 1 405 ? 44.650 -0.939 -13.748 1.00 76.94 405 GLN A O 1
ATOM 3284 N N . GLU A 1 406 ? 45.383 -2.877 -12.876 1.00 78.12 406 GLU A N 1
ATOM 3285 C CA . GLU A 1 406 ? 46.239 -3.245 -14.011 1.00 78.12 406 GLU A CA 1
ATOM 3286 C C . GLU A 1 406 ? 45.434 -3.484 -15.299 1.00 78.12 406 GLU A C 1
ATOM 3288 O O . GLU A 1 406 ? 45.868 -3.093 -16.383 1.00 78.12 406 GLU A O 1
ATOM 3293 N N . ALA A 1 407 ? 44.224 -4.041 -15.186 1.00 72.94 407 ALA A N 1
ATOM 3294 C CA . ALA A 1 407 ? 43.288 -4.221 -16.298 1.00 72.94 407 ALA A CA 1
ATOM 3295 C C . ALA A 1 407 ? 42.598 -2.916 -16.759 1.00 72.94 407 ALA A C 1
ATOM 3297 O O . ALA A 1 407 ? 41.764 -2.943 -17.667 1.00 72.94 407 ALA A O 1
ATOM 3298 N N . GLY A 1 408 ? 42.916 -1.768 -16.149 1.00 73.81 408 GLY A N 1
ATOM 3299 C CA . GLY A 1 408 ? 42.314 -0.470 -16.469 1.00 73.81 408 GLY A CA 1
ATOM 3300 C C . GLY A 1 408 ? 40.884 -0.294 -15.945 1.00 73.81 408 GLY A C 1
ATOM 3301 O O . GLY A 1 408 ? 40.200 0.659 -16.328 1.00 73.81 408 GLY A O 1
ATOM 3302 N N . ILE A 1 409 ? 40.419 -1.187 -15.068 1.00 72.06 409 ILE A N 1
ATOM 3303 C CA . ILE A 1 409 ? 39.113 -1.103 -14.414 1.00 72.06 409 ILE A CA 1
ATOM 3304 C C . ILE A 1 409 ? 39.292 -0.312 -13.115 1.00 72.06 409 ILE A C 1
ATOM 3306 O O . ILE A 1 409 ? 39.563 -0.852 -12.043 1.00 72.06 409 ILE A O 1
ATOM 3310 N N . ASN A 1 410 ? 39.131 1.008 -13.215 1.00 69.94 410 ASN A N 1
ATOM 3311 C CA . ASN A 1 410 ? 39.166 1.892 -12.054 1.00 69.94 410 ASN A CA 1
ATOM 3312 C C . ASN A 1 410 ? 37.872 1.758 -11.245 1.00 69.94 410 ASN A C 1
ATOM 3314 O O . ASN A 1 410 ? 36.878 2.430 -11.525 1.00 69.94 410 ASN A O 1
ATOM 3318 N N . LEU A 1 411 ? 37.888 0.902 -10.223 1.00 69.38 411 LEU A N 1
ATOM 3319 C CA . LEU A 1 411 ? 36.844 0.916 -9.204 1.00 69.38 411 LEU A CA 1
ATOM 3320 C C . LEU A 1 411 ? 36.928 2.228 -8.408 1.00 69.38 411 LEU A C 1
ATOM 3322 O O . LEU A 1 411 ? 38.029 2.631 -8.018 1.00 69.38 411 LEU A O 1
ATOM 3326 N N . PRO A 1 412 ? 35.795 2.903 -8.144 1.00 68.69 412 PRO A N 1
ATOM 3327 C CA . PRO A 1 412 ? 35.796 4.104 -7.324 1.00 68.69 412 PRO A CA 1
ATOM 3328 C C . PRO A 1 412 ? 36.375 3.782 -5.944 1.00 68.69 412 PRO A C 1
ATOM 3330 O O . PRO A 1 412 ? 35.990 2.796 -5.312 1.00 68.69 412 PRO A O 1
ATOM 3333 N N . ILE A 1 413 ? 37.313 4.610 -5.475 1.00 74.81 413 ILE A N 1
ATOM 3334 C CA . ILE A 1 413 ? 37.844 4.497 -4.115 1.00 74.81 413 ILE A CA 1
ATOM 3335 C C . ILE A 1 413 ? 36.715 4.879 -3.168 1.00 74.81 413 ILE A C 1
ATOM 3337 O O . ILE A 1 413 ? 36.344 6.047 -3.065 1.00 74.81 413 ILE A O 1
ATOM 3341 N N . GLN A 1 414 ? 36.164 3.874 -2.499 1.00 85.69 414 GLN A N 1
ATOM 3342 C CA . GLN A 1 414 ? 35.107 4.065 -1.525 1.00 85.69 414 GLN A CA 1
ATOM 3343 C C . GLN A 1 414 ? 35.693 4.366 -0.136 1.00 85.69 414 GLN A C 1
ATOM 3345 O O . GLN A 1 414 ? 36.753 3.825 0.208 1.00 85.69 414 GLN A O 1
ATOM 3350 N N . PRO A 1 415 ? 35.030 5.212 0.675 1.00 87.88 415 PRO A N 1
ATOM 3351 C CA . PRO A 1 415 ? 35.531 5.629 1.985 1.00 87.88 415 PRO A CA 1
ATOM 3352 C C . PRO A 1 415 ? 35.614 4.477 2.995 1.00 87.88 415 PRO A C 1
ATOM 3354 O O . PRO A 1 415 ? 36.451 4.527 3.895 1.00 87.88 415 PRO A O 1
ATOM 3357 N N . PHE A 1 416 ? 34.804 3.423 2.838 1.00 92.38 416 PHE A N 1
ATOM 3358 C CA . PHE A 1 416 ? 34.815 2.250 3.712 1.00 92.38 416 PHE A CA 1
ATOM 3359 C C . PHE A 1 416 ? 35.194 0.991 2.932 1.00 92.38 416 PHE A C 1
ATOM 3361 O O . PHE A 1 416 ? 34.629 0.705 1.876 1.00 92.38 416 PHE A O 1
ATOM 3368 N N . ASN A 1 417 ? 36.156 0.231 3.460 1.00 90.06 417 ASN A N 1
ATOM 3369 C CA . ASN A 1 417 ? 36.659 -1.002 2.859 1.00 90.06 417 ASN A CA 1
ATOM 3370 C C . ASN A 1 417 ? 36.760 -2.077 3.945 1.00 90.06 417 ASN A C 1
ATOM 3372 O O . ASN A 1 417 ? 37.372 -1.839 4.988 1.00 90.06 417 ASN A O 1
ATOM 3376 N N . TYR A 1 418 ? 36.165 -3.242 3.705 1.00 90.75 418 TYR A N 1
ATOM 3377 C CA . TYR A 1 418 ? 36.122 -4.353 4.650 1.00 90.75 418 TYR A CA 1
ATOM 3378 C C . TYR A 1 418 ? 36.670 -5.613 3.999 1.00 90.75 418 TYR A C 1
ATOM 3380 O O . TYR A 1 418 ? 36.210 -6.001 2.930 1.00 90.75 418 TYR A O 1
ATOM 3388 N N . ILE A 1 419 ? 37.576 -6.289 4.699 1.00 90.38 419 ILE A N 1
ATOM 3389 C CA . ILE A 1 419 ? 37.994 -7.646 4.355 1.00 90.38 419 ILE A CA 1
ATOM 3390 C C . ILE A 1 419 ? 37.108 -8.603 5.152 1.00 90.38 419 ILE A C 1
ATOM 3392 O O . ILE A 1 419 ? 37.062 -8.536 6.385 1.00 90.38 419 ILE A O 1
ATOM 3396 N N . ALA A 1 420 ? 36.382 -9.473 4.457 1.00 94.06 420 ALA A N 1
ATOM 3397 C CA . ALA A 1 420 ? 35.480 -10.442 5.065 1.00 94.06 420 ALA A CA 1
ATOM 3398 C C . ALA A 1 420 ? 35.569 -11.810 4.378 1.00 94.06 420 ALA A C 1
ATOM 3400 O O . ALA A 1 420 ? 36.048 -11.944 3.255 1.00 94.06 420 ALA A O 1
ATOM 3401 N N . ASP A 1 421 ? 35.074 -12.833 5.062 1.00 94.56 421 ASP A N 1
ATOM 3402 C CA . ASP A 1 421 ? 34.817 -14.161 4.516 1.00 94.56 421 ASP A CA 1
ATOM 3403 C C . ASP A 1 421 ? 33.393 -14.608 4.897 1.00 94.56 421 ASP A C 1
ATOM 3405 O O . ASP A 1 421 ? 32.665 -13.909 5.617 1.00 94.56 421 ASP A O 1
ATOM 3409 N N . ASN A 1 422 ? 32.976 -15.783 4.419 1.00 94.69 422 ASN A N 1
ATOM 3410 C CA . ASN A 1 422 ? 31.644 -16.311 4.722 1.00 94.69 422 ASN A CA 1
ATOM 3411 C C . ASN A 1 422 ? 31.397 -16.460 6.235 1.00 94.69 422 ASN A C 1
ATOM 3413 O O . ASN A 1 422 ? 30.299 -16.165 6.711 1.00 94.69 422 ASN A O 1
ATOM 3417 N N . ALA A 1 423 ? 32.413 -16.882 6.995 1.00 94.69 423 ALA A N 1
ATOM 3418 C CA . ALA A 1 423 ? 32.304 -17.099 8.434 1.00 94.69 423 ALA A CA 1
ATOM 3419 C C . ALA A 1 423 ? 32.122 -15.777 9.191 1.00 94.69 423 ALA A C 1
ATOM 3421 O O . ALA A 1 423 ? 31.291 -15.688 10.095 1.00 94.69 423 ALA A O 1
ATOM 3422 N N . ARG A 1 424 ? 32.839 -14.724 8.791 1.00 96.31 424 ARG A N 1
ATOM 3423 C CA . ARG A 1 424 ? 32.743 -13.388 9.374 1.00 96.31 424 ARG A CA 1
ATOM 3424 C C . ARG A 1 424 ? 31.376 -12.763 9.126 1.00 96.31 424 ARG A C 1
ATOM 3426 O O . ARG A 1 424 ? 30.802 -12.185 10.048 1.00 96.31 424 ARG A O 1
ATOM 3433 N N . LEU A 1 425 ? 30.826 -12.905 7.919 1.00 96.88 425 LEU A N 1
ATOM 3434 C CA . LEU A 1 425 ? 29.469 -12.437 7.623 1.00 96.88 425 LEU A CA 1
ATOM 3435 C C . LEU A 1 425 ? 28.410 -13.225 8.412 1.00 96.88 425 LEU A C 1
ATOM 3437 O O . LEU A 1 425 ? 27.475 -12.633 8.951 1.00 96.88 425 LEU A O 1
ATOM 3441 N N . ALA A 1 426 ? 28.579 -14.541 8.562 1.00 96.50 426 ALA A N 1
ATOM 3442 C CA . ALA A 1 426 ? 27.697 -15.360 9.393 1.00 96.50 426 ALA A CA 1
ATOM 3443 C C . ALA A 1 426 ? 27.790 -14.994 10.885 1.00 96.50 426 ALA A C 1
ATOM 3445 O O . ALA A 1 426 ? 26.771 -14.954 11.578 1.00 96.50 426 ALA A O 1
ATOM 3446 N N . GLN A 1 427 ? 28.988 -14.660 11.374 1.00 96.75 427 GLN A N 1
ATOM 3447 C CA . GLN A 1 427 ? 29.197 -14.171 12.736 1.00 96.75 427 GLN A CA 1
ATOM 3448 C C . GLN A 1 427 ? 28.404 -12.884 12.994 1.00 96.75 427 GLN A C 1
ATOM 3450 O O . GLN A 1 427 ? 27.783 -12.769 14.047 1.00 96.75 427 GLN A O 1
ATOM 3455 N N . ILE A 1 428 ? 28.364 -11.949 12.037 1.00 97.31 428 ILE A N 1
ATOM 3456 C CA . ILE A 1 428 ? 27.550 -10.725 12.145 1.00 97.31 428 ILE A CA 1
ATOM 3457 C C . ILE A 1 428 ? 26.072 -11.085 12.355 1.00 97.31 428 ILE A C 1
ATOM 3459 O O . ILE A 1 428 ? 25.441 -10.559 13.273 1.00 97.31 428 ILE A O 1
ATOM 3463 N N . CYS A 1 429 ? 25.525 -12.022 11.571 1.00 97.31 429 CYS A N 1
ATOM 3464 C CA . CYS A 1 429 ? 24.157 -12.512 11.766 1.00 97.31 429 CYS A CA 1
ATOM 3465 C C . CYS A 1 429 ? 23.956 -13.127 13.163 1.00 97.31 429 CYS A C 1
ATOM 3467 O O . CYS A 1 429 ? 22.976 -12.809 13.837 1.00 97.31 429 CYS A O 1
ATOM 3469 N N . GLY A 1 430 ? 24.895 -13.960 13.622 1.00 96.25 430 GLY A N 1
ATOM 3470 C CA . GLY A 1 430 ? 24.855 -14.570 14.955 1.00 96.25 430 GLY A CA 1
ATOM 3471 C C . GLY A 1 430 ? 24.891 -13.545 16.094 1.00 96.25 430 GLY A C 1
ATOM 3472 O O . GLY A 1 430 ? 24.134 -13.659 17.054 1.00 96.25 430 GLY A O 1
ATOM 3473 N N . GLU A 1 431 ? 25.711 -12.500 15.977 1.00 97.38 431 GLU A N 1
ATOM 3474 C CA . GLU A 1 431 ? 25.787 -11.423 16.969 1.00 97.38 431 GLU A CA 1
ATOM 3475 C C . GLU A 1 431 ? 24.511 -10.572 17.029 1.00 97.38 431 GLU A C 1
ATOM 3477 O O . GLU A 1 431 ? 24.147 -10.093 18.108 1.00 97.38 431 GLU A O 1
ATOM 3482 N N . VAL A 1 432 ? 23.829 -10.381 15.894 1.00 96.81 432 VAL A N 1
ATOM 3483 C CA . VAL A 1 432 ? 22.515 -9.722 15.833 1.00 96.81 432 VAL A CA 1
ATOM 3484 C C . VAL A 1 432 ? 21.458 -10.574 16.535 1.00 96.81 432 VAL A C 1
ATOM 3486 O O . VAL A 1 432 ? 20.739 -10.052 17.387 1.00 96.81 432 VAL A O 1
ATOM 3489 N N . ILE A 1 433 ? 21.402 -11.877 16.238 1.00 95.19 433 ILE A N 1
ATOM 3490 C CA . ILE A 1 433 ? 20.488 -12.832 16.889 1.00 95.19 433 ILE A CA 1
ATOM 3491 C C . ILE A 1 433 ? 20.698 -12.812 18.405 1.00 95.19 433 ILE A C 1
ATOM 3493 O O . ILE A 1 433 ? 19.774 -12.484 19.148 1.00 95.19 433 ILE A O 1
ATOM 3497 N N . ALA A 1 434 ? 21.937 -13.033 18.853 1.00 94.88 434 ALA A N 1
ATOM 3498 C CA . ALA A 1 434 ? 22.283 -13.084 20.271 1.00 94.88 434 ALA A CA 1
ATOM 3499 C C . ALA A 1 434 ? 22.004 -11.765 21.009 1.00 94.88 434 ALA A C 1
ATOM 3501 O O . ALA A 1 434 ? 21.809 -11.759 22.222 1.00 94.88 434 ALA A O 1
ATOM 3502 N N . PHE A 1 435 ? 22.017 -10.623 20.315 1.00 95.56 435 PHE A N 1
ATOM 3503 C CA . PHE A 1 435 ? 21.595 -9.352 20.898 1.00 95.56 435 PHE A CA 1
ATOM 3504 C C . PHE A 1 435 ? 20.074 -9.262 21.039 1.00 95.56 435 PHE A C 1
ATOM 3506 O O . PHE A 1 435 ? 19.595 -8.890 22.107 1.00 95.56 435 PHE A O 1
ATOM 3513 N N . ILE A 1 436 ? 19.321 -9.617 19.996 1.00 93.44 436 ILE A N 1
ATOM 3514 C CA . ILE A 1 436 ? 17.854 -9.540 20.004 1.00 93.44 436 ILE A CA 1
ATOM 3515 C C . ILE A 1 436 ? 17.252 -10.508 21.029 1.00 93.44 436 ILE A C 1
ATOM 3517 O O . ILE A 1 436 ? 16.297 -10.161 21.724 1.00 93.44 436 ILE A O 1
ATOM 3521 N N . GLU A 1 437 ? 17.841 -11.692 21.191 1.00 90.56 437 GLU A N 1
ATOM 3522 C CA . GLU A 1 437 ? 17.408 -12.681 22.183 1.00 90.56 437 GLU A CA 1
ATOM 3523 C C . GLU A 1 437 ? 17.466 -12.146 23.623 1.00 90.56 437 GLU A C 1
ATOM 3525 O O . GLU A 1 437 ? 16.631 -12.522 24.445 1.00 90.56 437 GLU A O 1
ATOM 3530 N N . LYS A 1 438 ? 18.353 -11.185 23.928 1.00 91.25 438 LYS A N 1
ATOM 3531 C CA . LYS A 1 438 ? 18.429 -10.553 25.261 1.00 91.25 438 LYS A CA 1
ATOM 3532 C C . LYS A 1 438 ? 17.176 -9.766 25.636 1.00 91.25 438 LYS A C 1
ATOM 3534 O O . LYS A 1 438 ? 16.950 -9.533 26.820 1.00 91.25 438 LYS A O 1
ATOM 3539 N N . PHE A 1 439 ? 16.358 -9.367 24.662 1.00 82.81 439 PHE A N 1
ATOM 3540 C CA . PHE A 1 439 ? 15.102 -8.667 24.928 1.00 82.81 439 PHE A CA 1
ATOM 3541 C C . PHE A 1 439 ? 13.960 -9.617 25.336 1.00 82.81 439 PHE A C 1
ATOM 3543 O O . PHE A 1 439 ? 12.876 -9.141 25.660 1.00 82.81 439 PHE A O 1
ATOM 3550 N N . ASN A 1 440 ? 14.157 -10.946 25.318 1.00 79.44 440 ASN A N 1
ATOM 3551 C CA . ASN A 1 440 ? 13.129 -11.964 25.610 1.00 79.44 440 ASN A CA 1
ATOM 3552 C C . ASN A 1 440 ? 11.843 -11.860 24.755 1.00 79.44 440 ASN A C 1
ATOM 3554 O O . ASN A 1 440 ? 10.818 -12.452 25.086 1.00 79.44 440 ASN A O 1
ATOM 3558 N N . ILE A 1 441 ? 11.890 -11.151 23.623 1.00 67.81 441 ILE A N 1
ATOM 3559 C CA . ILE A 1 441 ? 10.731 -10.912 22.741 1.00 67.81 441 ILE A CA 1
ATOM 3560 C C . ILE A 1 441 ? 10.312 -12.204 22.025 1.00 67.81 441 ILE A C 1
ATOM 3562 O O . ILE A 1 441 ? 9.132 -12.460 21.794 1.00 67.81 441 ILE A O 1
ATOM 3566 N N . ILE A 1 442 ? 11.287 -13.052 21.697 1.00 53.97 442 ILE A N 1
ATOM 3567 C CA . ILE A 1 442 ? 11.078 -14.269 20.904 1.00 53.97 442 ILE A CA 1
ATOM 3568 C C . ILE A 1 442 ? 10.450 -15.384 21.749 1.00 53.97 442 ILE A C 1
ATOM 3570 O O . ILE A 1 442 ? 9.659 -16.163 21.226 1.00 53.97 442 ILE A O 1
ATOM 3574 N N . ALA A 1 443 ? 10.678 -15.389 23.067 1.00 47.47 443 ALA A N 1
ATOM 3575 C CA . ALA A 1 443 ? 10.028 -16.322 23.990 1.00 47.47 443 ALA A CA 1
ATOM 3576 C C . ALA A 1 443 ? 8.494 -16.145 24.045 1.00 47.47 443 ALA A C 1
ATOM 3578 O O . ALA A 1 443 ? 7.782 -17.073 24.413 1.00 47.47 443 ALA A O 1
ATOM 3579 N N . VAL A 1 444 ? 7.968 -14.976 23.646 1.00 44.16 444 VAL A N 1
ATOM 3580 C CA . VAL A 1 444 ? 6.520 -14.679 23.616 1.00 44.16 444 VAL A CA 1
ATOM 3581 C C . VAL A 1 444 ? 5.868 -15.084 22.284 1.00 44.16 444 VAL A C 1
ATOM 3583 O O . VAL A 1 444 ? 4.661 -15.310 22.230 1.00 44.16 444 VAL A O 1
ATOM 3586 N N . ASN A 1 445 ? 6.660 -15.218 21.215 1.00 40.16 445 ASN A N 1
ATOM 3587 C CA . ASN A 1 445 ? 6.210 -15.654 19.887 1.00 40.16 445 ASN A CA 1
ATOM 3588 C C . ASN A 1 445 ? 6.561 -17.109 19.578 1.00 40.16 445 ASN A C 1
ATOM 3590 O O . ASN A 1 445 ? 6.381 -17.561 18.440 1.00 40.16 445 ASN A O 1
ATOM 3594 N N . ASP A 1 446 ? 7.043 -17.836 20.583 1.00 38.81 446 ASP A N 1
ATOM 3595 C CA . ASP A 1 446 ? 7.178 -19.270 20.495 1.00 38.81 446 ASP A CA 1
ATOM 3596 C C . ASP A 1 446 ? 5.832 -19.836 20.028 1.00 38.81 446 ASP A C 1
ATOM 3598 O O . ASP A 1 446 ? 4.768 -19.586 20.604 1.00 38.81 446 ASP A O 1
ATOM 3602 N N . ARG A 1 447 ? 5.866 -20.576 18.919 1.00 43.62 447 ARG A N 1
ATOM 3603 C CA . ARG A 1 447 ? 4.699 -21.233 18.320 1.00 43.62 447 ARG A CA 1
ATOM 3604 C C . ARG A 1 447 ? 4.164 -22.345 19.237 1.00 43.62 447 ARG A C 1
ATOM 3606 O O . ARG A 1 447 ? 3.391 -23.185 18.800 1.00 43.62 447 ARG A O 1
ATOM 3613 N N . SER A 1 448 ? 4.521 -22.346 20.517 1.00 42.16 448 SER A N 1
ATOM 3614 C CA . SER A 1 448 ? 4.110 -23.241 21.587 1.00 42.16 448 SER A CA 1
ATOM 3615 C C . SER A 1 448 ? 2.697 -22.944 22.097 1.00 42.16 448 SER A C 1
ATOM 3617 O O . SER A 1 448 ? 2.409 -23.026 23.286 1.00 42.16 448 SER A O 1
ATOM 3619 N N . HIS A 1 449 ? 1.733 -22.715 21.201 1.00 48.41 449 HIS A N 1
ATOM 3620 C CA . HIS A 1 449 ? 0.312 -22.708 21.576 1.00 48.41 449 HIS A CA 1
ATOM 3621 C C . HIS A 1 449 ? -0.201 -24.103 22.011 1.00 48.41 449 HIS A C 1
ATOM 3623 O O . HIS A 1 449 ? -1.405 -24.330 22.026 1.00 48.41 449 HIS A O 1
ATOM 3629 N N . GLY A 1 450 ? 0.681 -25.072 22.291 1.00 49.72 450 GLY A N 1
ATOM 3630 C CA . GLY A 1 450 ? 0.366 -26.468 22.617 1.00 49.72 450 GLY A CA 1
ATOM 3631 C C . GLY A 1 450 ? -0.197 -27.287 21.446 1.00 49.72 450 GLY A C 1
ATOM 3632 O O . GLY A 1 450 ? -0.062 -28.504 21.419 1.00 49.72 450 GLY A O 1
ATOM 3633 N N . TYR A 1 451 ? -0.767 -26.639 20.425 1.00 53.97 451 TYR A N 1
ATOM 3634 C CA . TYR A 1 451 ? -1.450 -27.310 19.314 1.00 53.97 451 TYR A CA 1
ATOM 3635 C C . TYR A 1 451 ? -0.523 -28.054 18.340 1.00 53.97 451 TYR A C 1
ATOM 3637 O O . TYR A 1 451 ? -0.991 -28.935 17.626 1.00 53.97 451 TYR A O 1
ATOM 3645 N N . TYR A 1 452 ? 0.783 -27.768 18.331 1.00 48.53 452 TYR A N 1
ATOM 3646 C CA . TYR A 1 452 ? 1.776 -28.551 17.573 1.00 48.53 452 TYR A CA 1
ATOM 3647 C C . TYR A 1 452 ? 2.173 -29.861 18.266 1.00 48.53 452 TYR A C 1
ATOM 3649 O O . TYR A 1 452 ? 2.866 -30.688 17.674 1.00 48.53 452 TYR A O 1
ATOM 3657 N N . GLU A 1 453 ? 1.739 -30.044 19.514 1.00 51.72 453 GLU A N 1
ATOM 3658 C CA . GLU A 1 453 ? 1.859 -31.298 20.257 1.00 51.72 453 GLU A CA 1
ATOM 3659 C C . GLU A 1 453 ? 0.529 -32.061 20.327 1.00 51.72 453 GLU A C 1
ATOM 3661 O O . GLU A 1 453 ? 0.501 -33.209 20.767 1.00 51.72 453 GLU A O 1
ATOM 3666 N N . ALA A 1 454 ? -0.572 -31.455 19.864 1.00 60.00 454 ALA A N 1
ATOM 3667 C CA . ALA A 1 454 ? -1.861 -32.123 19.781 1.00 60.00 454 ALA A CA 1
ATOM 3668 C C . ALA A 1 454 ? -1.803 -33.237 18.720 1.00 60.00 454 ALA A C 1
ATOM 3670 O O . ALA A 1 454 ? -1.326 -32.995 17.615 1.00 60.00 454 ALA A O 1
ATOM 3671 N N . PRO A 1 455 ? -2.347 -34.439 18.981 1.00 66.81 455 PRO A N 1
ATOM 3672 C CA . PRO A 1 455 ? -2.315 -35.552 18.026 1.00 66.81 455 PRO A CA 1
ATOM 3673 C C . PRO A 1 455 ? -3.275 -35.359 16.836 1.00 66.81 455 PRO A C 1
ATOM 3675 O O . PRO A 1 455 ? -3.476 -36.273 16.036 1.00 66.81 455 PRO A O 1
ATOM 3678 N N . HIS A 1 456 ? -3.914 -34.191 16.728 1.00 76.38 456 HIS A N 1
ATOM 3679 C CA . HIS A 1 456 ? -4.995 -33.931 15.792 1.00 76.38 456 HIS A CA 1
ATOM 3680 C C . HIS A 1 456 ? -4.582 -32.949 14.709 1.00 76.38 456 HIS A C 1
ATOM 3682 O O . HIS A 1 456 ? -4.033 -31.880 14.958 1.00 76.38 456 HIS A O 1
ATOM 3688 N N . ARG A 1 457 ? -4.927 -33.303 13.478 1.00 80.88 457 ARG A N 1
ATOM 3689 C CA . ARG A 1 457 ? -4.833 -32.420 12.327 1.00 80.88 457 ARG A CA 1
ATOM 3690 C C . ARG A 1 457 ? -6.026 -31.458 12.337 1.00 80.88 457 ARG A C 1
ATOM 3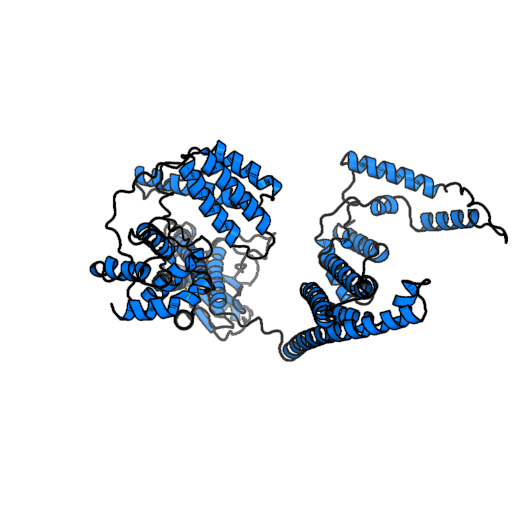692 O O . ARG A 1 457 ? -7.160 -31.901 12.457 1.00 80.88 457 ARG A O 1
ATOM 3699 N N . PHE A 1 458 ? -5.805 -30.155 12.174 1.00 82.38 458 PHE A N 1
ATOM 3700 C CA . PHE A 1 458 ? -6.906 -29.179 12.307 1.00 82.38 458 PHE A CA 1
ATOM 3701 C C . PHE A 1 458 ? -7.604 -28.808 10.993 1.00 82.38 458 PHE A C 1
ATOM 3703 O O . PHE A 1 458 ? -8.753 -28.380 11.025 1.00 82.38 458 PHE A O 1
ATOM 3710 N N . PHE A 1 459 ? -6.961 -28.988 9.837 1.00 87.69 459 PHE A N 1
ATOM 3711 C CA . PHE A 1 459 ? -7.514 -28.560 8.542 1.00 87.69 459 PHE A CA 1
ATOM 3712 C C . PHE A 1 459 ? -7.516 -29.680 7.504 1.00 87.69 459 PHE A C 1
ATOM 3714 O O . PHE A 1 459 ? -6.619 -30.529 7.478 1.00 87.69 459 PHE A O 1
ATOM 3721 N N . SER A 1 460 ? -8.489 -29.651 6.594 1.00 80.94 460 SER A N 1
ATOM 3722 C CA . SER A 1 460 ? -8.755 -30.736 5.640 1.00 80.94 460 SER A CA 1
ATOM 3723 C C . SER A 1 460 ? -7.990 -30.634 4.314 1.00 80.94 460 SER A C 1
ATOM 3725 O O . SER A 1 460 ? -8.128 -31.506 3.461 1.00 80.94 460 SER A O 1
ATOM 3727 N N . PHE A 1 461 ? -7.132 -29.623 4.123 1.00 83.88 461 PHE A N 1
ATOM 3728 C CA . PHE A 1 461 ? -6.454 -29.397 2.836 1.00 83.88 461 PHE A CA 1
ATOM 3729 C C . PHE A 1 461 ? -5.627 -30.586 2.336 1.00 83.88 461 PHE A C 1
ATOM 3731 O O . PHE A 1 461 ? -4.834 -31.167 3.069 1.00 83.88 461 PHE A O 1
ATOM 3738 N N . ASN A 1 462 ? -5.699 -30.892 1.044 1.00 81.56 462 ASN A N 1
ATOM 3739 C CA . ASN A 1 462 ? -4.861 -31.939 0.467 1.00 81.56 462 ASN A CA 1
ATOM 3740 C C . ASN A 1 462 ? -3.355 -31.597 0.606 1.00 81.56 462 ASN A C 1
ATOM 3742 O O . ASN A 1 462 ? -2.921 -30.497 0.237 1.00 81.56 462 ASN A O 1
ATOM 3746 N N . LEU A 1 463 ? -2.577 -32.536 1.157 1.00 81.81 463 LEU A N 1
ATOM 3747 C CA . LEU A 1 463 ? -1.123 -32.445 1.331 1.00 81.81 463 LEU A CA 1
ATOM 3748 C C . LEU A 1 463 ? -0.344 -33.379 0.390 1.00 81.81 463 LEU A C 1
ATOM 3750 O O . LEU A 1 463 ? 0.875 -33.418 0.477 1.00 81.81 463 LEU A O 1
ATOM 3754 N N . ASN A 1 464 ? -1.003 -34.095 -0.527 1.00 78.19 464 ASN A N 1
ATOM 3755 C CA . ASN A 1 464 ? -0.367 -35.086 -1.409 1.00 78.19 464 ASN A CA 1
ATOM 3756 C C . ASN A 1 464 ? 0.721 -34.491 -2.319 1.00 78.19 464 ASN A C 1
ATOM 3758 O O . ASN A 1 464 ? 1.550 -35.225 -2.840 1.00 78.19 464 ASN A O 1
ATOM 3762 N N . THR A 1 465 ? 0.730 -33.169 -2.508 1.00 70.94 465 THR A N 1
ATOM 3763 C CA . THR A 1 465 ? 1.762 -32.443 -3.261 1.00 70.94 465 THR A CA 1
ATOM 3764 C C . THR A 1 465 ? 2.985 -32.063 -2.417 1.00 70.94 465 THR A C 1
ATOM 3766 O O . THR A 1 465 ? 3.884 -31.406 -2.930 1.00 70.94 465 THR A O 1
ATOM 3769 N N . PHE A 1 466 ? 3.012 -32.394 -1.121 1.00 75.38 466 PHE A N 1
ATOM 3770 C CA . PHE A 1 466 ? 4.093 -32.047 -0.198 1.00 75.38 466 PHE A CA 1
ATOM 3771 C C . PHE A 1 466 ? 4.842 -33.306 0.236 1.00 75.38 466 PHE A C 1
ATOM 3773 O O . PHE A 1 466 ? 4.243 -34.275 0.702 1.00 75.38 466 PHE A O 1
ATOM 3780 N N . HIS A 1 467 ? 6.168 -33.266 0.121 1.00 79.06 467 HIS A N 1
ATOM 3781 C CA . HIS A 1 467 ? 7.051 -34.315 0.615 1.00 79.06 467 HIS A CA 1
ATOM 3782 C C . HIS A 1 467 ? 7.685 -33.869 1.934 1.00 79.06 467 HIS A C 1
ATOM 3784 O O . HIS A 1 467 ? 8.369 -32.850 1.980 1.00 79.06 467 HIS A O 1
ATOM 3790 N N . PHE A 1 468 ? 7.462 -34.642 2.997 1.00 84.75 468 PHE A N 1
ATOM 3791 C CA . PHE A 1 468 ? 8.056 -34.416 4.316 1.00 84.75 468 PHE A CA 1
ATOM 3792 C C . PHE A 1 468 ? 9.157 -35.455 4.525 1.00 84.75 468 PHE A C 1
ATOM 3794 O O . PHE A 1 468 ? 8.870 -36.652 4.614 1.00 84.75 468 PHE A O 1
ATOM 3801 N N . GLN A 1 469 ? 10.412 -35.011 4.520 1.00 80.56 469 GLN A N 1
ATOM 3802 C CA . GLN A 1 469 ? 11.576 -35.889 4.647 1.00 80.56 469 GLN A CA 1
ATOM 3803 C C . GLN A 1 469 ? 11.887 -36.165 6.120 1.00 80.56 469 GLN A C 1
ATOM 3805 O O . GLN A 1 469 ? 11.634 -35.324 6.980 1.00 80.56 469 GLN A O 1
ATOM 3810 N N . ASN A 1 470 ? 12.419 -37.357 6.398 1.00 79.94 470 ASN A N 1
ATOM 3811 C CA . ASN A 1 470 ? 12.992 -37.650 7.706 1.00 79.94 470 ASN A CA 1
ATOM 3812 C C . ASN A 1 470 ? 14.349 -36.955 7.813 1.00 79.94 470 ASN A C 1
ATOM 3814 O O . ASN A 1 470 ? 15.128 -36.965 6.859 1.00 79.94 470 ASN A O 1
ATOM 3818 N N . ASP A 1 471 ? 14.625 -36.412 8.986 1.00 77.94 471 ASP A N 1
ATOM 3819 C CA . ASP A 1 471 ? 15.947 -35.959 9.366 1.00 77.94 471 ASP A CA 1
ATOM 3820 C C . ASP A 1 471 ? 16.780 -37.185 9.788 1.00 77.94 471 ASP A C 1
ATOM 3822 O O . ASP A 1 471 ? 16.338 -37.937 10.669 1.00 77.94 471 ASP A O 1
ATOM 3826 N N . PRO A 1 472 ? 17.934 -37.449 9.145 1.00 81.31 472 PRO A N 1
ATOM 3827 C CA . PRO A 1 472 ? 18.780 -38.588 9.490 1.00 81.31 472 PRO A CA 1
ATOM 3828 C C . PRO A 1 472 ? 19.340 -38.512 10.916 1.00 81.31 472 PRO A C 1
ATOM 3830 O O . PRO A 1 472 ? 19.705 -39.552 11.461 1.00 81.31 472 PRO A O 1
ATOM 3833 N N . ASP A 1 473 ? 19.368 -37.322 11.523 1.00 82.19 473 ASP A N 1
ATOM 3834 C CA . ASP A 1 473 ? 19.906 -37.094 12.863 1.00 82.19 473 ASP A CA 1
ATOM 3835 C C . ASP A 1 473 ? 18.840 -37.251 13.971 1.00 82.19 473 ASP A C 1
ATOM 3837 O O . ASP A 1 473 ? 19.166 -37.199 15.157 1.00 82.19 473 ASP A O 1
ATOM 3841 N N . LEU A 1 474 ? 17.569 -37.484 13.612 1.00 73.12 474 LEU A N 1
ATOM 3842 C CA . LEU A 1 474 ? 16.464 -37.694 14.556 1.00 73.12 474 LEU A CA 1
ATOM 3843 C C . LEU A 1 474 ? 16.083 -39.174 14.689 1.00 73.12 474 LEU A C 1
ATOM 3845 O O . LEU A 1 474 ? 16.070 -39.944 13.724 1.00 73.12 474 LEU A O 1
ATOM 3849 N N . THR A 1 475 ? 15.652 -39.578 15.885 1.00 88.25 475 THR A N 1
ATOM 3850 C CA . THR A 1 475 ? 15.054 -40.906 16.086 1.00 88.25 475 THR A CA 1
ATOM 3851 C C . THR A 1 475 ? 13.759 -41.061 15.279 1.00 88.25 475 THR A C 1
ATOM 3853 O O . THR A 1 475 ? 13.137 -40.092 14.840 1.00 88.25 475 THR A O 1
ATOM 3856 N N . ALA A 1 476 ? 13.285 -42.297 15.090 1.00 78.38 476 ALA A N 1
ATOM 3857 C CA . ALA A 1 476 ? 12.040 -42.553 14.358 1.00 78.38 476 ALA A CA 1
ATOM 3858 C C . ALA A 1 476 ? 10.817 -41.850 14.986 1.00 78.38 476 ALA A C 1
ATOM 3860 O O . ALA A 1 476 ? 9.958 -41.341 14.264 1.00 78.38 476 ALA A O 1
ATOM 3861 N N . ALA A 1 477 ? 10.748 -41.790 16.320 1.00 75.69 477 ALA A N 1
ATOM 3862 C CA . ALA A 1 477 ? 9.670 -41.116 17.042 1.00 75.69 477 ALA A CA 1
ATOM 3863 C C . ALA A 1 477 ? 9.733 -39.589 16.866 1.00 75.69 477 ALA A C 1
ATOM 3865 O O . ALA A 1 477 ? 8.715 -38.950 16.592 1.00 75.69 477 ALA A O 1
ATOM 3866 N N . GLU A 1 478 ? 10.931 -39.010 16.945 1.00 74.25 478 GLU A N 1
ATOM 3867 C CA . GLU A 1 478 ? 11.156 -37.580 16.707 1.00 74.25 478 GLU A CA 1
ATOM 3868 C C . GLU A 1 478 ? 10.860 -37.196 15.258 1.00 74.25 478 GLU A C 1
ATOM 3870 O O . GLU A 1 478 ? 10.218 -36.180 15.010 1.00 74.25 478 GLU A O 1
ATOM 3875 N N . ASN A 1 479 ? 11.211 -38.053 14.299 1.00 83.75 479 ASN A N 1
ATOM 3876 C CA . ASN A 1 479 ? 10.863 -37.876 12.892 1.00 83.75 479 ASN A CA 1
ATOM 3877 C C . ASN A 1 479 ? 9.348 -37.921 12.639 1.00 83.75 479 ASN A C 1
ATOM 3879 O O . ASN A 1 479 ? 8.831 -37.192 11.792 1.00 83.75 479 ASN A O 1
ATOM 3883 N N . ILE A 1 480 ? 8.594 -38.746 13.370 1.00 76.25 480 ILE A N 1
ATOM 3884 C CA . ILE A 1 480 ? 7.124 -38.733 13.302 1.00 76.25 480 ILE A CA 1
ATOM 3885 C C . ILE A 1 480 ? 6.577 -37.405 13.842 1.00 76.25 480 ILE A C 1
ATOM 3887 O O . ILE A 1 480 ? 5.762 -36.775 13.164 1.00 76.25 480 ILE A O 1
ATOM 3891 N N . LYS A 1 481 ? 7.058 -36.951 15.009 1.00 77.06 481 LYS A N 1
ATOM 3892 C CA . LYS A 1 481 ? 6.645 -35.673 15.615 1.00 77.06 481 LYS A CA 1
ATOM 3893 C C . LYS A 1 481 ? 6.986 -34.486 14.706 1.00 77.06 481 LYS A C 1
ATOM 3895 O O . LYS A 1 481 ? 6.121 -33.661 14.428 1.00 77.06 481 LYS A O 1
ATOM 3900 N N . SER A 1 482 ? 8.205 -34.447 14.174 1.00 76.56 482 SER A N 1
ATOM 3901 C CA . SER A 1 482 ? 8.690 -33.407 13.260 1.00 76.56 482 SER A CA 1
ATOM 3902 C C . SER A 1 482 ? 7.852 -33.329 11.978 1.00 76.56 482 SER A C 1
ATOM 3904 O O . SER A 1 482 ? 7.359 -32.258 11.619 1.00 76.56 482 SER A O 1
ATOM 3906 N N . ARG A 1 483 ? 7.567 -34.468 11.325 1.00 80.75 483 ARG A N 1
ATOM 3907 C CA . ARG A 1 483 ? 6.708 -34.490 10.125 1.00 80.75 483 ARG A CA 1
ATOM 3908 C C . ARG A 1 483 ? 5.292 -34.007 10.413 1.00 80.75 483 ARG A C 1
ATOM 3910 O O . ARG A 1 483 ? 4.727 -33.276 9.603 1.00 80.75 483 ARG A O 1
ATOM 3917 N N . PHE A 1 484 ? 4.725 -34.385 11.556 1.00 80.69 484 PHE A N 1
ATOM 3918 C CA . PHE A 1 484 ? 3.406 -33.908 11.961 1.00 80.69 484 PHE A CA 1
ATOM 3919 C C . PHE A 1 484 ? 3.389 -32.382 12.141 1.00 80.69 484 PHE A C 1
ATOM 3921 O O . PHE A 1 484 ? 2.510 -31.701 11.611 1.00 80.69 484 PHE A O 1
ATOM 3928 N N . GLN A 1 485 ? 4.405 -31.824 12.804 1.00 78.56 485 GLN A N 1
ATOM 3929 C CA . GLN A 1 485 ? 4.548 -30.376 12.966 1.00 78.56 485 GLN A CA 1
ATOM 3930 C C . GLN A 1 485 ? 4.667 -29.662 11.616 1.00 78.56 485 GLN A C 1
ATOM 3932 O O . GLN A 1 485 ? 3.954 -28.690 11.366 1.00 78.56 485 GLN A O 1
ATOM 3937 N N . GLN A 1 486 ? 5.502 -30.170 10.708 1.00 77.06 486 GLN A N 1
ATOM 3938 C CA . GLN A 1 486 ? 5.651 -29.610 9.363 1.00 77.06 486 GLN A CA 1
ATOM 3939 C C . GLN A 1 486 ? 4.337 -29.653 8.569 1.00 77.06 486 GLN A C 1
ATOM 3941 O O . GLN A 1 486 ? 3.970 -28.666 7.928 1.00 77.06 486 GLN A O 1
ATOM 3946 N N . GLN A 1 487 ? 3.590 -30.758 8.641 1.00 81.19 487 GLN A N 1
ATOM 3947 C CA . GLN A 1 487 ? 2.268 -30.873 8.021 1.00 81.19 487 GLN A CA 1
ATOM 3948 C C . GLN A 1 487 ? 1.304 -29.820 8.567 1.00 81.19 487 GLN A C 1
ATOM 3950 O O . GLN A 1 487 ? 0.631 -29.137 7.793 1.00 81.19 487 GLN A O 1
ATOM 3955 N N . GLN A 1 488 ? 1.275 -29.644 9.886 1.00 81.50 488 GLN A N 1
ATOM 3956 C CA . GLN A 1 488 ? 0.407 -28.675 10.541 1.00 81.50 488 GLN A CA 1
ATOM 3957 C C . GLN A 1 488 ? 0.758 -27.227 10.153 1.00 81.50 488 GLN A C 1
ATOM 3959 O O . GLN A 1 488 ? -0.147 -26.438 9.884 1.00 81.50 488 GLN A O 1
ATOM 3964 N N . ILE A 1 489 ? 2.048 -26.898 10.000 1.00 76.50 489 ILE A N 1
ATOM 3965 C CA . ILE A 1 489 ? 2.506 -25.592 9.486 1.00 76.50 489 ILE A CA 1
ATOM 3966 C C . ILE A 1 489 ? 2.006 -25.351 8.054 1.00 76.50 489 ILE A C 1
ATOM 3968 O O . ILE A 1 489 ? 1.518 -24.263 7.737 1.00 76.50 489 ILE A O 1
ATOM 3972 N N . VAL A 1 490 ? 2.111 -26.347 7.169 1.00 75.69 490 VAL A N 1
ATOM 3973 C CA . VAL A 1 490 ? 1.631 -26.221 5.780 1.00 75.69 490 VAL A CA 1
ATOM 3974 C C . VAL A 1 490 ? 0.119 -25.995 5.752 1.00 75.69 490 VAL A C 1
ATOM 3976 O O . VAL A 1 490 ? -0.370 -25.147 5.002 1.00 75.69 490 VAL A O 1
ATOM 3979 N N . LEU A 1 491 ? -0.625 -26.714 6.592 1.00 84.00 491 LEU A N 1
ATOM 3980 C CA . LEU A 1 491 ? -2.071 -26.560 6.720 1.00 84.00 491 LEU A CA 1
ATOM 3981 C C . LEU A 1 491 ? -2.468 -25.179 7.255 1.00 84.00 491 LEU A C 1
ATOM 3983 O O . LEU A 1 491 ? -3.366 -24.556 6.690 1.00 84.00 491 LEU A O 1
ATOM 3987 N N . GLU A 1 492 ? -1.780 -24.675 8.284 1.00 87.00 492 GLU A N 1
ATOM 3988 C CA . GLU A 1 492 ? -1.998 -23.328 8.825 1.00 87.00 492 GLU A CA 1
ATOM 3989 C C . GLU A 1 492 ? -1.726 -22.259 7.755 1.00 87.00 492 GLU A C 1
ATOM 3991 O O . GLU A 1 492 ? -2.514 -21.329 7.575 1.00 87.00 492 GLU A O 1
ATOM 3996 N N . THR A 1 493 ? -0.639 -22.406 6.992 1.00 77.31 493 THR A N 1
ATOM 3997 C CA . THR A 1 493 ? -0.301 -21.498 5.887 1.00 77.31 493 THR A CA 1
ATOM 3998 C C . THR A 1 493 ? -1.389 -21.490 4.814 1.00 77.31 493 THR A C 1
ATOM 4000 O O . THR A 1 493 ? -1.829 -20.413 4.400 1.00 77.31 493 THR A O 1
ATOM 4003 N N . LYS A 1 494 ? -1.873 -22.669 4.396 1.00 82.44 494 LYS A N 1
ATOM 4004 C CA . LYS A 1 494 ? -2.980 -22.787 3.433 1.00 82.44 494 LYS A CA 1
ATOM 4005 C C . LYS A 1 494 ? -4.266 -22.155 3.965 1.00 82.44 494 LYS A C 1
ATOM 4007 O O . LYS A 1 494 ? -4.904 -21.398 3.234 1.00 82.44 494 LYS A O 1
ATOM 4012 N N . PHE A 1 495 ? -4.606 -22.401 5.234 1.00 91.44 495 PHE A N 1
ATOM 4013 C CA . PHE A 1 495 ? -5.756 -21.777 5.889 1.00 91.44 495 PHE A CA 1
ATOM 4014 C C . PHE A 1 495 ? -5.641 -20.253 5.872 1.00 91.44 495 PHE A C 1
ATOM 4016 O O . PHE A 1 495 ? -6.548 -19.581 5.396 1.00 91.44 495 PHE A O 1
ATOM 4023 N N . ASN A 1 496 ? -4.514 -19.701 6.329 1.00 87.19 496 ASN A N 1
ATOM 4024 C CA . ASN A 1 496 ? -4.293 -18.255 6.387 1.00 87.19 496 ASN A CA 1
ATOM 4025 C C . ASN A 1 496 ? -4.381 -17.607 5.001 1.00 87.19 496 ASN A C 1
ATOM 4027 O O . ASN A 1 496 ? -4.957 -16.529 4.863 1.00 87.19 496 ASN A O 1
ATOM 4031 N N . TYR A 1 497 ? -3.828 -18.252 3.972 1.00 82.06 497 TYR A N 1
ATOM 4032 C CA . TYR A 1 497 ? -3.919 -17.765 2.598 1.00 82.06 497 TYR A CA 1
ATOM 4033 C C . TYR A 1 497 ? -5.373 -17.739 2.102 1.00 82.06 497 TYR A C 1
ATOM 4035 O O . TYR A 1 497 ? -5.850 -16.690 1.669 1.00 82.06 497 TYR A O 1
ATOM 4043 N N . ALA A 1 498 ? -6.102 -18.852 2.237 1.00 86.75 498 ALA A N 1
ATOM 4044 C CA . ALA A 1 498 ? -7.506 -18.948 1.832 1.00 86.75 498 ALA A CA 1
ATOM 4045 C C . ALA A 1 498 ? -8.399 -17.975 2.622 1.00 86.75 498 ALA A C 1
ATOM 4047 O O . ALA A 1 498 ? -9.194 -17.241 2.037 1.00 86.75 498 ALA A O 1
ATOM 4048 N N . PHE A 1 499 ? -8.199 -17.887 3.939 1.00 92.12 499 PHE A N 1
ATOM 4049 C CA . PHE A 1 499 ? -8.911 -16.964 4.816 1.00 92.12 499 PHE A CA 1
ATOM 4050 C C . PHE A 1 499 ? -8.693 -15.510 4.394 1.00 92.12 499 PHE A C 1
ATOM 4052 O O . PHE A 1 499 ? -9.645 -14.736 4.373 1.00 92.12 499 PHE A O 1
ATOM 4059 N N . LYS A 1 500 ? -7.467 -15.115 4.022 1.00 86.56 500 LYS A N 1
ATOM 4060 C CA . LYS A 1 500 ? -7.178 -13.758 3.525 1.00 86.56 500 LYS A CA 1
ATOM 4061 C C . LYS A 1 500 ? -7.880 -13.466 2.201 1.00 86.56 500 LYS A C 1
ATOM 4063 O O . LYS A 1 500 ? -8.482 -12.402 2.090 1.00 86.56 500 LYS A O 1
ATOM 4068 N N . GLN A 1 501 ? -7.846 -14.405 1.255 1.00 87.69 501 GLN A N 1
ATOM 4069 C CA . GLN A 1 501 ? -8.435 -14.247 -0.082 1.00 87.69 501 GLN A CA 1
ATOM 4070 C C . GLN A 1 501 ? -9.968 -14.316 -0.096 1.00 87.69 501 GLN A C 1
ATOM 4072 O O . GLN A 1 501 ? -10.597 -13.769 -0.999 1.00 87.69 501 GLN A O 1
ATOM 4077 N N . ALA A 1 502 ? -10.589 -14.959 0.897 1.00 90.75 502 ALA A N 1
ATOM 4078 C CA . ALA A 1 502 ? -12.040 -15.076 0.963 1.00 90.75 502 ALA A CA 1
ATOM 4079 C C . ALA A 1 502 ? -12.714 -13.692 1.031 1.00 90.75 502 ALA A C 1
ATOM 4081 O O . ALA A 1 502 ? -12.429 -12.886 1.924 1.00 90.75 502 ALA A O 1
ATOM 4082 N N . THR A 1 503 ? -13.633 -13.425 0.104 1.00 91.81 503 THR A N 1
ATOM 4083 C CA . THR A 1 503 ? -14.538 -12.270 0.168 1.00 91.81 503 THR A CA 1
ATOM 4084 C C . THR A 1 503 ? -15.530 -12.431 1.324 1.00 91.81 503 THR A C 1
ATOM 4086 O O . THR A 1 503 ? -15.664 -13.512 1.896 1.00 91.81 503 THR A O 1
ATOM 4089 N N . GLU A 1 504 ? -16.264 -11.369 1.662 1.00 89.88 504 GLU A N 1
ATOM 4090 C CA . GLU A 1 504 ? -17.312 -11.413 2.697 1.00 89.88 504 GLU A CA 1
ATOM 4091 C C . GLU A 1 504 ? -18.323 -12.549 2.456 1.00 89.88 504 GLU A C 1
ATOM 4093 O O . GLU A 1 504 ? -18.659 -13.283 3.382 1.00 89.88 504 GLU A O 1
ATOM 4098 N N . SER A 1 505 ? -18.747 -12.749 1.203 1.00 91.19 505 SER A N 1
ATOM 4099 C CA . SER A 1 505 ? -19.693 -13.805 0.820 1.00 91.19 505 SER A CA 1
ATOM 4100 C C . SER A 1 505 ? -19.076 -15.207 0.773 1.00 91.19 505 SER A C 1
ATOM 4102 O O . SER A 1 505 ? -19.784 -16.185 0.999 1.00 91.19 505 SER A O 1
ATOM 4104 N N . ALA A 1 506 ? -17.772 -15.325 0.506 1.00 93.75 506 ALA A N 1
ATOM 4105 C CA . ALA A 1 506 ? -17.076 -16.611 0.419 1.00 93.75 506 ALA A CA 1
ATOM 4106 C C . ALA A 1 506 ? -16.526 -17.104 1.769 1.00 93.75 506 ALA A C 1
ATOM 4108 O O . ALA A 1 506 ? -16.192 -18.282 1.902 1.00 93.75 506 ALA A O 1
ATOM 4109 N N . LEU A 1 507 ? -16.436 -16.229 2.777 1.00 94.50 507 LEU A N 1
ATOM 4110 C CA . LEU A 1 507 ? -15.828 -16.565 4.063 1.00 94.50 507 LEU A CA 1
ATOM 4111 C C . LEU A 1 507 ? -16.615 -17.632 4.833 1.00 94.50 507 LEU A C 1
ATOM 4113 O O . LEU A 1 507 ? -16.014 -18.579 5.332 1.00 94.50 507 LEU A O 1
ATOM 4117 N N . VAL A 1 508 ? -17.941 -17.499 4.927 1.00 95.88 508 VAL A N 1
ATOM 4118 C CA . VAL A 1 508 ? -18.774 -18.469 5.660 1.00 95.88 508 VAL A CA 1
ATOM 4119 C C . VAL A 1 508 ? -18.722 -19.857 5.012 1.00 95.88 508 VAL A C 1
ATOM 4121 O O . VAL A 1 508 ? -18.387 -20.795 5.730 1.00 95.88 508 VAL A O 1
ATOM 4124 N N . PRO A 1 509 ? -18.949 -20.023 3.689 1.00 95.38 509 PRO A N 1
ATOM 4125 C CA . PRO A 1 509 ? -18.808 -21.327 3.036 1.00 95.38 509 PRO A CA 1
ATOM 4126 C C . PRO A 1 509 ? -17.446 -21.989 3.276 1.00 95.38 509 PRO A C 1
ATOM 4128 O O . PRO A 1 509 ? -17.387 -23.179 3.572 1.00 95.38 509 PRO A O 1
ATOM 4131 N N . PHE A 1 510 ? -16.360 -21.212 3.215 1.00 96.00 510 PHE A N 1
ATOM 4132 C CA . PHE A 1 510 ? -15.012 -21.708 3.491 1.00 96.00 510 PHE A CA 1
ATOM 4133 C C . PHE A 1 510 ? -14.856 -22.212 4.935 1.00 96.00 510 PHE A C 1
ATOM 4135 O O . PHE A 1 510 ? -14.335 -23.303 5.165 1.00 96.00 510 PHE A O 1
ATOM 4142 N N . LEU A 1 511 ? -15.309 -21.433 5.921 1.00 96.31 511 LEU A N 1
ATOM 4143 C CA . LEU A 1 511 ? -15.214 -21.813 7.331 1.00 96.31 511 LEU A CA 1
ATOM 4144 C C . LEU A 1 511 ? -16.098 -23.020 7.661 1.00 96.31 511 LEU A C 1
ATOM 4146 O O . LEU A 1 511 ? -15.670 -23.890 8.415 1.00 96.31 511 LEU A O 1
ATOM 4150 N N . GLU A 1 512 ? -17.290 -23.106 7.066 1.00 96.56 512 GLU A N 1
ATOM 4151 C CA . GLU A 1 512 ? -18.177 -24.269 7.172 1.00 96.56 512 GLU A CA 1
ATOM 4152 C C . GLU A 1 512 ? -17.529 -25.537 6.628 1.00 96.56 512 GLU A C 1
ATOM 4154 O O . GLU A 1 512 ? -17.530 -26.567 7.296 1.00 96.56 512 GLU A O 1
ATOM 4159 N N . GLU A 1 513 ? -16.930 -25.464 5.442 1.00 93.50 513 GLU A N 1
ATOM 4160 C CA . GLU A 1 513 ? -16.233 -26.599 4.846 1.00 93.50 513 GLU A CA 1
ATOM 4161 C C . GLU A 1 513 ? -15.104 -27.094 5.761 1.00 93.50 513 GLU A C 1
ATOM 4163 O O . GLU A 1 513 ? -15.018 -28.288 6.058 1.00 93.50 513 GLU A O 1
ATOM 4168 N N . GLN A 1 514 ? -14.268 -26.183 6.272 1.00 95.56 514 GLN A N 1
ATOM 4169 C CA . GLN A 1 514 ? -13.193 -26.555 7.195 1.00 95.56 514 GLN A CA 1
ATOM 4170 C C . GLN A 1 514 ? -13.740 -27.117 8.512 1.00 95.56 514 GLN A C 1
ATOM 4172 O O . GLN A 1 514 ? -13.211 -28.101 9.024 1.00 95.56 514 GLN A O 1
ATOM 4177 N N . TYR A 1 515 ? -14.825 -26.544 9.035 1.00 95.56 515 TYR A N 1
ATOM 4178 C CA . TYR A 1 515 ? -15.483 -27.021 10.246 1.00 95.56 515 TYR A CA 1
ATOM 4179 C C . TYR A 1 515 ? -16.078 -28.413 10.085 1.00 95.56 515 TYR A C 1
ATOM 4181 O O . TYR A 1 515 ? -15.959 -29.231 10.990 1.00 95.56 515 TYR A O 1
ATOM 4189 N N . LEU A 1 516 ? -16.701 -28.720 8.950 1.00 92.94 516 LEU A N 1
ATOM 4190 C CA . LEU A 1 516 ? -17.278 -30.037 8.692 1.00 92.94 516 LEU A CA 1
ATOM 4191 C C . LEU A 1 516 ? -16.182 -31.090 8.525 1.00 92.94 516 LEU A C 1
ATOM 4193 O O . LEU A 1 516 ? -16.256 -32.153 9.142 1.00 92.94 516 LEU A O 1
ATOM 4197 N N . LEU A 1 517 ? -15.142 -30.759 7.758 1.00 89.94 517 LEU A N 1
ATOM 4198 C CA . LEU A 1 517 ? -14.092 -31.694 7.358 1.00 89.94 517 LEU A CA 1
ATOM 4199 C C . LEU A 1 517 ? -12.928 -31.806 8.351 1.00 89.94 517 LEU A C 1
ATOM 4201 O O . LEU A 1 517 ? -12.053 -32.651 8.155 1.00 89.94 517 LEU A O 1
ATOM 4205 N N . THR A 1 518 ? -12.866 -30.963 9.387 1.00 89.88 518 THR A N 1
ATOM 4206 C CA . THR A 1 518 ? -11.786 -31.047 10.378 1.00 89.88 518 THR A CA 1
ATOM 4207 C C . THR A 1 518 ? -11.828 -32.390 11.121 1.00 89.88 518 THR A C 1
ATOM 4209 O O . THR A 1 518 ? -12.896 -32.773 11.621 1.00 89.88 518 THR A O 1
ATOM 4212 N N . PRO A 1 519 ? -10.690 -33.107 11.213 1.00 83.12 519 PRO A N 1
ATOM 4213 C CA . PRO A 1 519 ? -10.586 -34.324 12.008 1.00 83.12 519 PRO A CA 1
ATOM 4214 C C . PRO A 1 519 ? -10.261 -34.048 13.487 1.00 83.12 519 PRO A C 1
ATOM 4216 O O . PRO A 1 519 ? -10.221 -34.987 14.279 1.00 83.12 519 PRO A O 1
ATOM 4219 N N . ALA A 1 520 ? -10.025 -32.789 13.876 1.00 86.69 520 ALA A N 1
ATOM 4220 C CA . ALA A 1 520 ? -9.892 -32.398 15.276 1.00 86.69 520 ALA A CA 1
ATOM 4221 C C . ALA A 1 520 ? -11.267 -32.341 15.975 1.00 86.69 520 ALA A C 1
ATOM 4223 O O . ALA A 1 520 ? -12.289 -32.122 15.311 1.00 86.69 520 ALA A O 1
ATOM 4224 N N . PRO A 1 521 ? -11.318 -32.481 17.314 1.00 91.44 521 PRO A N 1
ATOM 4225 C CA . PRO A 1 521 ? -12.515 -32.149 18.078 1.00 91.44 521 PRO A CA 1
ATOM 4226 C C . PRO A 1 521 ? -13.003 -30.737 17.729 1.00 91.44 521 PRO A C 1
ATOM 4228 O O . PRO A 1 521 ? -12.208 -29.798 17.637 1.00 91.44 521 PRO A O 1
ATOM 4231 N N . LYS A 1 522 ? -14.316 -30.571 17.524 1.00 92.06 522 LYS A N 1
ATOM 4232 C CA . LYS A 1 522 ? -14.883 -29.309 17.015 1.00 92.06 522 LYS A CA 1
ATOM 4233 C C . LYS A 1 522 ? -14.565 -28.118 17.920 1.00 92.06 522 LYS A C 1
ATOM 4235 O O . LYS A 1 522 ? -14.243 -27.045 17.418 1.00 92.06 522 LYS A O 1
ATOM 4240 N N . ALA A 1 523 ? -14.570 -28.316 19.238 1.00 86.88 523 ALA A N 1
ATOM 4241 C CA . ALA A 1 523 ? -14.200 -27.286 20.207 1.00 86.88 523 ALA A CA 1
ATOM 4242 C C . ALA A 1 523 ? -12.748 -26.799 20.030 1.00 86.88 523 ALA A C 1
ATOM 4244 O O . ALA A 1 523 ? -12.505 -25.592 19.980 1.00 86.88 523 ALA A O 1
ATOM 4245 N N . ASP A 1 524 ? -11.800 -27.722 19.863 1.00 85.31 524 ASP A N 1
ATOM 4246 C CA . ASP A 1 524 ? -10.384 -27.390 19.672 1.00 85.31 524 ASP A CA 1
ATOM 4247 C C . ASP A 1 524 ? -10.167 -26.683 18.334 1.00 85.31 524 ASP A C 1
ATOM 4249 O O . ASP A 1 524 ? -9.435 -25.696 18.251 1.00 85.31 524 ASP A O 1
ATOM 4253 N N . PHE A 1 525 ? -10.862 -27.142 17.289 1.00 92.44 525 PHE A N 1
ATOM 4254 C CA . PHE A 1 525 ? -10.856 -26.480 15.991 1.00 92.44 525 PHE A CA 1
ATOM 4255 C C . PHE A 1 525 ? -11.349 -25.036 16.077 1.00 92.44 525 PHE A C 1
ATOM 4257 O O . PHE A 1 525 ? -10.684 -24.141 15.558 1.00 92.44 525 PHE A O 1
ATOM 4264 N N . LEU A 1 526 ? -12.471 -24.783 16.755 1.00 92.00 526 LEU A N 1
ATOM 4265 C CA . LEU A 1 526 ? -13.010 -23.430 16.909 1.00 92.00 526 LEU A CA 1
ATOM 4266 C C . LEU A 1 526 ? -12.041 -22.512 17.661 1.00 92.00 526 LEU A C 1
ATOM 4268 O O . LEU A 1 526 ? -11.853 -21.370 17.248 1.00 92.00 526 LEU A O 1
ATOM 4272 N N . ASN A 1 527 ? -11.385 -23.007 18.713 1.00 84.38 527 ASN A N 1
ATOM 4273 C CA . ASN A 1 527 ? -10.385 -22.236 19.457 1.00 84.38 527 ASN A CA 1
ATOM 4274 C C . ASN A 1 527 ? -9.173 -21.880 18.586 1.00 84.38 527 ASN A C 1
ATOM 4276 O O . ASN A 1 527 ? -8.699 -20.743 18.593 1.00 84.38 527 ASN A O 1
ATOM 4280 N N . TYR A 1 528 ? -8.688 -22.840 17.800 1.00 87.38 528 TYR A N 1
ATOM 4281 C CA . TYR A 1 528 ? -7.540 -22.625 16.929 1.00 87.38 528 TYR A CA 1
ATOM 4282 C C . TYR A 1 528 ? -7.874 -21.707 15.741 1.00 87.38 528 TYR A C 1
ATOM 4284 O O . TYR A 1 528 ? -7.099 -20.811 15.401 1.00 87.38 528 TYR A O 1
ATOM 4292 N N . VAL A 1 529 ? -9.063 -21.851 15.150 1.00 91.44 529 VAL A N 1
ATOM 4293 C CA . VAL A 1 529 ? -9.557 -20.956 14.094 1.00 91.44 529 VAL A CA 1
ATOM 4294 C C . VAL A 1 529 ? -9.777 -19.540 14.612 1.00 91.44 529 VAL A C 1
ATOM 4296 O O . VAL A 1 529 ? -9.427 -18.598 13.906 1.00 91.44 529 VAL A O 1
ATOM 4299 N N . GLU A 1 530 ? -10.303 -19.360 15.827 1.00 91.19 530 GLU A N 1
ATOM 4300 C CA . GLU A 1 530 ? -10.443 -18.040 16.454 1.00 91.19 530 GLU A CA 1
ATOM 4301 C C . GLU A 1 530 ? -9.097 -17.321 16.547 1.00 91.19 530 GLU A C 1
ATOM 4303 O O . GLU A 1 530 ? -8.976 -16.171 16.118 1.00 91.19 530 GLU A O 1
ATOM 4308 N N . LEU A 1 531 ? -8.073 -18.017 17.044 1.00 84.19 531 LEU A N 1
ATOM 4309 C CA . LEU A 1 531 ? -6.720 -17.488 17.152 1.00 84.19 531 LEU A CA 1
ATOM 4310 C C . LEU A 1 531 ? -6.183 -17.033 15.785 1.00 84.19 531 LEU A C 1
ATOM 4312 O O . LEU A 1 531 ? -5.735 -15.893 15.629 1.00 84.19 531 LEU A O 1
ATOM 4316 N N . LEU A 1 532 ? -6.242 -17.911 14.782 1.00 84.38 532 LEU A N 1
ATOM 4317 C CA . LEU A 1 532 ? -5.720 -17.619 13.448 1.00 84.38 532 LEU A CA 1
ATOM 4318 C C . LEU A 1 532 ? -6.525 -16.522 12.751 1.00 84.38 532 LEU A C 1
ATOM 4320 O O . LEU A 1 532 ? -5.942 -15.603 12.173 1.00 84.38 532 LEU A O 1
ATOM 4324 N N . GLY A 1 533 ? -7.852 -16.582 12.820 1.00 85.50 533 GLY A N 1
ATOM 4325 C CA . GLY A 1 533 ? -8.746 -15.585 12.241 1.00 85.50 533 GLY A CA 1
ATOM 4326 C C . GLY A 1 533 ? -8.491 -14.201 12.829 1.00 85.50 533 GLY A C 1
ATOM 4327 O O . GLY A 1 533 ? -8.245 -13.257 12.078 1.00 85.50 533 GLY A O 1
ATOM 4328 N N . ASN A 1 534 ? -8.422 -14.086 14.159 1.00 83.06 534 ASN A N 1
ATOM 4329 C CA . ASN A 1 534 ? -8.118 -12.822 14.830 1.00 83.06 534 ASN A CA 1
ATOM 4330 C C . ASN A 1 534 ? -6.732 -12.288 14.437 1.00 83.06 534 ASN A C 1
ATOM 4332 O O . ASN A 1 534 ? -6.622 -11.121 14.063 1.00 83.06 534 ASN A O 1
ATOM 4336 N N . ARG A 1 535 ? -5.696 -13.140 14.382 1.00 78.69 535 ARG A N 1
ATOM 4337 C CA . ARG A 1 535 ? -4.351 -12.734 13.929 1.00 78.69 535 ARG A CA 1
ATOM 4338 C C . ARG A 1 535 ? -4.352 -12.163 12.507 1.00 78.69 535 ARG A C 1
ATOM 4340 O O . ARG A 1 535 ? -3.624 -11.212 12.220 1.00 78.69 535 ARG A O 1
ATOM 4347 N N . ASN A 1 536 ? -5.148 -12.734 11.601 1.00 77.88 536 ASN A N 1
ATOM 4348 C CA . ASN A 1 536 ? -5.250 -12.252 10.219 1.00 77.88 536 ASN A CA 1
ATOM 4349 C C . ASN A 1 536 ? -6.087 -10.974 10.090 1.00 77.88 536 ASN A C 1
ATOM 4351 O O . ASN A 1 536 ? -5.817 -10.163 9.204 1.00 77.88 536 ASN A O 1
ATOM 4355 N N . LEU A 1 537 ? -7.073 -10.780 10.964 1.00 80.19 537 LEU A N 1
ATOM 4356 C CA . LEU A 1 537 ? -7.916 -9.585 10.987 1.00 80.19 537 LEU A CA 1
ATOM 4357 C C . LEU A 1 537 ? -7.213 -8.390 11.662 1.00 80.19 537 LEU A C 1
ATOM 4359 O O . LEU A 1 537 ? -7.408 -7.255 11.235 1.00 80.19 537 LEU A O 1
ATOM 4363 N N . GLU A 1 538 ? -6.346 -8.625 12.654 1.00 64.19 538 GLU A N 1
ATOM 4364 C CA . GLU A 1 538 ? -5.601 -7.578 13.376 1.00 64.19 538 GLU A CA 1
ATOM 4365 C C . GLU A 1 538 ? -4.539 -6.861 12.528 1.00 64.19 538 GLU A C 1
ATOM 4367 O O . GLU A 1 538 ? -4.235 -5.695 12.779 1.00 64.19 538 GLU A O 1
ATOM 4372 N N . ARG A 1 539 ? -3.988 -7.517 11.498 1.00 51.81 539 ARG A N 1
ATOM 4373 C CA . ARG A 1 539 ? -2.935 -6.937 10.639 1.00 51.81 539 ARG A CA 1
ATOM 4374 C C . ARG A 1 539 ? -3.436 -5.864 9.661 1.00 51.81 539 ARG A C 1
ATOM 4376 O O . ARG A 1 539 ? -2.628 -5.251 8.971 1.00 51.81 539 ARG A O 1
ATOM 4383 N N . HIS A 1 540 ? -4.742 -5.606 9.604 1.00 48.50 540 HIS A N 1
ATOM 4384 C CA . HIS A 1 540 ? -5.346 -4.638 8.689 1.00 48.50 540 HIS A CA 1
ATOM 4385 C C . HIS A 1 540 ? -6.288 -3.688 9.444 1.00 48.50 540 HIS A C 1
ATOM 4387 O O . HIS A 1 540 ? -7.507 -3.807 9.372 1.00 48.50 540 HIS A O 1
ATOM 4393 N N . SER A 1 541 ? -5.714 -2.720 10.161 1.00 39.69 541 SER A N 1
ATOM 4394 C CA . SER A 1 541 ? -6.431 -1.695 10.939 1.00 39.69 541 SER A CA 1
ATOM 4395 C C . SER A 1 541 ? -7.092 -0.582 10.102 1.00 39.69 541 SER A C 1
ATOM 4397 O O . SER A 1 541 ? -7.654 0.357 10.662 1.00 39.69 541 SER A O 1
ATOM 4399 N N . ALA A 1 542 ? -7.089 -0.677 8.768 1.00 41.50 542 ALA A N 1
ATOM 4400 C CA . ALA A 1 542 ? -7.858 0.204 7.890 1.00 41.50 542 ALA A CA 1
ATOM 4401 C C . ALA A 1 542 ? -9.227 -0.435 7.606 1.00 41.50 542 ALA A C 1
ATOM 4403 O O . ALA A 1 542 ? -9.292 -1.613 7.270 1.00 41.50 542 ALA A O 1
ATOM 4404 N N . GLY A 1 543 ? -10.323 0.321 7.736 1.00 49.22 543 GLY A N 1
ATOM 4405 C CA . GLY A 1 543 ? -11.699 -0.180 7.916 1.00 49.22 543 GLY A CA 1
ATOM 4406 C C . GLY A 1 543 ? -12.325 -1.059 6.817 1.00 49.22 543 GLY A C 1
ATOM 4407 O O . GLY A 1 543 ? -13.514 -1.353 6.898 1.00 49.22 543 GLY A O 1
ATOM 4408 N N . ALA A 1 544 ? -11.559 -1.526 5.830 1.00 50.44 544 ALA A N 1
ATOM 4409 C CA . ALA A 1 544 ? -11.994 -2.464 4.797 1.00 50.44 544 ALA A CA 1
ATOM 4410 C C . ALA A 1 544 ? -12.358 -3.867 5.333 1.00 50.44 544 ALA A C 1
ATOM 4412 O O . ALA A 1 544 ? -13.109 -4.577 4.677 1.00 50.44 544 ALA A O 1
ATOM 4413 N N . ASN A 1 545 ? -11.886 -4.268 6.522 1.00 63.09 545 ASN A N 1
ATOM 4414 C CA . ASN A 1 545 ? -12.116 -5.618 7.068 1.00 63.09 545 ASN A CA 1
ATOM 4415 C C . ASN A 1 545 ? -13.134 -5.701 8.219 1.00 63.09 545 ASN A C 1
ATOM 4417 O O . ASN A 1 545 ? -13.308 -6.777 8.790 1.00 63.09 545 ASN A O 1
ATOM 4421 N N . LEU A 1 546 ? -13.830 -4.608 8.558 1.00 75.31 546 LEU A N 1
ATOM 4422 C CA . LEU A 1 546 ? -14.813 -4.606 9.655 1.00 75.31 546 LEU A CA 1
ATOM 4423 C C . LEU A 1 546 ? -15.941 -5.622 9.416 1.00 75.31 546 LEU A C 1
ATOM 4425 O O . LEU A 1 546 ? -16.185 -6.476 10.262 1.00 75.31 546 LEU A O 1
ATOM 4429 N N . LYS A 1 547 ? -16.541 -5.614 8.221 1.00 82.94 547 LYS A N 1
ATOM 4430 C CA . LYS A 1 547 ? -17.609 -6.557 7.852 1.00 82.94 547 LYS A CA 1
ATOM 4431 C C . LYS A 1 547 ? -17.144 -8.012 7.866 1.00 82.94 547 LYS A C 1
ATOM 4433 O O . LYS A 1 547 ? -17.841 -8.879 8.379 1.00 82.94 547 LYS A O 1
ATOM 4438 N N . LYS A 1 548 ? -15.944 -8.282 7.349 1.00 87.69 548 LYS A N 1
ATOM 4439 C CA . LYS A 1 548 ? -15.338 -9.620 7.363 1.00 87.69 548 LYS A CA 1
ATOM 4440 C C . LYS A 1 548 ? -15.101 -10.124 8.792 1.00 87.69 548 LYS A C 1
ATOM 4442 O O . LYS A 1 548 ? -15.367 -11.288 9.079 1.00 87.69 548 LYS A O 1
ATOM 4447 N N . ALA A 1 549 ? -14.645 -9.248 9.691 1.00 84.19 549 ALA A N 1
ATOM 4448 C CA . ALA A 1 549 ? -14.470 -9.566 11.106 1.00 84.19 549 ALA A CA 1
ATOM 4449 C C . ALA A 1 549 ? -15.807 -9.845 11.810 1.00 84.19 549 ALA A C 1
ATOM 4451 O O . ALA A 1 549 ? -15.888 -10.773 12.614 1.00 84.19 549 ALA A O 1
ATOM 4452 N N . ASP A 1 550 ? -16.854 -9.084 11.492 1.00 84.81 550 ASP A N 1
ATOM 4453 C CA . ASP A 1 550 ? -18.190 -9.304 12.047 1.00 84.81 550 ASP A CA 1
ATOM 4454 C C . ASP A 1 550 ? -18.780 -10.634 11.564 1.00 84.81 550 ASP A C 1
ATOM 4456 O O . ASP A 1 550 ? -19.236 -11.429 12.384 1.00 84.81 550 ASP A O 1
ATOM 4460 N N . ILE A 1 551 ? -18.677 -10.936 10.264 1.00 91.25 551 ILE A N 1
ATOM 4461 C CA . ILE A 1 551 ? -19.085 -12.227 9.687 1.00 91.25 551 ILE A CA 1
ATOM 4462 C C . ILE A 1 551 ? -18.350 -13.385 10.374 1.00 91.25 551 ILE A C 1
ATOM 4464 O O . ILE A 1 551 ? -18.980 -14.358 10.787 1.00 91.25 551 ILE A O 1
ATOM 4468 N N . PHE A 1 552 ? -17.030 -13.263 10.548 1.00 94.75 552 PHE A N 1
ATOM 4469 C CA . PHE A 1 552 ? -16.216 -14.267 11.230 1.00 94.75 552 PHE A CA 1
ATOM 4470 C C . PHE A 1 552 ? -16.678 -14.514 12.674 1.00 94.75 552 PHE A C 1
ATOM 4472 O O . PHE A 1 552 ? -16.853 -15.662 13.082 1.00 94.75 552 PHE A O 1
ATOM 4479 N N . ARG A 1 553 ? -16.920 -13.446 13.444 1.00 91.12 553 ARG A N 1
ATOM 4480 C CA . ARG A 1 553 ? -17.373 -13.538 14.842 1.00 91.12 553 ARG A CA 1
ATOM 4481 C C . ARG A 1 553 ? -18.776 -14.120 14.964 1.00 91.12 553 ARG A C 1
ATOM 4483 O O . ARG A 1 553 ? -19.013 -14.938 15.849 1.00 91.12 553 ARG A O 1
ATOM 4490 N N . VAL A 1 554 ? -19.698 -13.716 14.086 1.00 92.44 554 VAL A N 1
ATOM 4491 C CA . VAL A 1 554 ? -21.062 -14.267 14.041 1.00 92.44 554 VAL A CA 1
ATOM 4492 C C . VAL A 1 554 ? -21.006 -15.768 13.786 1.00 92.44 554 VAL A C 1
ATOM 4494 O O . VAL A 1 554 ? -21.619 -16.531 14.531 1.00 92.44 554 VAL A O 1
ATOM 4497 N N . TRP A 1 555 ? -20.219 -16.191 12.796 1.00 96.69 555 TRP A N 1
ATOM 4498 C CA . TRP A 1 555 ? -20.024 -17.602 12.487 1.00 96.69 555 TRP A CA 1
ATOM 4499 C C . TRP A 1 555 ? -19.446 -18.381 13.680 1.00 96.69 555 TRP A C 1
ATOM 4501 O O . TRP A 1 555 ? -19.999 -19.406 14.081 1.00 96.69 555 TRP A O 1
ATOM 4511 N N . LEU A 1 556 ? -18.385 -17.863 14.307 1.00 95.12 556 LEU A N 1
ATOM 4512 C CA . LEU A 1 556 ? -17.732 -18.513 15.445 1.00 95.12 556 LEU A CA 1
ATOM 4513 C C . LEU A 1 556 ? -18.700 -18.704 16.626 1.00 95.12 556 LEU A C 1
ATOM 4515 O O . LEU A 1 556 ? -18.764 -19.783 17.219 1.00 95.12 556 LEU A O 1
ATOM 4519 N N . ASN A 1 557 ? -19.493 -17.675 16.936 1.00 91.06 557 ASN A N 1
ATOM 4520 C CA . ASN A 1 557 ? -20.485 -17.717 18.009 1.00 91.06 557 ASN A CA 1
ATOM 4521 C C . ASN A 1 557 ? -21.612 -18.714 17.715 1.00 91.06 557 ASN A C 1
ATOM 4523 O O . ASN A 1 557 ? -22.013 -19.460 18.607 1.00 91.06 557 ASN A O 1
ATOM 4527 N N . GLN A 1 558 ? -22.094 -18.767 16.468 1.00 93.94 558 GLN A N 1
ATOM 4528 C CA . GLN A 1 558 ? -23.105 -19.742 16.047 1.00 93.94 558 GLN A CA 1
ATOM 4529 C C . GLN A 1 558 ? -22.609 -21.181 16.228 1.00 93.94 558 GLN A C 1
ATOM 4531 O O . GLN A 1 558 ? -23.343 -22.017 16.753 1.00 93.94 558 GLN A O 1
ATOM 4536 N N . LYS A 1 559 ? -21.355 -21.473 15.855 1.00 96.44 559 LYS A N 1
ATOM 4537 C CA . LYS A 1 559 ? -20.776 -22.814 16.027 1.00 96.44 559 LYS A CA 1
ATOM 4538 C C . LYS A 1 559 ? -20.541 -23.184 17.480 1.00 96.44 559 LYS A C 1
ATOM 4540 O O . LYS A 1 559 ? -20.886 -24.291 17.877 1.00 96.44 559 LYS A O 1
ATOM 4545 N N . ARG A 1 560 ? -20.053 -22.253 18.302 1.00 91.69 560 ARG A N 1
ATOM 4546 C CA . ARG A 1 560 ? -19.914 -22.486 19.748 1.00 91.69 560 ARG A CA 1
ATOM 4547 C C . ARG A 1 560 ? -21.252 -22.765 20.427 1.00 91.69 560 ARG A C 1
ATOM 4549 O O . ARG A 1 560 ? -21.319 -23.636 21.284 1.00 91.69 560 ARG A O 1
ATOM 4556 N N . ALA A 1 561 ? -22.312 -22.063 20.031 1.00 88.12 561 ALA A N 1
ATOM 4557 C CA . ALA A 1 561 ? -23.649 -22.318 20.557 1.00 88.12 561 ALA A CA 1
ATOM 4558 C C . ALA A 1 561 ? -24.172 -23.715 20.171 1.00 88.12 561 ALA A C 1
ATOM 4560 O O . ALA A 1 561 ? -24.842 -24.355 20.979 1.00 88.12 561 ALA A O 1
ATOM 4561 N N . ALA A 1 562 ? -23.845 -24.198 18.967 1.00 88.94 562 ALA A N 1
ATOM 4562 C CA . ALA A 1 562 ? -24.266 -25.509 18.473 1.00 88.94 562 ALA A CA 1
ATOM 4563 C C . ALA A 1 562 ? -23.557 -26.689 19.166 1.00 88.94 562 ALA A C 1
ATOM 4565 O O . ALA A 1 562 ? -24.178 -27.726 19.374 1.00 88.94 562 ALA A O 1
ATOM 4566 N N . GLU A 1 563 ? -22.292 -26.528 19.565 1.00 86.19 563 GLU A N 1
ATOM 4567 C CA . GLU A 1 563 ? -21.525 -27.570 20.276 1.00 86.19 563 GLU A CA 1
ATOM 4568 C C . GLU A 1 563 ? -21.906 -27.702 21.766 1.00 86.19 563 GLU A C 1
ATOM 4570 O O . GLU A 1 563 ? -21.462 -28.625 22.451 1.00 86.19 563 GLU A O 1
ATOM 4575 N N . GLY A 1 564 ? -22.764 -26.808 22.272 1.00 75.25 564 GLY A N 1
ATOM 4576 C CA . GLY A 1 564 ? -23.183 -26.768 23.670 1.00 75.25 564 GLY A CA 1
ATOM 4577 C C . GLY A 1 564 ? -22.104 -26.215 24.615 1.00 75.25 564 GLY A C 1
ATOM 4578 O O . GLY A 1 564 ? -20.983 -25.914 24.201 1.00 75.25 564 GLY A O 1
ATOM 4579 N N . PRO A 1 565 ? -22.425 -26.032 25.911 1.00 62.16 565 PRO A N 1
ATOM 4580 C CA . PRO A 1 565 ? -21.443 -25.601 26.895 1.00 62.16 565 PRO A CA 1
ATOM 4581 C C . PRO A 1 565 ? -20.334 -26.651 26.980 1.00 62.16 565 PRO A C 1
ATOM 4583 O O . PRO A 1 565 ? -20.552 -27.778 27.428 1.00 62.16 565 PRO A O 1
ATOM 4586 N N . VAL A 1 566 ? -19.139 -26.266 26.534 1.00 50.28 566 VAL A N 1
ATOM 4587 C CA . VAL A 1 566 ? -17.930 -27.079 26.640 1.00 50.28 566 VAL A CA 1
ATOM 4588 C C . VAL A 1 566 ? -17.779 -27.484 28.105 1.00 50.28 566 VAL A C 1
ATOM 4590 O O . VAL A 1 566 ? -17.621 -26.625 28.973 1.00 50.28 566 VAL A O 1
ATOM 4593 N N . LYS A 1 567 ? -17.819 -28.791 28.395 1.00 43.81 567 LYS A N 1
ATOM 4594 C CA . LYS A 1 567 ? -17.264 -29.310 29.647 1.00 43.81 567 LYS A CA 1
ATOM 4595 C C . LYS A 1 567 ? -15.775 -29.013 29.588 1.00 43.81 567 LYS A C 1
ATOM 4597 O O . LYS A 1 567 ? -15.015 -29.773 28.995 1.00 43.81 567 LYS A O 1
ATOM 4602 N N . THR A 1 568 ? -15.373 -27.876 30.139 1.00 37.66 568 THR A N 1
ATOM 4603 C CA . THR A 1 568 ? -13.978 -27.564 30.403 1.00 37.66 568 THR A CA 1
ATOM 4604 C C . THR A 1 568 ? -13.433 -28.715 31.229 1.00 37.66 568 THR A C 1
ATOM 4606 O O . THR A 1 568 ? -13.771 -28.877 32.401 1.00 37.66 568 THR A O 1
ATOM 4609 N N . VAL A 1 569 ? -12.638 -29.574 30.591 1.00 35.69 569 VAL A N 1
ATOM 4610 C CA . VAL A 1 569 ? -11.794 -30.527 31.299 1.00 35.69 569 VAL A CA 1
ATOM 4611 C C . VAL A 1 569 ? -10.936 -29.661 32.205 1.00 35.69 569 VAL A C 1
ATOM 4613 O O . VAL A 1 569 ? -10.153 -28.844 31.721 1.00 35.69 569 VAL A O 1
ATOM 4616 N N . ALA A 1 570 ? -11.190 -29.750 33.510 1.00 32.66 570 ALA A N 1
ATOM 4617 C CA . ALA A 1 570 ? -10.431 -29.037 34.513 1.00 32.66 570 ALA A CA 1
ATOM 4618 C C . ALA A 1 570 ? -8.963 -29.400 34.296 1.00 32.66 570 ALA A C 1
ATOM 4620 O O . ALA A 1 570 ? -8.554 -30.536 34.536 1.00 32.66 570 ALA A O 1
ATOM 4621 N N . ALA A 1 571 ? -8.200 -28.442 33.773 1.00 32.94 571 ALA A N 1
ATOM 4622 C CA . ALA A 1 571 ? -6.759 -28.532 33.756 1.00 32.94 571 ALA A CA 1
ATOM 4623 C C . ALA A 1 571 ? -6.331 -28.813 35.196 1.00 32.94 571 ALA A C 1
ATOM 4625 O O . ALA A 1 571 ? -6.733 -28.096 36.117 1.00 32.94 571 ALA A O 1
ATOM 4626 N N . THR A 1 572 ? -5.574 -29.890 35.380 1.00 30.05 572 THR A N 1
ATOM 4627 C CA . THR A 1 572 ? -4.921 -30.239 36.637 1.00 30.05 572 THR A CA 1
ATOM 4628 C C . THR A 1 572 ? -4.331 -28.956 37.227 1.00 30.05 572 THR A C 1
ATOM 4630 O O . THR A 1 572 ? -3.626 -28.255 36.493 1.00 30.05 572 THR A O 1
ATOM 4633 N N . PRO A 1 573 ? -4.660 -28.579 38.477 1.00 31.61 573 PRO A N 1
ATOM 4634 C CA . PRO A 1 573 ? -4.283 -27.283 39.017 1.00 31.61 573 PRO A CA 1
ATOM 4635 C C . PRO A 1 573 ? -2.760 -27.192 39.089 1.00 31.61 573 PRO A C 1
ATOM 4637 O O . PRO A 1 573 ? -2.122 -27.716 39.999 1.00 31.61 573 PRO A O 1
ATOM 4640 N N . SER A 1 574 ? -2.184 -26.522 38.094 1.00 37.75 574 SER A N 1
ATOM 4641 C CA . SER A 1 574 ? -0.862 -25.922 38.200 1.00 37.75 574 SER A CA 1
ATOM 4642 C C . SER A 1 574 ? -0.918 -24.949 39.386 1.00 37.75 574 SER A C 1
ATOM 4644 O O . SER A 1 574 ? -1.964 -24.312 39.565 1.00 37.75 574 SER A O 1
ATOM 4646 N N . PRO A 1 575 ? 0.125 -24.861 40.232 1.00 42.84 575 PRO A N 1
ATOM 4647 C CA . PRO A 1 575 ? 0.092 -24.052 41.446 1.00 42.84 575 PRO A CA 1
ATOM 4648 C C . PRO A 1 575 ? -0.387 -22.646 41.090 1.00 42.84 575 PRO A C 1
ATOM 4650 O O . PRO A 1 575 ? 0.218 -21.986 40.247 1.00 42.84 575 PRO A O 1
ATOM 4653 N N . VAL A 1 576 ? -1.530 -22.246 41.659 1.00 51.59 576 VAL A N 1
ATOM 4654 C CA . VAL A 1 576 ? -2.227 -21.005 41.306 1.00 51.59 576 VAL A CA 1
ATOM 4655 C C . VAL A 1 576 ? -1.242 -19.855 41.463 1.00 51.59 576 VAL A C 1
ATOM 4657 O O . VAL A 1 576 ? -0.889 -19.475 42.581 1.00 51.59 576 VAL A O 1
ATOM 4660 N N . ALA A 1 577 ? -0.775 -19.317 40.337 1.00 67.06 577 ALA A N 1
ATOM 4661 C CA . ALA A 1 577 ? -0.010 -18.088 40.325 1.00 67.06 577 ALA A CA 1
ATOM 4662 C C . ALA A 1 577 ? -0.941 -16.995 40.857 1.00 67.06 577 ALA A C 1
ATOM 4664 O O . ALA A 1 577 ? -1.888 -16.585 40.190 1.00 67.06 577 ALA A O 1
ATOM 4665 N N . SER A 1 578 ? -0.732 -16.587 42.106 1.00 84.19 578 SER A N 1
ATOM 4666 C CA . SER A 1 578 ? -1.474 -15.484 42.710 1.00 84.19 578 SER A CA 1
ATOM 4667 C C . SER A 1 578 ? -1.248 -14.221 41.887 1.00 84.19 578 SER A C 1
ATOM 4669 O O . SER A 1 578 ? -0.110 -13.868 41.585 1.00 84.19 578 SER A O 1
ATOM 4671 N N . ILE A 1 579 ? -2.322 -13.491 41.578 1.00 92.50 579 ILE A N 1
ATOM 4672 C CA . ILE A 1 579 ? -2.208 -12.187 40.913 1.00 92.50 579 ILE A CA 1
ATOM 4673 C C . ILE A 1 579 ? -1.520 -11.138 41.802 1.00 92.50 579 ILE A C 1
ATOM 4675 O O . ILE A 1 579 ? -0.972 -10.151 41.308 1.00 92.50 579 ILE A O 1
ATOM 4679 N N . PHE A 1 580 ? -1.528 -11.357 43.120 1.00 93.62 580 PHE A N 1
ATOM 4680 C CA . PHE A 1 580 ? -0.931 -10.479 44.119 1.00 93.62 580 PHE A CA 1
ATOM 4681 C C . PHE A 1 580 ? 0.451 -10.976 44.539 1.00 93.62 580 PHE A C 1
ATOM 4683 O O . PHE A 1 580 ? 0.614 -12.156 44.859 1.00 93.62 580 PHE A O 1
ATOM 4690 N N . ARG A 1 581 ? 1.417 -10.054 44.660 1.00 89.69 581 ARG A N 1
ATOM 4691 C CA . ARG A 1 581 ? 2.771 -10.342 45.177 1.00 89.69 581 ARG A CA 1
ATOM 4692 C C . ARG A 1 581 ? 2.759 -10.887 46.603 1.00 89.69 581 ARG A C 1
ATOM 4694 O O . ARG A 1 581 ? 3.660 -11.620 46.993 1.00 89.69 581 ARG A O 1
ATOM 4701 N N . LYS A 1 582 ? 1.753 -10.502 47.393 1.00 91.00 582 LYS A N 1
ATOM 4702 C CA . LYS A 1 582 ? 1.507 -11.007 48.748 1.00 91.00 582 LYS A CA 1
ATOM 4703 C C . LYS A 1 582 ? 0.157 -11.732 48.766 1.00 91.00 582 LYS A C 1
ATOM 4705 O O . LYS A 1 582 ? -0.845 -11.097 49.093 1.00 91.00 582 LYS A O 1
ATOM 4710 N N . PRO A 1 583 ? 0.111 -13.040 48.447 1.00 90.00 583 PRO A N 1
ATOM 4711 C CA . PRO A 1 583 ? -1.141 -13.802 48.387 1.00 90.00 583 PRO A CA 1
ATOM 4712 C C . PRO A 1 583 ? -1.958 -13.731 49.687 1.00 90.00 583 PRO A C 1
ATOM 4714 O O . PRO A 1 583 ? -3.185 -13.725 49.645 1.00 90.00 583 PRO A O 1
ATOM 4717 N N . ALA A 1 584 ? -1.287 -13.584 50.835 1.00 90.56 584 ALA A N 1
ATOM 4718 C CA . ALA A 1 584 ? -1.916 -13.432 52.148 1.00 90.56 584 ALA A CA 1
ATOM 4719 C C . ALA A 1 584 ? -2.812 -12.181 52.291 1.00 90.56 584 ALA A C 1
ATOM 4721 O O . ALA A 1 584 ? -3.652 -12.141 53.182 1.00 90.56 584 ALA A O 1
ATOM 4722 N N . LEU A 1 585 ? -2.657 -11.165 51.430 1.00 91.88 585 LEU A N 1
ATOM 4723 C CA . LEU A 1 585 ? -3.460 -9.933 51.461 1.00 91.88 585 LEU A CA 1
ATOM 4724 C C . LEU A 1 585 ? -4.654 -9.955 50.493 1.00 91.88 585 LEU A C 1
ATOM 4726 O O . LEU A 1 585 ? -5.407 -8.985 50.434 1.00 91.88 585 LEU A O 1
ATOM 4730 N N . THR A 1 586 ? -4.856 -11.054 49.757 1.00 93.06 586 THR A N 1
ATOM 4731 C CA . THR A 1 586 ? -5.920 -11.191 48.745 1.00 93.06 586 THR A CA 1
ATOM 4732 C C . THR A 1 586 ? -7.295 -10.806 49.287 1.00 93.06 586 THR A C 1
ATOM 4734 O O . THR A 1 586 ? -8.005 -10.010 48.676 1.00 93.06 586 THR A O 1
ATOM 4737 N N . GLU A 1 587 ? -7.661 -11.322 50.461 1.00 93.06 587 GLU A N 1
ATOM 4738 C CA . GLU A 1 587 ? -8.970 -11.055 51.059 1.00 93.06 587 GLU A CA 1
ATOM 4739 C C . GLU A 1 587 ? -9.145 -9.578 51.437 1.00 93.06 587 GLU A C 1
ATOM 4741 O O . GLU A 1 587 ? -10.218 -9.013 51.235 1.00 93.06 587 GLU A O 1
ATOM 4746 N N . GLN A 1 588 ? -8.079 -8.918 51.900 1.00 95.50 588 GLN A N 1
ATOM 4747 C CA . GLN A 1 588 ? -8.113 -7.494 52.240 1.00 95.50 588 GLN A CA 1
ATOM 4748 C C . GLN A 1 588 ? -8.325 -6.638 50.985 1.00 95.50 588 GLN A C 1
ATOM 4750 O O . GLN A 1 588 ? -9.174 -5.746 50.988 1.00 95.50 588 GLN A O 1
ATOM 4755 N N . TYR A 1 589 ? -7.640 -6.960 49.881 1.00 96.69 589 TYR A N 1
ATOM 4756 C CA . TYR A 1 589 ? -7.835 -6.270 48.602 1.00 96.69 589 TYR A CA 1
ATOM 4757 C C . TYR A 1 589 ? -9.237 -6.474 48.025 1.00 96.69 589 TYR A C 1
ATOM 4759 O O . TYR A 1 589 ? -9.808 -5.532 47.473 1.00 96.69 589 TYR A O 1
ATOM 4767 N N . LEU A 1 590 ? -9.817 -7.668 48.176 1.00 96.31 590 LEU A N 1
ATOM 4768 C CA . LEU A 1 590 ? -11.199 -7.934 47.771 1.00 96.31 590 LEU A CA 1
ATOM 4769 C C . LEU A 1 590 ? -12.213 -7.231 48.683 1.00 96.31 590 LEU A C 1
ATOM 4771 O O . LEU A 1 590 ? -13.260 -6.792 48.211 1.00 96.31 590 LEU A O 1
ATOM 4775 N N . ASN A 1 591 ? -11.913 -7.072 49.973 1.00 96.62 591 ASN A N 1
ATOM 4776 C CA . ASN A 1 591 ? -12.807 -6.390 50.905 1.00 96.62 591 ASN A CA 1
ATOM 4777 C C . ASN A 1 591 ? -12.980 -4.901 50.562 1.00 96.62 591 ASN A C 1
ATOM 4779 O O . ASN A 1 591 ? -14.066 -4.356 50.755 1.00 96.62 591 ASN A O 1
ATOM 4783 N N . VAL A 1 592 ? -11.971 -4.261 49.954 1.00 97.88 592 VAL A N 1
ATOM 4784 C CA . VAL A 1 592 ? -12.086 -2.887 49.426 1.00 97.88 592 VAL A CA 1
ATOM 4785 C C . VAL A 1 592 ? -13.268 -2.752 48.461 1.00 97.88 592 VAL A C 1
ATOM 4787 O O . VAL A 1 592 ? -14.031 -1.789 48.545 1.00 97.88 592 VAL A O 1
ATOM 4790 N N . LEU A 1 593 ? -13.477 -3.744 47.589 1.00 97.50 593 LEU A N 1
ATOM 4791 C CA . LEU A 1 593 ? -14.570 -3.749 46.611 1.00 97.50 593 LEU A CA 1
ATOM 4792 C C . LEU A 1 593 ? -15.963 -3.841 47.260 1.00 97.50 593 LEU A C 1
ATOM 4794 O O . LEU A 1 593 ? -16.951 -3.449 46.632 1.00 97.50 593 LEU A O 1
ATOM 4798 N N . LYS A 1 594 ? -16.046 -4.356 48.496 1.00 97.06 594 LYS A N 1
ATOM 4799 C CA . LYS A 1 594 ? -17.287 -4.472 49.282 1.00 97.06 594 LYS A CA 1
ATOM 4800 C C . LYS A 1 594 ? -17.634 -3.174 50.011 1.00 97.06 594 LYS A C 1
ATOM 4802 O O . LYS A 1 594 ? -18.811 -2.888 50.211 1.00 97.06 594 LYS A O 1
ATOM 4807 N N . VAL A 1 595 ? -16.621 -2.417 50.440 1.00 96.12 595 VAL A N 1
ATOM 4808 C CA . VAL A 1 595 ? -16.797 -1.238 51.310 1.00 96.12 595 VAL A CA 1
ATOM 4809 C C . VAL A 1 595 ? -16.774 0.096 50.562 1.00 96.12 595 VAL A C 1
ATOM 4811 O O . VAL A 1 595 ? -17.286 1.088 51.086 1.00 96.12 595 VAL A O 1
ATOM 4814 N N . VAL A 1 596 ? -16.208 0.136 49.349 1.00 96.75 596 VAL A N 1
ATOM 4815 C CA . VAL A 1 596 ? -16.278 1.311 48.464 1.00 96.75 596 VAL A CA 1
ATOM 4816 C C . VAL A 1 596 ? -17.744 1.682 48.181 1.00 96.75 596 VAL A C 1
ATOM 4818 O O . VAL A 1 596 ? -18.613 0.813 48.196 1.00 96.75 596 VAL A O 1
ATOM 4821 N N . LYS A 1 597 ? -18.055 2.974 47.990 1.00 93.56 597 LYS A N 1
ATOM 4822 C CA . LYS A 1 597 ? -19.433 3.461 47.785 1.00 93.56 597 LYS A CA 1
ATOM 4823 C C . LYS A 1 597 ? -19.604 4.091 46.393 1.00 93.56 597 LYS A C 1
ATOM 4825 O O . LYS A 1 597 ? -18.966 5.106 46.132 1.00 93.56 597 LYS A O 1
ATOM 4830 N N . PRO A 1 598 ? -20.508 3.576 45.534 1.00 94.12 598 PRO A N 1
ATOM 4831 C CA . PRO A 1 598 ? -21.319 2.361 45.717 1.00 94.12 598 PRO A CA 1
ATOM 4832 C C . PRO A 1 598 ? -20.456 1.089 45.827 1.00 94.12 598 PRO A C 1
ATOM 4834 O O . PRO A 1 598 ? -19.329 1.114 45.354 1.00 94.12 598 PRO A O 1
ATOM 4837 N N . PRO A 1 599 ? -20.939 -0.019 46.417 1.00 96.12 599 PRO A N 1
ATOM 4838 C CA . PRO A 1 599 ? -20.190 -1.277 46.426 1.00 96.12 599 PRO A CA 1
ATOM 4839 C C . PRO A 1 599 ? -20.067 -1.860 45.012 1.00 96.12 599 PRO A C 1
ATOM 4841 O O . PRO A 1 599 ? -21.035 -1.868 44.249 1.00 96.12 599 PRO A O 1
ATOM 4844 N N . ILE A 1 600 ? -18.875 -2.356 44.664 1.00 96.75 600 ILE A N 1
ATOM 4845 C CA . ILE A 1 600 ? -18.597 -2.990 43.360 1.00 96.75 600 ILE A CA 1
ATOM 4846 C C . ILE A 1 600 ? -18.993 -4.470 43.387 1.00 96.75 600 ILE A C 1
ATOM 4848 O O . ILE A 1 600 ? -19.486 -5.012 42.393 1.00 96.75 600 ILE A O 1
ATOM 4852 N N . VAL A 1 601 ? -18.780 -5.120 44.533 1.00 96.69 601 VAL A N 1
ATOM 4853 C CA . VAL A 1 601 ? -19.147 -6.517 44.775 1.00 96.69 601 VAL A CA 1
ATOM 4854 C C . VAL A 1 601 ? -20.052 -6.624 46.003 1.00 96.69 601 VAL A C 1
ATOM 4856 O O . VAL A 1 601 ? -19.995 -5.805 46.919 1.00 96.69 601 VAL A O 1
ATOM 4859 N N . SER A 1 602 ? -20.903 -7.644 46.024 1.00 95.00 602 SER A N 1
ATOM 4860 C CA . SER A 1 602 ? -21.754 -7.978 47.168 1.00 95.00 602 SER A CA 1
ATOM 4861 C C . SER A 1 602 ? -20.933 -8.437 48.379 1.00 95.00 602 SER A C 1
ATOM 4863 O O . SER A 1 602 ? -19.759 -8.795 48.264 1.00 95.00 602 SER A O 1
ATOM 4865 N N . LEU A 1 603 ? -21.571 -8.535 49.550 1.00 91.38 603 LEU A N 1
ATOM 4866 C CA . LEU A 1 603 ? -20.955 -9.146 50.738 1.00 91.38 603 LEU A CA 1
ATOM 4867 C C . LEU A 1 603 ? -20.460 -10.580 50.465 1.00 91.38 603 LEU A C 1
ATOM 4869 O O . LEU A 1 603 ? -19.402 -10.970 50.966 1.00 91.38 603 LEU A O 1
ATOM 4873 N N . ALA A 1 604 ? -21.168 -11.312 49.596 1.00 89.69 604 ALA A N 1
ATOM 4874 C CA . ALA A 1 604 ? -20.814 -12.646 49.110 1.00 89.69 604 ALA A CA 1
ATOM 4875 C C . ALA A 1 604 ? -19.733 -12.652 48.005 1.00 89.69 604 ALA A C 1
ATOM 4877 O O . ALA A 1 604 ? -19.473 -13.694 47.415 1.00 89.69 604 ALA A O 1
ATOM 4878 N N . GLY A 1 605 ? -19.132 -11.504 47.670 1.00 91.88 605 GLY A N 1
ATOM 4879 C CA . GLY A 1 605 ? -18.034 -11.387 46.700 1.00 91.88 605 GLY A CA 1
ATOM 4880 C C . GLY A 1 605 ? -18.447 -11.381 45.226 1.00 91.88 605 GLY A C 1
ATOM 4881 O O . GLY A 1 605 ? -17.589 -11.233 44.364 1.00 91.88 605 GLY A O 1
ATOM 4882 N N . HIS A 1 606 ? -19.742 -11.494 44.922 1.00 94.06 606 HIS A N 1
ATOM 4883 C CA . HIS A 1 606 ? -20.227 -11.462 43.540 1.00 94.06 606 HIS A CA 1
ATOM 4884 C C . HIS A 1 606 ? -20.212 -10.043 42.984 1.00 94.06 606 HIS A C 1
ATOM 4886 O O . HIS A 1 606 ? -20.628 -9.120 43.683 1.00 94.06 606 HIS A O 1
ATOM 4892 N N . TYR A 1 607 ? -19.804 -9.877 41.732 1.00 96.94 607 TYR A N 1
ATOM 4893 C CA . TYR A 1 607 ? -19.922 -8.615 41.010 1.00 96.94 607 TYR A CA 1
ATOM 4894 C C . TYR A 1 607 ? -21.394 -8.197 40.883 1.00 96.94 607 TYR A C 1
ATOM 4896 O O . TYR A 1 607 ? -22.231 -8.992 40.460 1.00 96.94 607 TYR A O 1
ATOM 4904 N N . ILE A 1 608 ? -21.718 -6.960 41.275 1.00 95.56 608 ILE A N 1
ATOM 4905 C CA . ILE A 1 608 ? -23.111 -6.465 41.316 1.00 95.56 608 ILE A CA 1
ATOM 4906 C C . ILE A 1 608 ? -23.368 -5.260 40.415 1.00 95.56 608 ILE A C 1
ATOM 4908 O O . ILE A 1 608 ? -24.502 -4.789 40.321 1.00 95.56 608 ILE A O 1
ATOM 4912 N N . LEU A 1 609 ? -22.336 -4.734 39.758 1.00 88.75 609 LEU A N 1
ATOM 4913 C CA . LEU A 1 609 ? -22.522 -3.637 38.818 1.00 88.75 609 LEU A CA 1
ATOM 4914 C C . LEU A 1 609 ? -22.914 -4.184 37.433 1.00 88.75 609 LEU A C 1
ATOM 4916 O O . LEU A 1 609 ? -22.565 -5.298 37.059 1.00 88.75 609 LEU A O 1
ATOM 4920 N N . GLY A 1 610 ? -23.669 -3.405 36.657 1.00 87.44 610 GLY A N 1
ATOM 4921 C CA . GLY A 1 610 ? -24.037 -3.788 35.290 1.00 87.44 610 GLY A CA 1
ATOM 4922 C C . GLY A 1 610 ? -22.845 -3.769 34.326 1.00 87.44 610 GLY A C 1
ATOM 4923 O O . GLY A 1 610 ? -21.800 -3.185 34.607 1.00 87.44 610 GLY A O 1
ATOM 4924 N N . GLU A 1 611 ? -23.027 -4.331 33.130 1.00 82.88 611 GLU A N 1
ATOM 4925 C CA . GLU A 1 611 ? -21.965 -4.492 32.123 1.00 82.88 611 GLU A CA 1
ATOM 4926 C C . GLU A 1 611 ? -21.232 -3.185 31.759 1.00 82.88 611 GLU A C 1
ATOM 4928 O O . GLU A 1 611 ? -20.018 -3.177 31.551 1.00 82.88 611 GLU A O 1
ATOM 4933 N N . ARG A 1 612 ? -21.944 -2.050 31.774 1.00 83.44 612 ARG A N 1
ATOM 4934 C CA . ARG A 1 612 ? -21.386 -0.711 31.498 1.00 83.44 612 ARG A CA 1
ATOM 4935 C C . ARG A 1 612 ? -20.451 -0.176 32.592 1.00 83.44 612 ARG A C 1
ATOM 4937 O O . ARG A 1 612 ? -19.800 0.842 32.378 1.00 83.44 612 ARG A O 1
ATOM 4944 N N . SER A 1 613 ? -20.365 -0.853 33.734 1.00 90.19 613 SER A N 1
ATOM 4945 C CA . SER A 1 613 ? -19.610 -0.422 34.914 1.00 90.19 613 SER A CA 1
ATOM 4946 C C . SER A 1 613 ? -18.436 -1.349 35.247 1.00 90.19 613 SER A C 1
ATOM 4948 O O . SER A 1 613 ? -17.846 -1.239 36.324 1.00 90.19 613 SER A O 1
ATOM 4950 N N . LYS A 1 614 ? -18.043 -2.245 34.328 1.00 93.00 614 LYS A N 1
ATOM 4951 C CA . LYS A 1 614 ? -16.877 -3.142 34.488 1.00 93.00 614 LYS A CA 1
ATOM 4952 C C . LYS A 1 614 ? -15.563 -2.376 34.698 1.00 93.00 614 LYS A C 1
ATOM 4954 O O . LYS A 1 614 ? -14.650 -2.875 35.349 1.00 93.00 614 LYS A O 1
ATOM 4959 N N . SER A 1 615 ? -15.488 -1.122 34.246 1.00 92.00 615 SER A N 1
ATOM 4960 C CA . SER A 1 615 ? -14.318 -0.262 34.457 1.00 92.00 615 SER A CA 1
ATOM 4961 C C . SER A 1 615 ? -14.090 0.156 35.918 1.00 92.00 615 SER A C 1
ATOM 4963 O O . SER A 1 615 ? -13.025 0.681 36.219 1.00 92.00 615 SER A O 1
ATOM 4965 N N . ALA A 1 616 ? -15.049 -0.057 36.828 1.00 94.94 616 ALA A N 1
ATOM 4966 C CA . ALA A 1 616 ? -14.818 0.130 38.264 1.00 94.94 616 ALA A CA 1
ATOM 4967 C C . ALA A 1 616 ? -13.832 -0.920 38.818 1.00 94.94 616 ALA A C 1
ATOM 4969 O O . ALA A 1 616 ? -12.985 -0.598 39.647 1.00 94.94 616 ALA A O 1
ATOM 4970 N N . VAL A 1 617 ? -13.881 -2.158 38.303 1.00 96.19 617 VAL A N 1
ATOM 4971 C CA . VAL A 1 617 ? -12.901 -3.207 38.643 1.00 96.19 617 VAL A CA 1
ATOM 4972 C C . VAL A 1 617 ? -11.538 -2.898 38.022 1.00 96.19 617 VAL A C 1
ATOM 4974 O O . VAL A 1 617 ? -10.513 -3.139 38.651 1.00 96.19 617 VAL A O 1
ATOM 4977 N N . VAL A 1 618 ? -11.517 -2.302 36.824 1.00 95.12 618 VAL A N 1
ATOM 4978 C CA . VAL A 1 618 ? -10.272 -1.828 36.194 1.00 95.12 618 VAL A CA 1
ATOM 4979 C C . VAL A 1 618 ? -9.614 -0.746 37.053 1.00 95.12 618 VAL A C 1
ATOM 4981 O O . VAL A 1 618 ? -8.428 -0.848 37.324 1.00 95.12 618 VAL A O 1
ATOM 4984 N N . ALA A 1 619 ? -10.379 0.216 37.585 1.00 95.88 619 ALA A N 1
ATOM 4985 C CA . ALA A 1 619 ? -9.842 1.215 38.515 1.00 95.88 619 ALA A CA 1
ATOM 4986 C C . ALA A 1 619 ? -9.211 0.579 39.765 1.00 95.88 619 ALA A C 1
ATOM 4988 O O . ALA A 1 619 ? -8.132 0.988 40.182 1.00 95.88 619 ALA A O 1
ATOM 4989 N N . TRP A 1 620 ? -9.848 -0.444 40.341 1.00 97.19 620 TRP A N 1
ATOM 4990 C CA . TRP A 1 620 ? -9.299 -1.181 41.486 1.00 97.19 620 TRP A CA 1
ATOM 4991 C C . TRP A 1 620 ? -7.987 -1.883 41.137 1.00 97.19 620 TRP A C 1
ATOM 4993 O O . TRP A 1 620 ? -7.012 -1.780 41.883 1.00 97.19 620 TRP A O 1
ATOM 5003 N N . PHE A 1 621 ? -7.947 -2.556 39.989 1.00 96.19 621 PHE A N 1
ATOM 5004 C CA . PHE A 1 621 ? -6.755 -3.266 39.547 1.00 96.19 621 PHE A CA 1
ATOM 5005 C C . PHE A 1 621 ? -5.600 -2.312 39.209 1.00 96.19 621 PHE A C 1
ATOM 5007 O O . PHE A 1 621 ? -4.464 -2.565 39.608 1.00 96.19 621 PHE A O 1
ATOM 5014 N N . ASP A 1 622 ? -5.891 -1.181 38.565 1.00 95.06 622 ASP A N 1
ATOM 5015 C CA . ASP A 1 622 ? -4.908 -0.149 38.227 1.00 95.06 622 ASP A CA 1
ATOM 5016 C C . ASP A 1 622 ? -4.281 0.472 39.479 1.00 95.06 622 ASP A C 1
ATOM 5018 O O . ASP A 1 622 ? -3.064 0.664 39.531 1.00 95.06 622 ASP A O 1
ATOM 5022 N N . VAL A 1 623 ? -5.081 0.746 40.517 1.00 96.50 623 VAL A N 1
ATOM 5023 C CA . VAL A 1 623 ? -4.564 1.212 41.813 1.00 96.50 623 VAL A CA 1
ATOM 5024 C C . VAL A 1 623 ? -3.615 0.171 42.412 1.00 96.50 623 VAL A C 1
ATOM 5026 O O . VAL A 1 623 ? -2.505 0.510 42.815 1.00 96.50 623 VAL A O 1
ATOM 5029 N N . LEU A 1 624 ? -4.001 -1.108 42.429 1.00 96.25 624 LEU A N 1
ATOM 5030 C CA . LEU A 1 624 ? -3.147 -2.183 42.945 1.00 96.25 624 LEU A CA 1
ATOM 5031 C C . LEU A 1 624 ? -1.844 -2.341 42.146 1.00 96.25 624 LEU A C 1
ATOM 5033 O O . LEU A 1 624 ? -0.801 -2.632 42.735 1.00 96.25 624 LEU A O 1
ATOM 5037 N N . GLN A 1 625 ? -1.883 -2.144 40.826 1.00 93.44 625 GLN A N 1
ATOM 5038 C CA . GLN A 1 625 ? -0.691 -2.144 39.975 1.00 93.44 625 GLN A CA 1
ATOM 5039 C C . GLN A 1 625 ? 0.239 -0.970 40.287 1.00 93.44 625 GLN A C 1
ATOM 5041 O O . GLN A 1 625 ? 1.447 -1.175 40.424 1.00 93.44 625 GLN A O 1
ATOM 5046 N N . ARG A 1 626 ? -0.315 0.241 40.431 1.00 91.75 626 ARG A N 1
ATOM 5047 C CA . ARG A 1 626 ? 0.442 1.461 40.759 1.00 91.75 626 ARG A CA 1
ATOM 5048 C C . ARG A 1 626 ? 1.093 1.387 42.138 1.00 91.75 626 ARG A C 1
ATOM 5050 O O . ARG A 1 626 ? 2.229 1.809 42.290 1.00 91.75 626 ARG A O 1
ATOM 5057 N N . GLU A 1 627 ? 0.425 0.758 43.101 1.00 92.31 627 GLU A N 1
ATOM 5058 C CA . GLU A 1 627 ? 0.960 0.487 44.444 1.00 92.31 627 GLU A CA 1
ATOM 5059 C C . GLU A 1 627 ? 1.856 -0.771 44.497 1.00 92.31 627 GLU A C 1
ATOM 5061 O O . GLU A 1 627 ? 2.185 -1.282 45.571 1.00 92.31 627 GLU A O 1
ATOM 5066 N N . HIS A 1 628 ? 2.237 -1.321 43.336 1.00 92.00 628 HIS A N 1
ATOM 5067 C CA . HIS A 1 628 ? 3.096 -2.500 43.196 1.00 92.00 628 HIS A CA 1
ATOM 5068 C C . HIS A 1 628 ? 2.624 -3.725 44.006 1.00 92.00 628 HIS A C 1
ATOM 5070 O O . HIS A 1 628 ? 3.442 -4.520 44.483 1.00 92.00 628 HIS A O 1
ATOM 5076 N N . ARG A 1 629 ? 1.304 -3.895 44.175 1.00 93.50 629 ARG A N 1
ATOM 5077 C CA . ARG A 1 629 ? 0.692 -5.019 44.910 1.00 93.50 629 ARG A CA 1
ATOM 5078 C C . ARG A 1 629 ? 0.465 -6.254 44.033 1.00 93.50 629 ARG A C 1
ATOM 5080 O O . ARG A 1 629 ? 0.359 -7.363 44.556 1.00 93.50 629 ARG A O 1
ATOM 5087 N N . THR A 1 630 ? 0.432 -6.088 42.714 1.00 93.12 630 THR A N 1
ATOM 5088 C CA . THR A 1 630 ? 0.243 -7.173 41.735 1.00 93.12 630 THR A CA 1
ATOM 5089 C C . THR A 1 630 ? 1.564 -7.675 41.161 1.00 93.12 630 THR A C 1
ATOM 5091 O O . THR A 1 630 ? 2.536 -6.919 41.090 1.00 93.12 630 THR A O 1
ATOM 5094 N N . ASP A 1 631 ? 1.594 -8.913 40.680 1.00 88.94 631 ASP A N 1
ATOM 5095 C CA . ASP A 1 631 ? 2.751 -9.446 39.962 1.00 88.94 631 ASP A CA 1
ATOM 5096 C C . ASP A 1 631 ? 2.857 -8.844 38.538 1.00 88.94 631 ASP A C 1
ATOM 5098 O O . ASP A 1 631 ? 1.958 -9.042 37.706 1.00 88.94 631 ASP A O 1
ATOM 5102 N N . PRO A 1 632 ? 3.923 -8.076 38.223 1.00 85.25 632 PRO A N 1
ATOM 5103 C CA . PRO A 1 632 ? 4.107 -7.520 36.889 1.00 85.25 632 PRO A CA 1
ATOM 5104 C C . PRO A 1 632 ? 4.414 -8.588 35.831 1.00 85.25 632 PRO A C 1
ATOM 5106 O O . PRO A 1 632 ? 4.109 -8.335 34.667 1.00 85.25 632 PRO A O 1
ATOM 5109 N N . ALA A 1 633 ? 4.950 -9.757 36.213 1.00 85.75 633 ALA A N 1
ATOM 5110 C CA . ALA A 1 633 ? 5.359 -10.817 35.288 1.00 85.75 633 ALA A CA 1
ATOM 5111 C C . ALA A 1 633 ? 4.173 -11.526 34.616 1.00 85.75 633 ALA A C 1
ATOM 5113 O O . ALA A 1 633 ? 4.334 -12.178 33.585 1.00 85.75 633 ALA A O 1
ATOM 5114 N N . LEU A 1 634 ? 2.965 -11.389 35.170 1.00 86.75 634 LEU A N 1
ATOM 5115 C CA . LEU A 1 634 ? 1.772 -11.997 34.593 1.00 86.75 634 LEU A CA 1
ATOM 5116 C C . LEU A 1 634 ? 1.341 -11.262 33.319 1.00 86.75 634 LEU A C 1
ATOM 5118 O O . LEU A 1 634 ? 1.156 -10.036 33.307 1.00 86.75 634 LEU A O 1
ATOM 5122 N N . SER A 1 635 ? 1.115 -12.030 32.252 1.00 88.75 635 SER A N 1
ATOM 5123 C CA . SER A 1 635 ? 0.578 -11.501 30.999 1.00 88.75 635 SER A CA 1
ATOM 5124 C C . SER A 1 635 ? -0.845 -10.945 31.199 1.00 88.75 635 SER A C 1
ATOM 5126 O O . SER A 1 635 ? -1.555 -11.366 32.120 1.00 88.75 635 SER A O 1
ATOM 5128 N N . PRO A 1 636 ? -1.308 -10.004 30.352 1.00 85.81 636 PRO A N 1
ATOM 5129 C CA . PRO A 1 636 ? -2.665 -9.461 30.451 1.00 85.81 636 PRO A CA 1
ATOM 5130 C C . PRO A 1 636 ? -3.759 -10.537 30.412 1.00 85.81 636 PRO A C 1
ATOM 5132 O O . PRO A 1 636 ? -4.754 -10.430 31.125 1.00 85.81 636 PRO A O 1
ATOM 5135 N N . ASP A 1 637 ? -3.563 -11.591 29.619 1.00 86.38 637 ASP A N 1
ATOM 5136 C CA . ASP A 1 637 ? -4.512 -12.700 29.489 1.00 86.38 637 ASP A CA 1
ATOM 5137 C C . ASP A 1 637 ? -4.621 -13.502 30.796 1.00 86.38 637 ASP A C 1
ATOM 5139 O O . ASP A 1 637 ? -5.724 -13.770 31.276 1.00 86.38 637 ASP A O 1
ATOM 5143 N N . VAL A 1 638 ? -3.483 -13.781 31.441 1.00 90.44 638 VAL A N 1
ATOM 5144 C CA . VAL A 1 638 ? -3.447 -14.457 32.747 1.00 90.44 638 VAL A CA 1
ATOM 5145 C C . VAL A 1 638 ? -4.048 -13.574 33.843 1.00 90.44 638 VAL A C 1
ATOM 5147 O O . VAL A 1 638 ? -4.857 -14.057 34.632 1.00 90.44 638 VAL A O 1
ATOM 5150 N N . LYS A 1 639 ? -3.737 -12.270 33.859 1.00 92.75 639 LYS A N 1
ATOM 5151 C CA . LYS A 1 639 ? -4.338 -11.305 34.801 1.00 92.75 639 LYS A CA 1
ATOM 5152 C C . LYS A 1 639 ? -5.859 -11.290 34.688 1.00 92.75 639 LYS A C 1
ATOM 5154 O O . LYS A 1 639 ? -6.548 -11.395 35.695 1.00 92.75 639 LYS A O 1
ATOM 5159 N N . THR A 1 640 ? -6.378 -11.208 33.465 1.00 92.50 640 THR A N 1
ATOM 5160 C CA . THR A 1 640 ? -7.824 -11.183 33.212 1.00 92.50 640 THR A CA 1
ATOM 5161 C C . THR A 1 640 ? -8.496 -12.459 33.726 1.00 92.50 640 THR A C 1
ATOM 5163 O O . THR A 1 640 ? -9.504 -12.383 34.427 1.00 92.50 640 THR A O 1
ATOM 5166 N N . LYS A 1 641 ? -7.906 -13.626 33.427 1.00 93.75 641 LYS A N 1
ATOM 5167 C CA . LYS A 1 641 ? -8.402 -14.925 33.893 1.00 93.75 641 LYS A CA 1
ATOM 5168 C C . LYS A 1 641 ? -8.463 -14.989 35.422 1.00 93.75 641 LYS A C 1
ATOM 5170 O O . LYS A 1 641 ? -9.521 -15.279 35.969 1.00 93.75 641 LYS A O 1
ATOM 5175 N N . LEU A 1 642 ? -7.369 -14.640 36.100 1.00 94.44 642 LEU A N 1
ATOM 5176 C CA . LEU A 1 642 ? -7.294 -14.659 37.563 1.00 94.44 642 LEU A CA 1
ATOM 5177 C C . LEU A 1 642 ? -8.271 -13.666 38.213 1.00 94.44 642 LEU A C 1
ATOM 5179 O O . LEU A 1 642 ? -8.858 -13.973 39.244 1.00 94.44 642 LEU A O 1
ATOM 5183 N N . ILE A 1 643 ? -8.492 -12.488 37.618 1.00 94.94 643 ILE A N 1
ATOM 5184 C CA . ILE A 1 643 ? -9.468 -11.512 38.136 1.00 94.94 643 ILE A CA 1
ATOM 5185 C C . ILE A 1 643 ? -10.901 -12.053 38.034 1.00 94.94 643 ILE A C 1
ATOM 5187 O O . ILE A 1 643 ? -11.659 -11.929 38.995 1.00 94.94 643 ILE A O 1
ATOM 5191 N N . ASN A 1 644 ? -11.267 -12.670 36.906 1.00 94.88 644 ASN A N 1
ATOM 5192 C CA . ASN A 1 644 ? -12.585 -13.293 36.743 1.00 94.88 644 ASN A CA 1
ATOM 5193 C C . ASN A 1 644 ? -12.774 -14.486 37.700 1.00 94.88 644 ASN A C 1
ATOM 5195 O O . ASN A 1 644 ? -13.873 -14.698 38.202 1.00 94.88 644 ASN A O 1
ATOM 5199 N N . GLU A 1 645 ? -11.708 -15.238 37.997 1.00 94.62 645 GLU A N 1
ATOM 5200 C CA . GLU A 1 645 ? -11.733 -16.312 39.001 1.00 94.62 645 GLU A CA 1
ATOM 5201 C C . GLU A 1 645 ? -11.899 -15.771 40.435 1.00 94.62 645 GLU A C 1
ATOM 5203 O O . GLU A 1 645 ? -12.596 -16.380 41.245 1.00 94.62 645 GLU A O 1
ATOM 5208 N N . LEU A 1 646 ? -11.305 -14.613 40.751 1.00 94.75 646 LEU A N 1
ATOM 5209 C CA . LEU A 1 646 ? -11.387 -13.985 42.077 1.00 94.75 646 LEU A CA 1
ATOM 5210 C C . LEU A 1 646 ? -12.738 -13.316 42.368 1.00 94.75 646 LEU A C 1
ATOM 5212 O O . LEU A 1 646 ? -13.100 -13.167 43.537 1.00 94.75 646 LEU A O 1
ATOM 5216 N N . ILE A 1 647 ? -13.460 -12.870 41.338 1.00 95.75 647 ILE A N 1
ATOM 5217 C CA . ILE A 1 647 ? -14.703 -12.104 41.486 1.00 95.75 647 ILE A CA 1
ATOM 5218 C C . ILE A 1 647 ? -15.831 -12.814 40.721 1.00 95.75 647 ILE A C 1
ATOM 5220 O O . ILE A 1 647 ? -16.030 -12.558 39.532 1.00 95.75 647 ILE A O 1
ATOM 5224 N N . PRO A 1 648 ? -16.616 -13.678 41.391 1.00 93.69 648 PRO A N 1
ATOM 5225 C CA . PRO A 1 648 ? -17.724 -14.389 40.760 1.00 93.69 648 PRO A CA 1
ATOM 5226 C C . PRO A 1 648 ? -18.717 -13.452 40.058 1.00 93.69 648 PRO A C 1
ATOM 5228 O O . PRO A 1 648 ? -19.107 -12.413 40.596 1.00 93.69 648 PRO A O 1
ATOM 5231 N N . GLY A 1 649 ? -19.153 -13.827 38.853 1.00 90.94 649 GLY A N 1
ATOM 5232 C CA . GLY A 1 649 ? -20.075 -13.029 38.032 1.00 90.94 649 GLY A CA 1
ATOM 5233 C C . GLY A 1 649 ? -19.420 -11.866 37.278 1.00 90.94 649 GLY A C 1
ATOM 5234 O O . GLY A 1 649 ? -20.104 -11.159 36.537 1.00 90.94 649 GLY A O 1
ATOM 5235 N N . LEU A 1 650 ? -18.109 -11.666 37.435 1.00 94.31 650 LEU A N 1
ATOM 5236 C CA . LEU A 1 650 ? -17.337 -10.760 36.598 1.00 94.31 650 LEU A CA 1
ATOM 5237 C C . LEU A 1 650 ? -16.925 -11.457 35.297 1.00 94.31 650 LEU A C 1
ATOM 5239 O O . LEU A 1 650 ? -16.448 -12.587 35.301 1.00 94.31 650 LEU A O 1
ATOM 5243 N N . ASP A 1 651 ? -17.080 -10.742 34.187 1.00 92.81 651 ASP A N 1
ATOM 5244 C CA . ASP A 1 651 ? -16.624 -11.179 32.868 1.00 92.81 651 ASP A CA 1
ATOM 5245 C C . ASP A 1 651 ? -15.917 -10.013 32.171 1.00 92.81 651 ASP A C 1
ATOM 5247 O O . ASP A 1 651 ? -16.515 -9.239 31.411 1.00 92.81 651 ASP A O 1
ATOM 5251 N N . ILE A 1 652 ? -14.654 -9.794 32.536 1.00 92.06 652 ILE A N 1
ATOM 5252 C CA . ILE A 1 652 ? -13.785 -8.839 31.847 1.00 92.06 652 ILE A CA 1
ATOM 5253 C C . ILE A 1 652 ? -12.903 -9.556 30.828 1.00 92.06 652 ILE A C 1
ATOM 5255 O O . ILE A 1 652 ? -12.519 -10.706 31.008 1.00 92.06 652 ILE A O 1
ATOM 5259 N N . THR A 1 653 ? -12.567 -8.845 29.753 1.00 91.31 653 THR A N 1
ATOM 5260 C CA . THR A 1 653 ? -11.626 -9.306 28.726 1.00 91.31 653 THR A CA 1
ATOM 5261 C C . THR A 1 653 ? -10.333 -8.497 28.817 1.00 91.31 653 THR A C 1
ATOM 5263 O O . THR A 1 653 ? -10.318 -7.402 29.388 1.00 91.31 653 THR A O 1
ATOM 5266 N N . LYS A 1 654 ? -9.262 -8.964 28.165 1.00 88.62 654 LYS A N 1
ATOM 5267 C CA . LYS A 1 654 ? -8.013 -8.197 28.002 1.00 88.62 654 LYS A CA 1
ATOM 5268 C C . LYS A 1 654 ? -8.256 -6.784 27.467 1.00 88.62 654 LYS A C 1
ATOM 5270 O O . LYS A 1 654 ? -7.596 -5.833 27.884 1.00 88.62 654 LYS A O 1
ATOM 5275 N N . ARG A 1 655 ? -9.237 -6.623 26.572 1.00 84.75 655 ARG A N 1
ATOM 5276 C CA . ARG A 1 655 ? -9.629 -5.316 26.032 1.00 84.75 655 ARG A CA 1
ATOM 5277 C C . ARG A 1 655 ? -10.219 -4.410 27.111 1.00 84.75 655 ARG A C 1
ATOM 5279 O O . ARG A 1 655 ? -9.936 -3.222 27.102 1.00 84.75 655 ARG A O 1
ATOM 5286 N N . THR A 1 656 ? -10.995 -4.952 28.048 1.00 85.62 656 THR A N 1
ATOM 5287 C CA . THR A 1 656 ? -11.570 -4.178 29.158 1.00 85.62 656 THR A CA 1
ATOM 5288 C C . THR A 1 656 ? -10.484 -3.612 30.072 1.00 85.62 656 THR A C 1
ATOM 5290 O O . THR A 1 656 ? -10.558 -2.438 30.413 1.00 85.62 656 THR A O 1
ATOM 5293 N N . LEU A 1 657 ? -9.462 -4.411 30.401 1.00 85.75 657 LEU A N 1
ATOM 5294 C CA . LEU A 1 657 ? -8.280 -3.975 31.163 1.00 85.75 657 LEU A CA 1
ATOM 5295 C C . LEU A 1 657 ? -7.412 -2.954 30.411 1.00 85.75 657 LEU A C 1
ATOM 5297 O O . LEU A 1 657 ? -6.747 -2.146 31.040 1.00 85.75 657 LEU A O 1
ATOM 5301 N N . SER A 1 658 ? -7.415 -2.989 29.075 1.00 78.75 658 SER A N 1
ATOM 5302 C CA . SER A 1 658 ? -6.570 -2.121 28.235 1.00 78.75 658 SER A CA 1
ATOM 5303 C C . SER A 1 658 ? -7.280 -0.856 27.730 1.00 78.75 658 SER A C 1
ATOM 5305 O O . SER A 1 658 ? -6.658 -0.022 27.074 1.00 78.75 658 SER A O 1
ATOM 5307 N N . ASN A 1 659 ? -8.594 -0.733 27.939 1.00 75.94 659 ASN A N 1
ATOM 5308 C CA . ASN A 1 659 ? -9.382 0.378 27.412 1.00 75.94 659 ASN A CA 1
ATOM 5309 C C . ASN A 1 659 ? -9.210 1.641 28.274 1.00 75.94 659 ASN A C 1
ATOM 5311 O O . ASN A 1 659 ? -9.065 1.538 29.491 1.00 75.94 659 ASN A O 1
ATOM 5315 N N . PRO A 1 660 ? -9.299 2.840 27.667 1.00 54.34 660 PRO A N 1
ATOM 5316 C CA . PRO A 1 660 ? -9.196 4.096 28.397 1.00 54.34 660 PRO A CA 1
ATOM 5317 C C . PRO A 1 660 ? -10.293 4.231 29.470 1.00 54.34 660 PRO A C 1
ATOM 5319 O O . PRO A 1 660 ? -11.399 3.700 29.305 1.00 54.34 660 PRO A O 1
ATOM 5322 N N . PRO A 1 661 ? -9.999 4.947 30.569 1.00 72.88 661 PRO A N 1
ATOM 5323 C CA . PRO A 1 661 ? -10.868 5.020 31.734 1.00 72.88 661 PRO A CA 1
ATOM 5324 C C . PRO A 1 661 ? -12.240 5.613 31.383 1.00 72.88 661 PRO A C 1
ATOM 5326 O O . PRO A 1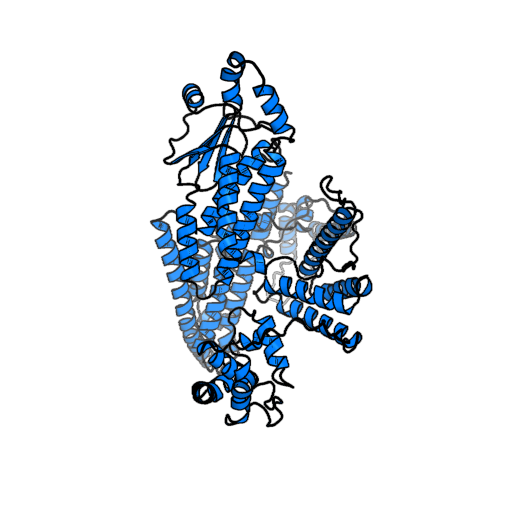 661 ? -12.356 6.661 30.753 1.00 72.88 661 PRO A O 1
ATOM 5329 N N . SER A 1 662 ? -13.307 4.916 31.785 1.00 85.25 662 SER A N 1
ATOM 5330 C CA . SER A 1 662 ? -14.695 5.355 31.582 1.00 85.25 662 SER A CA 1
ATOM 5331 C C . SER A 1 662 ? -15.194 6.222 32.750 1.00 85.25 662 SER A C 1
ATOM 5333 O O . SER A 1 662 ? -14.525 6.367 33.774 1.00 85.25 662 SER A O 1
ATOM 5335 N N . ARG A 1 663 ? -16.427 6.738 32.666 1.00 88.75 663 ARG A N 1
ATOM 5336 C CA . ARG A 1 663 ? -17.085 7.436 33.787 1.00 88.75 663 ARG A CA 1
ATOM 5337 C C . ARG A 1 663 ? -17.061 6.622 35.091 1.00 88.75 663 ARG A C 1
ATOM 5339 O O . ARG A 1 663 ? -16.774 7.183 36.144 1.00 88.75 663 ARG A O 1
ATOM 5346 N N . ALA A 1 664 ? -17.314 5.312 35.023 1.00 88.81 664 ALA A N 1
ATOM 5347 C CA . ALA A 1 664 ? -17.284 4.441 36.200 1.00 88.81 664 ALA A CA 1
ATOM 5348 C C . ALA A 1 664 ? -15.855 4.152 36.690 1.00 88.81 664 ALA A C 1
ATOM 5350 O O . ALA A 1 664 ? -15.675 3.816 37.848 1.00 88.81 664 ALA A O 1
ATOM 5351 N N . TYR A 1 665 ? -14.824 4.302 35.855 1.00 95.12 665 TYR A N 1
ATOM 5352 C CA . TYR A 1 665 ? -13.442 4.254 36.343 1.00 95.12 665 TYR A CA 1
ATOM 5353 C C . TYR A 1 665 ? -13.167 5.466 37.242 1.00 95.12 665 TYR A C 1
ATOM 5355 O O . TYR A 1 665 ? -12.811 5.322 38.409 1.00 95.12 665 TYR A O 1
ATOM 5363 N N . HIS A 1 666 ? -13.407 6.671 36.713 1.00 93.00 666 HIS A N 1
ATOM 5364 C CA . HIS A 1 666 ? -13.100 7.920 37.415 1.00 93.00 666 HIS A CA 1
ATOM 5365 C C . HIS A 1 666 ? -13.918 8.101 38.692 1.00 93.00 666 HIS A C 1
ATOM 5367 O O . HIS A 1 666 ? -13.409 8.635 39.670 1.00 93.00 666 HIS A O 1
ATOM 5373 N N . GLN A 1 667 ? -15.163 7.620 38.697 1.00 95.06 667 GLN A N 1
ATOM 5374 C CA . GLN A 1 667 ? -16.023 7.670 39.874 1.00 95.06 667 GLN A CA 1
ATOM 5375 C C . GLN A 1 667 ? -15.443 6.898 41.070 1.00 95.06 667 GLN A C 1
ATOM 5377 O O . GLN A 1 667 ? -15.632 7.332 42.200 1.00 95.06 667 GLN A O 1
ATOM 5382 N N . TYR A 1 668 ? -14.762 5.772 40.839 1.00 96.81 668 TYR A N 1
ATOM 5383 C CA . TYR A 1 668 ? -14.318 4.881 41.916 1.00 96.81 668 TYR A CA 1
ATOM 5384 C C . TYR A 1 668 ? -12.835 5.033 42.262 1.00 96.81 668 TYR A C 1
ATOM 5386 O O . TYR A 1 668 ? -12.443 4.719 43.383 1.00 96.81 668 TYR A O 1
ATOM 5394 N N . TYR A 1 669 ? -12.011 5.509 41.324 1.00 96.44 669 TYR A N 1
ATOM 5395 C CA . TYR A 1 669 ? -10.552 5.487 41.444 1.00 96.44 669 TYR A CA 1
ATOM 5396 C C . TYR A 1 669 ? -10.030 6.106 42.754 1.00 96.44 669 TYR A C 1
ATOM 5398 O O . TYR A 1 669 ? -9.294 5.446 43.479 1.00 96.44 669 TYR A O 1
ATOM 5406 N N . ASN A 1 670 ? -10.458 7.324 43.108 1.00 95.44 670 ASN A N 1
ATOM 5407 C CA . ASN A 1 670 ? -9.944 8.025 44.296 1.00 95.44 670 ASN A CA 1
ATOM 5408 C C . ASN A 1 670 ? -10.315 7.325 45.615 1.00 95.44 670 ASN A C 1
ATOM 5410 O O . ASN A 1 670 ? -9.511 7.274 46.547 1.00 95.44 670 ASN A O 1
ATOM 5414 N N . ASP A 1 671 ? -11.529 6.775 45.708 1.00 96.56 671 ASP A N 1
ATOM 5415 C CA . ASP A 1 671 ? -11.963 6.048 46.902 1.00 96.56 671 ASP A CA 1
ATOM 5416 C C . ASP A 1 671 ? -11.243 4.707 47.033 1.00 96.56 671 ASP A C 1
ATOM 5418 O O . ASP A 1 671 ? -10.816 4.345 48.131 1.00 96.56 671 ASP A O 1
ATOM 5422 N N . LEU A 1 672 ? -11.061 4.000 45.914 1.00 97.69 672 LEU A N 1
ATOM 5423 C CA . LEU A 1 672 ? -10.290 2.762 45.860 1.00 97.69 672 LEU A CA 1
ATOM 5424 C C . LEU A 1 672 ? -8.827 3.002 46.239 1.00 97.69 672 LEU A C 1
ATOM 5426 O O . LEU A 1 672 ? -8.287 2.253 47.047 1.00 97.69 672 LEU A O 1
ATOM 5430 N N . GLU A 1 673 ? -8.207 4.065 45.726 1.00 97.50 673 GLU A N 1
ATOM 5431 C CA . GLU A 1 673 ? -6.839 4.460 46.072 1.00 97.50 673 GLU A CA 1
ATOM 5432 C C . GLU A 1 673 ? -6.683 4.723 47.569 1.00 97.50 673 GLU A C 1
ATOM 5434 O O . GLU A 1 673 ? -5.785 4.173 48.208 1.00 97.50 673 GLU A O 1
ATOM 5439 N N . ARG A 1 674 ? -7.597 5.501 48.155 1.00 97.62 674 ARG A N 1
ATOM 5440 C CA . ARG A 1 674 ? -7.590 5.780 49.593 1.00 97.62 674 ARG A CA 1
ATOM 5441 C C . ARG A 1 674 ? -7.724 4.506 50.430 1.00 97.62 674 ARG A C 1
ATOM 5443 O O . ARG A 1 674 ? -7.011 4.366 51.417 1.00 97.62 674 ARG A O 1
ATOM 5450 N N . LEU A 1 675 ? -8.633 3.604 50.058 1.00 97.00 675 LEU A N 1
ATOM 5451 C CA . LEU A 1 675 ? -8.883 2.361 50.794 1.00 97.00 675 LEU A CA 1
ATOM 5452 C C . LEU A 1 675 ? -7.728 1.361 50.650 1.00 97.00 675 LEU A C 1
ATOM 5454 O O . LEU A 1 675 ? -7.341 0.734 51.629 1.00 97.00 675 LEU A O 1
ATOM 5458 N N . ILE A 1 676 ? -7.142 1.235 49.456 1.00 96.81 676 ILE A N 1
ATOM 5459 C CA . ILE A 1 676 ? -6.007 0.333 49.212 1.00 96.81 676 ILE A CA 1
ATOM 5460 C C . ILE A 1 676 ? -4.752 0.817 49.943 1.00 96.81 676 ILE A C 1
ATOM 5462 O O . ILE A 1 676 ? -4.013 -0.012 50.458 1.00 96.81 676 ILE A O 1
ATOM 5466 N N . LYS A 1 677 ? -4.528 2.132 50.061 1.00 95.19 677 LYS A N 1
ATOM 5467 C CA . LYS A 1 677 ? -3.396 2.697 50.822 1.00 95.19 677 LYS A CA 1
ATOM 5468 C C . LYS A 1 677 ? -3.474 2.458 52.335 1.00 95.19 677 LYS A C 1
ATOM 5470 O O . LYS A 1 677 ? -2.469 2.625 53.020 1.00 95.19 677 LYS A O 1
ATOM 5475 N N . GLN A 1 678 ? -4.642 2.089 52.863 1.00 94.94 678 GLN A N 1
ATOM 5476 C CA . GLN A 1 678 ? -4.814 1.712 54.273 1.00 94.94 678 GLN A CA 1
ATOM 5477 C C . GLN A 1 678 ? -4.427 0.249 54.554 1.00 94.94 678 GLN A C 1
ATOM 5479 O O . GLN A 1 678 ? -4.354 -0.132 55.721 1.00 94.94 678 GLN A O 1
ATOM 5484 N N . ILE A 1 679 ? -4.186 -0.545 53.500 1.00 93.00 679 ILE A N 1
ATOM 5485 C CA . ILE A 1 679 ? -3.722 -1.941 53.537 1.00 93.00 679 ILE A CA 1
ATOM 5486 C C . ILE A 1 679 ? -2.212 -1.988 53.294 1.00 93.00 679 ILE A C 1
ATOM 5488 O O . ILE A 1 679 ? -1.491 -2.565 54.137 1.00 93.00 679 ILE A O 1
#

pLDDT: mean 83.22, std 14.46, range [30.05, 97.88]

Foldseek 3Di:
DDPVVLQVVLLVVQLVPPDFFPSVVQVVDVVSSVVLSVLQVPDDWDADLVLQLCVPAPPVNVVVQVVVQVVQQDDPDPDDDDRDPRDHDPSRVVSVVSVVVSVVCVVVVNDDPSRTGTHSCPRPVRVLSRVLVVLLVCLLCVLVVDVCPVDLLVSLQVSLVVSLVSLVPDPDLVSSLSVLCCSLVVVPDLPCSLVVVDPPDDPVVSVSSSVSSVSSSVSSVVSSVVSNVVSVVVVVVCPVDVPPPPPQDLLNQLLLLLVQLVLVLVLLADACDPVCNPPGAAAAELLRDDGDHHAAAFKEKEFEQDDGLPVVVSLVVLVVCVVPDPDCPVVLVSLVSSLVSLVSSLVSCVVDVDPPHPNNVVVVVVVVDDPVSVVQCNLQNYWYWYDYSSDTPHIYGSHDPVSCVVSVNDDPRHPDIDMDGSVRSNVSSVVSNVSSVVVVSVVVVPPPPVVLVDPFQQFQDDCPVPDQDADPVDDPVVSVSVSSSVVNVVRLVVVLVCCLPADLVRNLVVVVVRLVRGPDDSVVSLVVCVVSNVVSLVVDPDPPCVSVVVSSVVSSVVSDVVVPDPPPPPDDDDPPPDQFPDNVCLVLLLVLQDPFVVRQAHPVQAGDDDPVQLLLVLLSVVLCVVVVGGDPPDDLQSSQVNSCVRHDNDDDDSCSNVDPRDPNSVVGNVSSNVSVVVD

Secondary structure (DSSP, 8-state):
--HHHHHHHHHHHHHHH---TTHHHHHT-HHHHHHHHHHHTTSPPEE-HHHHHHTTS-HHHHHHHHHHHHHHH---SSS-PPPP-PPPPHHHHHHHHHHHHHHHHHHTT---GGGEE--GGGSHHHHHHHHHHHHHHHHHHHHHH-S--S-HHHHHHHHHHHHHHHHTT-S-HHHHHHHHHHHHHT-S-HHHHHHHH-TTS-HHHHHHHHHHHHHHHHHHHHHHHHHHHHHHHHHHHTTSSS---S---HHHHHHHHHHHHHHHHHHTTPPP-TT-TTSS--EE-TTS-SBPPS----EEEEEESS----HHHHHHHHHHHHHH-S--HHHHHHHHHHHHHHHHHHHHHHHHSSTTSHHHHHHHHHHTS-HHHHHHHHGGGEEEEEEETTEEEEEEES--HHHHHHTT------SEEEEE-HHHHHHHHHHHHHHHHTTT-GGGS-S-SSTTSSSS-------TT---PPPTTS-HHHHHHHHHHHHHHHHHHHHHHHHHH--HHHHHHHHHHHHHH--S-HHHHHHHHHHHHHHHHHT--SGGGHHHHHHHHHHHHHHHHHT-S-------------SBSSGGGHHHHHHHHHHSSS-SB-TTS-B-S-GGGTHHHHHHHHHHHHTT-B-TTS-HHHHHHHHHHHSTT----HHHHHSPP-HHHHHHHHHHHHHHTT-

Radius of gyration: 35.72 Å; chains: 1; bounding box: 95×80×101 Å

Sequence (679 aa):
MNIPENIHIDFLHELKFVTFPLSDLIKKNDRFTALIEKEFARLQPRPKPYLYVQDLITDKQWETSVAESHARASVSGPGTVAAPVVARTATERRYYQLMEQFQEAIANQSLAEKYYGRLITETPTVQLLKKINEQAEVFKKYIFRDLHIPNYQAYGNAAAKSIVASISKINDMELKMALLDWVMASSIDVNLVIEAMFDRLSSTEQEEAKGRFIILKSYADEVFQAAISALQDTLVAGADHQPEKPPITPVDRLLRELNIIIAIFKSQYSKYDPENPEAYPMVLGPDGRGGINGRYIQHMDISSEVELFNLQEFKRQMTERFEAASNHRLLENQLIEIHERALEGLNFFNQKLTARNKLVDDFLKDQERPLEVRIHELEKYHAIVTVHPHYISSIVFGTDRSALQEAGINLPIQPFNYIADNARLAQICGEVIAFIEKFNIIAVNDRSHGYYEAPHRFFSFNLNTFHFQNDPDLTAAENIKSRFQQQQIVLETKFNYAFKQATESALVPFLEEQYLLTPAPKADFLNYVELLGNRNLERHSAGANLKKADIFRVWLNQKRAAEGPVKTVAATPSPVASIFRKPALTEQYLNVLKVVKPPIVSLAGHYILGERSKSAVVAWFDVLQREHRTDPALSPDVKTKLINELIPGLDITKRTLSNPPSRAYHQYYNDLERLIKQI